Protein AF-0000000076393237 (afdb_homodimer)

Radius of gyration: 24.1 Å; Cα contacts (8 Å, |Δi|>4): 585; chains: 2; bounding box: 50×79×56 Å

Solvent-accessible surface area (backbone atoms only — not comparable to full-atom values): 25299 Å² total; per-residue (Å²): 113,69,70,56,52,54,47,51,51,51,49,51,51,28,52,50,34,33,51,47,37,46,50,46,46,45,45,47,25,40,74,78,52,74,22,78,48,90,77,38,42,71,26,13,32,40,43,19,64,35,23,36,47,40,12,56,44,41,48,39,48,53,32,70,41,48,67,45,38,73,76,49,66,78,42,60,66,65,60,52,51,49,51,33,51,50,47,45,49,52,22,49,50,29,41,49,52,14,48,52,26,40,53,42,20,26,58,69,66,72,42,73,76,75,50,46,53,37,43,52,46,41,51,48,43,52,51,51,47,50,50,51,54,52,53,47,45,53,43,72,70,38,86,85,45,55,66,70,56,40,62,63,44,45,59,56,52,54,50,51,54,54,48,44,49,54,47,40,49,30,21,50,46,19,43,52,45,49,49,45,49,64,60,20,66,39,89,88,34,96,49,40,45,68,70,45,37,72,67,50,51,54,53,40,48,41,51,52,35,49,52,52,22,53,48,44,46,50,48,56,68,65,39,69,88,45,50,61,74,48,71,70,55,51,55,69,62,50,63,77,59,66,72,75,102,115,70,69,55,53,53,47,50,52,50,49,51,52,30,51,52,33,34,50,48,38,46,52,46,47,45,46,48,26,40,73,76,53,75,22,76,49,90,77,38,41,71,26,12,31,40,44,19,63,37,25,35,48,40,12,56,43,41,48,38,48,52,30,71,42,48,68,46,38,73,75,50,68,80,42,59,66,65,60,53,50,49,51,33,52,50,47,46,49,51,20,49,50,29,39,49,52,15,48,51,25,40,52,43,19,27,59,70,66,72,42,74,77,74,52,47,53,35,44,52,46,41,51,49,40,54,52,52,48,51,52,51,53,51,54,45,43,53,41,73,70,36,85,85,46,55,66,70,55,39,63,62,44,47,60,56,54,52,50,50,54,54,48,44,49,52,46,38,48,30,22,50,47,19,42,51,46,50,51,46,49,63,60,20,64,39,89,89,35,94,48,41,44,68,70,44,38,71,67,50,50,54,52,37,48,40,52,50,34,49,49,52,24,52,49,44,47,50,50,57,69,65,40,69,87,45,51,62,73,48,70,69,56,52,56,67,62,50,62,79,59,63,73,76,103

Structure (mmCIF, N/CA/C/O backbone):
data_AF-0000000076393237-model_v1
#
loop_
_entity.id
_entity.type
_entity.pdbx_description
1 polymer 'Lysosomal membrane ascorbate-dependent ferrireductase CYB561A3'
#
loop_
_atom_site.group_PDB
_atom_site.id
_atom_site.type_symbol
_atom_site.label_atom_id
_atom_site.label_alt_id
_atom_site.label_comp_id
_atom_site.label_asym_id
_atom_site.label_entity_id
_atom_site.label_seq_id
_atom_site.pdbx_PDB_ins_code
_atom_site.Cartn_x
_atom_site.Cartn_y
_atom_site.Cartn_z
_atom_site.occupancy
_atom_site.B_iso_or_equiv
_atom_site.auth_seq_id
_atom_site.auth_comp_id
_atom_site.auth_asym_id
_atom_site.auth_atom_id
_atom_site.pdbx_PDB_model_num
ATOM 1 N N . MET A 1 1 ? -14.547 30.109 -2.412 1 48.22 1 MET A N 1
ATOM 2 C CA . MET A 1 1 ? -15.367 29.547 -3.479 1 48.22 1 MET A CA 1
ATOM 3 C C . MET A 1 1 ? -14.586 28.516 -4.285 1 48.22 1 MET A C 1
ATOM 5 O O . MET A 1 1 ? -15.086 27.422 -4.578 1 48.22 1 MET A O 1
ATOM 9 N N . LYS A 1 2 ? -13.266 28.766 -4.664 1 56.81 2 LYS A N 1
ATOM 10 C CA . LYS A 1 2 ? -12.43 27.906 -5.496 1 56.81 2 LYS A CA 1
ATOM 11 C C . LYS A 1 2 ? -12.086 26.609 -4.77 1 56.81 2 LYS A C 1
ATOM 13 O O . LYS A 1 2 ? -12.133 25.531 -5.359 1 56.81 2 LYS A O 1
ATOM 18 N N . SER A 1 3 ? -12.078 26.719 -3.441 1 68.44 3 SER A N 1
ATOM 19 C CA . SER A 1 3 ? -11.672 25.547 -2.674 1 68.44 3 SER A CA 1
ATOM 20 C C . SER A 1 3 ? -12.797 24.516 -2.621 1 68.44 3 SER A C 1
ATOM 22 O O . SER A 1 3 ? -12.547 23.312 -2.791 1 68.44 3 SER A O 1
ATOM 24 N N . SER A 1 4 ? -13.969 25.016 -2.881 1 79.5 4 SER A N 1
ATOM 25 C CA . SER A 1 4 ? -15.102 24.109 -2.82 1 79.5 4 SER A CA 1
ATOM 26 C C . SER A 1 4 ? -15.305 23.391 -4.148 1 79.5 4 SER A C 1
ATOM 28 O O . SER A 1 4 ? -15.602 22.188 -4.172 1 79.5 4 SER A O 1
ATOM 30 N N . SER A 1 5 ? -15.023 24.109 -5.18 1 88 5 SER A N 1
ATOM 31 C CA . SER A 1 5 ? -15.188 23.5 -6.496 1 88 5 SER A CA 1
ATOM 32 C C . SER A 1 5 ? -14.148 22.406 -6.73 1 88 5 SER A C 1
ATOM 34 O O . SER A 1 5 ? -14.469 21.359 -7.305 1 88 5 SER A O 1
ATOM 36 N N . GLN A 1 6 ? -12.945 22.656 -6.312 1 91.75 6 GLN A N 1
ATOM 37 C CA . GLN A 1 6 ? -11.891 21.672 -6.457 1 91.75 6 GLN A CA 1
ATOM 38 C C . GLN A 1 6 ? -12.195 20.422 -5.637 1 91.75 6 GLN A C 1
ATOM 40 O O . GLN A 1 6 ? -11.93 19.297 -6.078 1 91.75 6 GLN A O 1
ATOM 45 N N . PHE A 1 7 ? -12.758 20.656 -4.523 1 93.44 7 PHE A N 1
ATOM 46 C CA . PHE A 1 7 ? -13.141 19.531 -3.689 1 93.44 7 PHE A CA 1
ATOM 47 C C . PHE A 1 7 ? -14.18 18.656 -4.391 1 93.44 7 PHE A C 1
ATOM 49 O O . PHE A 1 7 ? -14.016 17.438 -4.484 1 93.44 7 PHE A O 1
ATOM 56 N N . TYR A 1 8 ? -15.203 19.328 -4.918 1 94.19 8 TYR A N 1
ATOM 57 C CA . TYR A 1 8 ? -16.297 18.578 -5.535 1 94.19 8 TYR A CA 1
ATOM 58 C C . TYR A 1 8 ? -15.828 17.859 -6.793 1 94.19 8 TYR A C 1
ATOM 60 O O . TYR A 1 8 ? -16.297 16.75 -7.094 1 94.19 8 TYR A O 1
ATOM 68 N N . LEU A 1 9 ? -14.977 18.469 -7.484 1 95.81 9 LEU A N 1
ATOM 69 C CA . LEU A 1 9 ? -14.43 17.828 -8.672 1 95.81 9 LEU A CA 1
ATOM 70 C C . LEU A 1 9 ? -13.648 16.562 -8.297 1 95.81 9 LEU A C 1
ATOM 72 O O . LEU A 1 9 ? -13.844 15.508 -8.898 1 95.81 9 LEU A O 1
ATOM 76 N N . THR A 1 10 ? -12.742 16.703 -7.336 1 96.5 10 THR A N 1
ATOM 77 C CA . THR A 1 10 ? -11.945 15.57 -6.887 1 96.5 10 THR A CA 1
ATOM 78 C C . THR A 1 10 ? -12.844 14.477 -6.309 1 96.5 10 THR A C 1
ATOM 80 O O . THR A 1 10 ? -12.641 13.289 -6.582 1 96.5 10 THR A O 1
ATOM 83 N N . TYR A 1 11 ? -13.812 14.898 -5.57 1 96.44 11 TYR A N 1
ATOM 84 C CA . TYR A 1 11 ? -14.703 13.922 -4.953 1 96.44 11 TYR A CA 1
ATOM 85 C C . TYR A 1 11 ? -15.539 13.195 -6.004 1 96.44 11 TYR A C 1
ATOM 87 O O . TYR A 1 11 ? -15.75 11.984 -5.91 1 96.44 11 TYR A O 1
ATOM 95 N N . THR A 1 12 ? -16.047 13.93 -6.984 1 97.5 12 THR A N 1
ATOM 96 C CA . THR A 1 12 ? -16.797 13.305 -8.07 1 97.5 12 THR A CA 1
ATOM 97 C C . THR A 1 12 ? -15.938 12.289 -8.812 1 97.5 12 THR A C 1
ATOM 99 O O . THR A 1 12 ? -16.391 11.195 -9.141 1 97.5 12 THR A O 1
ATOM 102 N N . CYS A 1 13 ? -14.711 12.641 -9.086 1 98.12 13 CYS A N 1
ATOM 103 C CA . CYS A 1 13 ? -13.773 11.703 -9.703 1 98.12 13 CYS A CA 1
ATOM 104 C C . CYS A 1 13 ? -13.594 10.461 -8.844 1 98.12 13 CYS A C 1
ATOM 106 O O . CYS A 1 13 ? -13.594 9.336 -9.352 1 98.12 13 CYS A O 1
ATOM 108 N N . SER A 1 14 ? -13.445 10.672 -7.555 1 98.12 14 SER A N 1
ATOM 109 C CA . SER A 1 14 ? -13.289 9.555 -6.629 1 98.12 14 SER A CA 1
ATOM 110 C C . SER A 1 14 ? -14.516 8.641 -6.656 1 98.12 14 SER A C 1
ATOM 112 O O . SER A 1 14 ? -14.375 7.418 -6.66 1 98.12 14 SER A O 1
ATOM 114 N N . LEU A 1 15 ? -15.695 9.211 -6.699 1 98.38 15 LEU A N 1
ATOM 115 C CA . LEU A 1 15 ? -16.922 8.43 -6.73 1 98.38 15 LEU A CA 1
ATOM 116 C C . LEU A 1 15 ? -17.016 7.602 -8.008 1 98.38 15 LEU A C 1
ATOM 118 O O . LEU A 1 15 ? -17.422 6.441 -7.977 1 98.38 15 LEU A O 1
ATOM 122 N N . LEU A 1 16 ? -16.594 8.219 -9.055 1 98.75 16 LEU A N 1
ATOM 123 C CA . LEU A 1 16 ? -16.625 7.516 -10.336 1 98.75 16 LEU A CA 1
ATOM 124 C C . LEU A 1 16 ? -15.633 6.359 -10.336 1 98.75 16 LEU A C 1
ATOM 126 O O . LEU A 1 16 ? -15.961 5.254 -10.773 1 98.75 16 LEU A O 1
ATOM 130 N N . LEU A 1 17 ? -14.461 6.617 -9.883 1 98.88 17 LEU A N 1
ATOM 131 C CA . LEU A 1 17 ? -13.461 5.559 -9.797 1 98.88 17 LEU A CA 1
ATOM 132 C C . LEU A 1 17 ? -13.93 4.441 -8.875 1 98.88 17 LEU A C 1
ATOM 134 O O . LEU A 1 17 ? -13.75 3.26 -9.18 1 98.88 17 LEU A O 1
ATOM 138 N N . GLY A 1 18 ? -14.492 4.82 -7.754 1 98.88 18 GLY A N 1
ATOM 139 C CA . GLY A 1 18 ? -15.031 3.826 -6.84 1 98.88 18 GLY A CA 1
ATOM 140 C C . GLY A 1 18 ? -16.125 2.973 -7.461 1 98.88 18 GLY A C 1
ATOM 141 O O . GLY A 1 18 ? -16.141 1.752 -7.293 1 98.88 18 GLY A O 1
ATOM 142 N N . LEU A 1 19 ? -17.016 3.615 -8.141 1 98.88 19 LEU A N 1
ATOM 143 C CA . LEU A 1 19 ? -18.094 2.895 -8.828 1 98.88 19 LEU A CA 1
ATOM 144 C C . LEU A 1 19 ? -17.516 1.921 -9.852 1 98.88 19 LEU A C 1
ATOM 146 O O . LEU A 1 19 ? -18 0.793 -9.977 1 98.88 19 LEU A O 1
ATOM 150 N N . LEU A 1 20 ? -16.547 2.371 -10.555 1 98.94 20 LEU A N 1
ATOM 151 C CA . LEU A 1 20 ? -15.898 1.503 -11.539 1 98.94 20 LEU A CA 1
ATOM 152 C C . LEU A 1 20 ? -15.242 0.31 -10.852 1 98.94 20 LEU A C 1
ATOM 154 O O . LEU A 1 20 ? -15.305 -0.813 -11.359 1 98.94 20 LEU A O 1
ATOM 158 N N . CYS A 1 21 ? -14.578 0.511 -9.734 1 98.94 21 CYS A N 1
ATOM 159 C CA . CYS A 1 21 ? -13.961 -0.587 -9 1 98.94 21 CYS A CA 1
ATOM 160 C C . CYS A 1 21 ? -14.992 -1.649 -8.641 1 98.94 21 CYS A C 1
ATOM 162 O O . CYS A 1 21 ? -14.766 -2.84 -8.867 1 98.94 21 CYS A O 1
ATOM 164 N N . VAL A 1 22 ? -16.125 -1.199 -8.109 1 98.94 22 VAL A N 1
ATOM 165 C CA . VAL A 1 22 ? -17.156 -2.125 -7.66 1 98.94 22 VAL A CA 1
ATOM 166 C C . VAL A 1 22 ? -17.75 -2.852 -8.859 1 98.94 22 VAL A C 1
ATOM 168 O O . VAL A 1 22 ? -17.938 -4.07 -8.828 1 98.94 22 VAL A O 1
ATOM 171 N N . THR A 1 23 ? -18 -2.111 -9.922 1 98.94 23 THR A N 1
ATOM 172 C CA . THR A 1 23 ? -18.578 -2.715 -11.117 1 98.94 23 THR A CA 1
ATOM 173 C C . THR A 1 23 ? -17.625 -3.719 -11.742 1 98.94 23 THR A C 1
ATOM 175 O O . THR A 1 23 ? -18.031 -4.805 -12.156 1 98.94 23 THR A O 1
ATOM 178 N N . PHE A 1 24 ? -16.344 -3.391 -11.836 1 98.94 24 PHE A N 1
ATOM 179 C CA . PHE A 1 24 ? -15.344 -4.254 -12.445 1 98.94 24 PHE A CA 1
ATOM 180 C C . PHE A 1 24 ? -15.195 -5.551 -11.664 1 98.94 24 PHE A C 1
ATOM 182 O O . PHE A 1 24 ? -15.117 -6.633 -12.242 1 98.94 24 PHE A O 1
ATOM 189 N N . VAL A 1 25 ? -15.117 -5.473 -10.344 1 98.94 25 VAL A N 1
ATOM 190 C CA . VAL A 1 25 ? -14.891 -6.684 -9.562 1 98.94 25 VAL A CA 1
ATOM 191 C C . VAL A 1 25 ? -16.125 -7.582 -9.625 1 98.94 25 VAL A C 1
ATOM 193 O O . VAL A 1 25 ? -16 -8.812 -9.656 1 98.94 25 VAL A O 1
ATOM 196 N N . ILE A 1 26 ? -17.297 -6.965 -9.586 1 98.94 26 ILE A N 1
ATOM 197 C CA . ILE A 1 26 ? -18.531 -7.75 -9.734 1 98.94 26 ILE A CA 1
ATOM 198 C C . ILE A 1 26 ? -18.547 -8.422 -11.102 1 98.94 26 ILE A C 1
ATOM 200 O O . ILE A 1 26 ? -18.812 -9.617 -11.211 1 98.94 26 ILE A O 1
ATOM 204 N N . TYR A 1 27 ? -18.281 -7.648 -12.148 1 98.88 27 TYR A N 1
ATOM 205 C CA . TYR A 1 27 ? -18.281 -8.172 -13.508 1 98.88 27 TYR A CA 1
ATOM 206 C C . TYR A 1 27 ? -17.234 -9.273 -13.664 1 98.88 27 TYR A C 1
ATOM 208 O O . TYR A 1 27 ? -17.5 -10.297 -14.297 1 98.88 27 TYR A O 1
ATOM 216 N N . TRP A 1 28 ? -16.031 -9.102 -13.156 1 98.88 28 TRP A N 1
ATOM 217 C CA . TRP A 1 28 ? -14.977 -10.109 -13.18 1 98.88 28 TRP A CA 1
ATOM 218 C C . TRP A 1 28 ? -15.492 -11.445 -12.648 1 98.88 28 TRP A C 1
ATOM 220 O O . TRP A 1 28 ? -15.414 -12.469 -13.336 1 98.88 28 TRP A O 1
ATOM 230 N N . ASN A 1 29 ? -16.125 -11.414 -11.531 1 98.75 29 ASN A N 1
ATOM 231 C CA . ASN A 1 29 ? -16.5 -12.648 -10.852 1 98.75 29 ASN A CA 1
ATOM 232 C C . ASN A 1 29 ? -17.766 -13.25 -11.461 1 98.75 29 ASN A C 1
ATOM 234 O O . ASN A 1 29 ? -17.953 -14.469 -11.438 1 98.75 29 ASN A O 1
ATOM 238 N N . LYS A 1 30 ? -18.609 -12.391 -12.016 1 98.62 30 LYS A N 1
ATOM 239 C CA . LYS A 1 30 ? -19.812 -12.883 -12.672 1 98.62 30 LYS A CA 1
ATOM 240 C C . LYS A 1 30 ? -19.484 -13.461 -14.047 1 98.62 30 LYS A C 1
ATOM 242 O O . LYS A 1 30 ? -19.828 -14.602 -14.352 1 98.62 30 LYS A O 1
ATOM 247 N N . GLN A 1 31 ? -18.75 -12.781 -14.898 1 98.19 31 GLN A N 1
ATOM 248 C CA . GLN A 1 31 ? -18.547 -13.109 -16.312 1 98.19 31 GLN A CA 1
ATOM 249 C C . GLN A 1 31 ? -17.375 -14.062 -16.5 1 98.19 31 GLN A C 1
ATOM 251 O O . GLN A 1 31 ? -17.453 -15 -17.297 1 98.19 31 GLN A O 1
ATOM 256 N N . TYR A 1 32 ? -16.344 -13.867 -15.758 1 97.69 32 TYR A N 1
ATOM 257 C CA . TYR A 1 32 ? -15.148 -14.664 -15.992 1 97.69 32 TYR A CA 1
ATOM 258 C C . TYR A 1 32 ? -15.07 -15.836 -15.016 1 97.69 32 TYR A C 1
ATOM 260 O O . TYR A 1 32 ? -14.406 -16.844 -15.297 1 97.69 32 TYR A O 1
ATOM 268 N N . ARG A 1 33 ? -15.766 -15.75 -13.867 1 97.5 33 ARG A N 1
ATOM 269 C CA . ARG A 1 33 ? -15.547 -16.766 -12.836 1 97.5 33 ARG A CA 1
ATOM 270 C C . ARG A 1 33 ? -16.828 -17.5 -12.516 1 97.5 33 ARG A C 1
ATOM 272 O O . ARG A 1 33 ? -16.938 -18.172 -11.492 1 97.5 33 ARG A O 1
ATOM 279 N N . GLY A 1 34 ? -17.875 -17.312 -13.289 1 97.75 34 GLY A N 1
ATOM 280 C CA . GLY A 1 34 ? -19.031 -18.203 -13.273 1 97.75 34 GLY A CA 1
ATOM 281 C C . GLY A 1 34 ? -20.141 -17.719 -12.359 1 97.75 34 GLY A C 1
ATOM 282 O O . GLY A 1 34 ? -21.109 -18.438 -12.117 1 97.75 34 GLY A O 1
ATOM 283 N N . GLY A 1 35 ? -19.922 -16.594 -11.703 1 98.69 35 GLY A N 1
ATOM 284 C CA . GLY A 1 35 ? -21 -16 -10.93 1 98.69 35 GLY A CA 1
ATOM 285 C C . GLY A 1 35 ? -20.906 -16.297 -9.445 1 98.69 35 GLY A C 1
ATOM 286 O O . GLY A 1 35 ? -19.812 -16.406 -8.898 1 98.69 35 GLY A O 1
ATOM 287 N N . PHE A 1 36 ? -22.078 -16.312 -8.766 1 98.75 36 PHE A N 1
ATOM 288 C CA . PHE A 1 36 ? -22.094 -16.328 -7.305 1 98.75 36 PHE A CA 1
ATOM 289 C C . PHE A 1 36 ? -22.984 -17.438 -6.777 1 98.75 36 PHE A C 1
ATOM 291 O O . PHE A 1 36 ? -24 -17.766 -7.391 1 98.75 36 PHE A O 1
ATOM 298 N N . ALA A 1 37 ? -22.609 -17.984 -5.684 1 98.75 37 ALA A N 1
ATOM 299 C CA . ALA A 1 37 ? -23.359 -18.953 -4.891 1 98.75 37 ALA A CA 1
ATOM 300 C C . ALA A 1 37 ? -22.875 -18.984 -3.449 1 98.75 37 ALA A C 1
ATOM 302 O O . ALA A 1 37 ? -21.844 -18.391 -3.125 1 98.75 37 ALA A O 1
ATOM 303 N N . TRP A 1 38 ? -23.641 -19.547 -2.596 1 98.5 38 TRP A N 1
ATOM 304 C CA . TRP A 1 38 ? -23.25 -19.75 -1.206 1 98.5 38 TRP A CA 1
ATOM 305 C C . TRP A 1 38 ? -23.266 -21.219 -0.84 1 98.5 38 TRP A C 1
ATOM 307 O O . TRP A 1 38 ? -24.156 -21.672 -0.118 1 98.5 38 TRP A O 1
ATOM 317 N N . ASP A 1 39 ? -22.312 -21.984 -1.375 1 98.38 39 ASP A N 1
ATOM 318 C CA . ASP A 1 39 ? -22.375 -23.438 -1.298 1 98.38 39 ASP A CA 1
ATOM 319 C C . ASP A 1 39 ? -20.984 -24.047 -1.115 1 98.38 39 ASP A C 1
ATOM 321 O O . ASP A 1 39 ? -20.797 -25.25 -1.256 1 98.38 39 ASP A O 1
ATOM 325 N N . GLY A 1 40 ? -20 -23.266 -0.942 1 98.06 40 GLY A N 1
ATOM 326 C CA . GLY A 1 40 ? -18.641 -23.734 -0.704 1 98.06 40 GLY A CA 1
ATOM 327 C C . GLY A 1 40 ? -17.859 -23.953 -1.981 1 98.06 40 GLY A C 1
ATOM 328 O O . GLY A 1 40 ? -16.688 -24.344 -1.937 1 98.06 40 GLY A O 1
ATOM 329 N N . SER A 1 41 ? -18.469 -23.641 -3.125 1 98.12 41 SER A N 1
ATOM 330 C CA . SER A 1 41 ? -17.812 -23.812 -4.41 1 98.12 41 SER A CA 1
ATOM 331 C C . SER A 1 41 ? -17.016 -22.562 -4.777 1 98.12 41 SER A C 1
ATOM 333 O O . SER A 1 41 ? -16.938 -21.609 -3.996 1 98.12 41 SER A O 1
ATOM 335 N N . GLY A 1 42 ? -16.375 -22.609 -5.961 1 97.94 42 GLY A N 1
ATOM 336 C CA . GLY A 1 42 ? -15.68 -21.453 -6.477 1 97.94 42 GLY A CA 1
ATOM 337 C C . GLY A 1 42 ? -16.578 -20.234 -6.605 1 97.94 42 GLY A C 1
ATOM 338 O O . GLY A 1 42 ? -16.109 -19.094 -6.504 1 97.94 42 GLY A O 1
ATOM 339 N N . LYS A 1 43 ? -17.828 -20.484 -6.816 1 98.75 43 LYS A N 1
ATOM 340 C CA . LYS A 1 43 ? -18.797 -19.391 -6.914 1 98.75 43 LYS A CA 1
ATOM 341 C C . LYS A 1 43 ? -18.984 -18.703 -5.562 1 98.75 43 LYS A C 1
ATOM 343 O O . LYS A 1 43 ? -19.297 -17.516 -5.504 1 98.75 43 LYS A O 1
ATOM 348 N N . MET A 1 44 ? -18.828 -19.438 -4.473 1 98.81 44 MET A N 1
ATOM 349 C CA . MET A 1 44 ? -18.844 -18.844 -3.145 1 98.81 44 MET A CA 1
ATOM 350 C C . MET A 1 44 ? -17.594 -18 -2.914 1 98.81 44 MET A C 1
ATOM 352 O O . MET A 1 44 ? -17.672 -16.906 -2.332 1 98.81 44 MET A O 1
ATOM 356 N N . PHE A 1 45 ? -16.438 -18.484 -3.361 1 98.8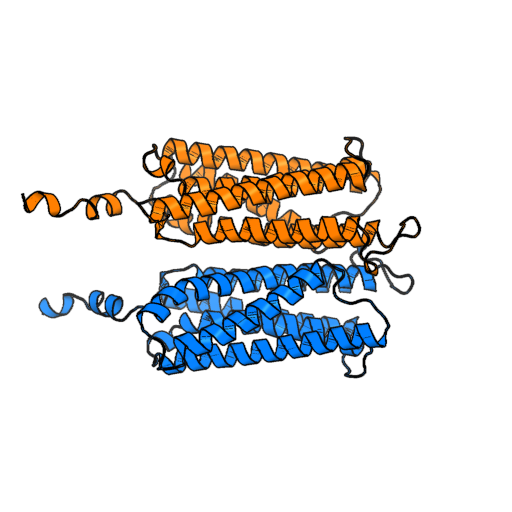1 45 PHE A N 1
ATOM 357 C CA . PHE A 1 45 ? -15.203 -17.719 -3.271 1 98.81 45 PHE A CA 1
ATOM 358 C C . PHE A 1 45 ? -15.375 -16.359 -3.93 1 98.81 45 PHE A C 1
ATOM 360 O O . PHE A 1 45 ? -14.828 -15.359 -3.451 1 98.81 45 PHE A O 1
ATOM 367 N N . ASN A 1 46 ? -16.125 -16.25 -4.965 1 98.88 46 ASN A N 1
ATOM 368 C CA . ASN A 1 46 ? -16.266 -15.055 -5.781 1 98.88 46 ASN A CA 1
ATOM 369 C C . ASN A 1 46 ? -16.844 -13.891 -4.977 1 98.88 46 ASN A C 1
ATOM 371 O O . ASN A 1 46 ? -16.703 -12.734 -5.367 1 98.88 46 ASN A O 1
ATOM 375 N N . TRP A 1 47 ? -17.422 -14.18 -3.842 1 98.88 47 TRP A N 1
ATOM 376 C CA . TRP A 1 47 ? -17.906 -13.125 -2.957 1 98.88 47 TRP A CA 1
ATOM 377 C C . TRP A 1 47 ? -16.75 -12.43 -2.25 1 98.88 47 TRP A C 1
ATOM 379 O O . TRP A 1 47 ? -16.844 -11.258 -1.881 1 98.88 47 TRP A O 1
ATOM 389 N N . HIS A 1 48 ? -15.664 -13.148 -2.094 1 98.94 48 HIS A N 1
ATOM 390 C CA . HIS A 1 48 ? -14.547 -12.641 -1.31 1 98.94 48 HIS A CA 1
ATOM 391 C C . HIS A 1 48 ? -13.977 -11.367 -1.931 1 98.94 48 HIS A C 1
ATOM 393 O O . HIS A 1 48 ? -13.969 -10.312 -1.3 1 98.94 48 HIS A O 1
ATOM 399 N N . PRO A 1 49 ? -13.5 -11.398 -3.213 1 98.94 49 PRO A N 1
ATOM 400 C CA . PRO A 1 49 ? -12.961 -10.156 -3.764 1 98.94 49 PRO A CA 1
ATOM 401 C C . PRO A 1 49 ? -14.016 -9.055 -3.869 1 98.94 49 PRO A C 1
ATOM 403 O O . PRO A 1 49 ? -13.695 -7.871 -3.707 1 98.94 49 PRO A O 1
ATOM 406 N N . VAL A 1 50 ? -15.25 -9.406 -4.121 1 98.94 50 VAL A N 1
ATOM 407 C CA . VAL A 1 50 ? -16.297 -8.414 -4.262 1 98.94 50 VAL A CA 1
ATOM 408 C C . VAL A 1 50 ? -16.531 -7.711 -2.926 1 98.94 50 VAL A C 1
ATOM 410 O O . VAL A 1 50 ? -16.578 -6.48 -2.863 1 98.94 50 VAL A O 1
ATOM 413 N N . CYS A 1 51 ? -16.641 -8.492 -1.862 1 98.94 51 CYS A N 1
ATOM 414 C CA . CYS A 1 51 ? -16.875 -7.922 -0.538 1 98.94 51 CYS A CA 1
ATOM 415 C C . CYS A 1 51 ? -15.68 -7.098 -0.082 1 98.94 51 CYS A C 1
ATOM 417 O O . CYS A 1 51 ? -15.844 -6.016 0.485 1 98.94 51 CYS A O 1
ATOM 419 N N . MET A 1 52 ? -14.508 -7.598 -0.342 1 98.94 52 MET A N 1
ATOM 420 C CA . MET A 1 52 ? -13.312 -6.918 0.15 1 98.94 52 MET A CA 1
ATOM 421 C C . MET A 1 52 ? -13.078 -5.605 -0.596 1 98.94 52 MET A C 1
ATOM 423 O O . MET A 1 52 ? -12.805 -4.574 0.02 1 98.94 52 MET A O 1
ATOM 427 N N . VAL A 1 53 ? -13.211 -5.57 -1.897 1 98.94 53 VAL A N 1
ATOM 428 C CA . VAL A 1 53 ? -13.023 -4.367 -2.697 1 98.94 53 VAL A CA 1
ATOM 429 C C . VAL A 1 53 ? -14.125 -3.357 -2.377 1 98.94 53 VAL A C 1
ATOM 431 O O . VAL A 1 53 ? -13.844 -2.182 -2.137 1 98.94 53 VAL A O 1
ATOM 434 N N . THR A 1 54 ? -15.359 -3.795 -2.346 1 98.94 54 THR A N 1
ATOM 435 C CA . THR A 1 54 ? -16.484 -2.906 -2.076 1 98.94 54 THR A CA 1
ATOM 436 C C . THR A 1 54 ? -16.422 -2.361 -0.652 1 98.94 54 THR A C 1
ATOM 438 O O . THR A 1 54 ? -16.672 -1.181 -0.42 1 98.94 54 THR A O 1
ATOM 441 N N . GLY A 1 55 ? -16.078 -3.221 0.243 1 98.88 55 GLY A N 1
ATOM 442 C CA . GLY A 1 55 ? -16.031 -2.846 1.647 1 98.88 55 GLY A CA 1
ATOM 443 C C . GLY A 1 55 ? -14.766 -2.121 2.041 1 98.88 55 GLY A C 1
ATOM 444 O O . GLY A 1 55 ? -14.758 -0.896 2.189 1 98.88 55 GLY A O 1
ATOM 445 N N . LEU A 1 56 ? -13.617 -2.771 2.02 1 98.88 56 LEU A N 1
ATOM 446 C CA . LEU A 1 56 ? -12.383 -2.332 2.656 1 98.88 56 LEU A CA 1
ATOM 447 C C . LEU A 1 56 ? -11.648 -1.319 1.782 1 98.88 56 LEU A C 1
ATOM 449 O O . LEU A 1 56 ? -10.633 -0.756 2.193 1 98.88 56 LEU A O 1
ATOM 453 N N . VAL A 1 57 ? -12.148 -1.102 0.535 1 98.88 57 VAL A N 1
ATOM 454 C CA . VAL A 1 57 ? -11.5 -0.086 -0.292 1 98.88 57 VAL A CA 1
ATOM 455 C C . VAL A 1 57 ? -12.492 1.038 -0.594 1 98.88 57 VAL A C 1
ATOM 457 O O . VAL A 1 57 ? -12.352 2.152 -0.085 1 98.88 57 VAL A O 1
ATOM 460 N N . VAL A 1 58 ? -13.578 0.703 -1.244 1 98.94 58 VAL A N 1
ATOM 461 C CA . VAL A 1 58 ? -14.43 1.755 -1.795 1 98.94 58 VAL A CA 1
ATOM 462 C C . VAL A 1 58 ? -15.289 2.359 -0.686 1 98.94 58 VAL A C 1
ATOM 464 O O . VAL A 1 58 ? -15.273 3.574 -0.476 1 98.94 58 VAL A O 1
ATOM 467 N N . LEU A 1 59 ? -16.062 1.54 0.02 1 98.88 59 LEU A N 1
ATOM 468 C CA . LEU A 1 59 ? -16.906 2.057 1.1 1 98.88 59 LEU A CA 1
ATOM 469 C C . LEU A 1 59 ? -16.047 2.666 2.203 1 98.88 59 LEU A C 1
ATOM 471 O O . LEU A 1 59 ? -16.375 3.723 2.744 1 98.88 59 LEU A O 1
ATOM 475 N N . TYR A 1 60 ? -15 1.953 2.535 1 98.81 60 TYR A N 1
ATOM 476 C CA . TYR A 1 60 ? -14.086 2.453 3.553 1 98.81 60 TYR A CA 1
ATOM 477 C C . TYR A 1 60 ? -13.539 3.82 3.168 1 98.81 60 TYR A C 1
ATOM 479 O O . TYR A 1 60 ? -13.492 4.734 3.996 1 98.81 60 TYR A O 1
ATOM 487 N N . GLY A 1 61 ? -13.047 3.963 1.887 1 98.5 61 GLY A N 1
ATOM 488 C CA . GLY A 1 61 ? -12.57 5.25 1.406 1 98.5 61 GLY A CA 1
ATOM 489 C C . GLY A 1 61 ? -13.578 6.363 1.579 1 98.5 61 GLY A C 1
ATOM 490 O O . GLY A 1 61 ? -13.227 7.469 1.995 1 98.5 61 GLY A O 1
ATOM 491 N N . ASN A 1 62 ? -14.805 6.086 1.333 1 98.12 62 ASN A N 1
ATOM 492 C CA . ASN A 1 62 ? -15.859 7.086 1.496 1 98.12 62 ASN A CA 1
ATOM 493 C C . ASN A 1 62 ? -16.156 7.348 2.969 1 98.12 62 ASN A C 1
ATOM 495 O O . ASN A 1 62 ? -16.484 8.477 3.35 1 98.12 62 ASN A O 1
ATOM 499 N N . ALA A 1 63 ? -16.047 6.312 3.783 1 98.19 63 ALA A N 1
ATOM 500 C CA . ALA A 1 63 ? -16.281 6.465 5.219 1 98.19 63 ALA A CA 1
ATOM 501 C C . ALA A 1 63 ? -15.266 7.41 5.844 1 98.19 63 ALA A C 1
ATOM 503 O O . ALA A 1 63 ? -15.602 8.211 6.723 1 98.19 63 ALA A O 1
ATOM 504 N N . VAL A 1 64 ? -14.031 7.305 5.387 1 96.88 64 VAL A N 1
ATOM 505 C CA . VAL A 1 64 ? -12.977 8.125 5.984 1 96.88 64 VAL A CA 1
ATOM 506 C C . VAL A 1 64 ? -13.117 9.57 5.504 1 96.88 64 VAL A C 1
ATOM 508 O O . VAL A 1 64 ? -12.633 10.492 6.16 1 96.88 64 VAL A O 1
ATOM 511 N N . LEU A 1 65 ? -13.805 9.797 4.398 1 96.5 65 LEU A N 1
ATOM 512 C CA . LEU A 1 65 ? -13.945 11.133 3.832 1 96.5 65 LEU A CA 1
ATOM 513 C C . LEU A 1 65 ? -15.148 11.859 4.422 1 96.5 65 LEU A C 1
ATOM 515 O O . LEU A 1 65 ? -15.383 13.031 4.125 1 96.5 65 LEU A O 1
ATOM 519 N N . VAL A 1 66 ? -15.914 11.211 5.242 1 94.75 66 VAL A N 1
ATOM 520 C CA . VAL A 1 66 ? -17.141 11.781 5.797 1 94.75 66 VAL A CA 1
ATOM 521 C C . VAL A 1 66 ? -16.812 13.094 6.512 1 94.75 66 VAL A C 1
ATOM 523 O O . VAL A 1 66 ? -17.562 14.062 6.418 1 94.75 66 VAL A O 1
ATOM 526 N N . TYR A 1 67 ? -15.695 13.188 7.176 1 91.5 67 TYR A N 1
ATOM 527 C CA . TYR A 1 67 ? -15.32 14.352 7.965 1 91.5 67 TYR A CA 1
ATOM 528 C C . TYR A 1 67 ? -14.812 15.477 7.066 1 91.5 67 TYR A C 1
ATOM 530 O O . TYR A 1 67 ? -14.633 16.609 7.523 1 91.5 67 TYR A O 1
ATOM 538 N N . ARG A 1 68 ? -14.609 15.133 5.754 1 91.38 68 ARG A N 1
ATOM 539 C CA . ARG A 1 68 ? -14.07 16.125 4.84 1 91.38 68 ARG A CA 1
ATOM 540 C C . ARG A 1 68 ? -15.172 16.734 3.971 1 91.38 68 ARG A C 1
ATOM 542 O O . ARG A 1 68 ? -14.953 17.734 3.293 1 91.38 68 ARG A O 1
ATOM 549 N N . LEU A 1 69 ? -16.344 16.172 4.031 1 90.38 69 LEU A N 1
ATOM 550 C CA . LEU A 1 69 ? -17.422 16.641 3.17 1 90.38 69 LEU A CA 1
ATOM 551 C C . LEU A 1 69 ? -17.891 18.031 3.602 1 90.38 69 LEU A C 1
ATOM 553 O O . LEU A 1 69 ? -18.078 18.281 4.793 1 90.38 69 LEU A O 1
ATOM 557 N N . PRO A 1 70 ? -18.094 18.906 2.656 1 84.81 70 PRO A N 1
ATOM 558 C CA . PRO A 1 70 ? -18.453 20.297 2.971 1 84.81 70 PRO A CA 1
ATOM 559 C C . PRO A 1 70 ? -19.734 20.406 3.785 1 84.81 70 PRO A C 1
ATOM 561 O O . PRO A 1 70 ? -19.828 21.234 4.691 1 84.81 70 PRO A O 1
ATOM 564 N N . PHE A 1 71 ? -20.719 19.625 3.518 1 81.19 71 PHE A N 1
ATOM 565 C CA . PHE A 1 71 ? -22 19.766 4.211 1 81.19 71 PHE A CA 1
ATOM 566 C C . PHE A 1 71 ? -21.891 19.266 5.645 1 81.19 71 PHE A C 1
ATOM 568 O O . PHE A 1 71 ? -22.734 19.562 6.484 1 81.19 71 PHE A O 1
ATOM 575 N N . THR A 1 72 ? -20.859 18.5 5.957 1 83.81 72 THR A N 1
ATOM 576 C CA . THR A 1 72 ? -20.688 18 7.312 1 83.81 72 THR A CA 1
ATOM 577 C C . THR A 1 72 ? -20 19.047 8.195 1 83.81 72 THR A C 1
ATOM 579 O O . THR A 1 72 ? -20 18.922 9.422 1 83.81 72 THR A O 1
ATOM 582 N N . GLN A 1 73 ? -19.453 20 7.57 1 80.5 73 GLN A N 1
ATOM 583 C CA . GLN A 1 73 ? -18.766 21.062 8.32 1 80.5 73 GLN A CA 1
ATOM 584 C C . GLN A 1 73 ? -19.75 21.828 9.211 1 80.5 73 GLN A C 1
ATOM 586 O O . GLN A 1 73 ? -19.375 22.312 10.281 1 80.5 73 GLN A O 1
ATOM 591 N N . SER A 1 74 ? -21 21.906 8.742 1 80.75 74 SER A N 1
ATOM 592 C CA . SER A 1 74 ? -22.016 22.641 9.477 1 80.75 74 SER A CA 1
ATOM 593 C C . SER A 1 74 ? -22.906 21.703 10.297 1 80.75 74 SER A C 1
ATOM 595 O O . SER A 1 74 ? -23.75 22.172 11.078 1 80.75 74 SER A O 1
ATOM 597 N N . SER A 1 75 ? -22.672 20.453 10.156 1 83.31 75 SER A N 1
ATOM 598 C CA . SER A 1 75 ? -23.531 19.469 10.82 1 83.31 75 SER A CA 1
ATOM 599 C C . SER A 1 75 ? -23.094 19.25 12.266 1 83.31 75 SER A C 1
ATOM 601 O O . SER A 1 75 ? -21.938 19.547 12.625 1 83.31 75 SER A O 1
ATOM 603 N N . HIS A 1 76 ? -24.047 18.781 12.992 1 87.69 76 HIS A N 1
ATOM 604 C CA . HIS A 1 76 ? -23.719 18.406 14.359 1 87.69 76 HIS A CA 1
ATOM 605 C C . HIS A 1 76 ? -22.656 17.312 14.391 1 87.69 76 HIS A C 1
ATOM 607 O O . HIS A 1 76 ? -22.719 16.344 13.625 1 87.69 76 HIS A O 1
ATOM 613 N N . LYS A 1 77 ? -21.766 17.469 15.242 1 87.88 77 LYS A N 1
ATOM 614 C CA . LYS A 1 77 ? -20.625 16.562 15.336 1 87.88 77 LYS A CA 1
ATOM 615 C C . LYS A 1 77 ? -21.094 15.125 15.578 1 87.88 77 LYS A C 1
ATOM 617 O O . LYS A 1 77 ? -20.516 14.18 15.039 1 87.88 77 LYS A O 1
ATOM 622 N N . LEU A 1 78 ? -22.094 15 16.312 1 91.12 78 LEU A N 1
ATOM 623 C CA . LEU A 1 78 ? -22.609 13.672 16.625 1 91.12 78 LEU A CA 1
ATOM 624 C C . LEU A 1 78 ? -23.125 12.969 15.383 1 91.12 78 LEU A C 1
ATOM 626 O O . LEU A 1 78 ? -22.938 11.758 15.211 1 91.12 78 LEU A O 1
ATOM 630 N N . LEU A 1 79 ? -23.812 13.656 14.562 1 92.62 79 LEU A N 1
ATOM 631 C CA . LEU A 1 79 ? -24.344 13.086 13.336 1 92.62 79 LEU A CA 1
ATOM 632 C C . LEU A 1 79 ? -23.234 12.602 12.422 1 92.62 79 LEU A C 1
ATOM 634 O O . LEU A 1 79 ? -23.344 11.555 11.781 1 92.62 79 LEU A O 1
ATOM 638 N N . VAL A 1 80 ? -22.172 13.336 12.344 1 94.5 80 VAL A N 1
ATOM 639 C CA . VAL A 1 80 ? -21.031 12.977 11.508 1 94.5 80 VAL A CA 1
ATOM 640 C C . VAL A 1 80 ? -20.344 11.734 12.062 1 94.5 80 VAL A C 1
ATOM 642 O O . VAL A 1 80 ? -20.016 10.82 11.312 1 94.5 80 VAL A O 1
ATOM 645 N N . LYS A 1 81 ? -20.219 11.688 13.383 1 95.38 81 LYS A N 1
ATOM 646 C CA . LYS A 1 81 ? -19.625 10.523 14.039 1 95.38 81 LYS A CA 1
ATOM 647 C C . LYS A 1 81 ? -20.469 9.273 13.797 1 95.38 81 LYS A C 1
ATOM 649 O O . LYS A 1 81 ? -19.938 8.195 13.539 1 95.38 81 LYS A O 1
ATOM 654 N N . LEU A 1 82 ? -21.766 9.461 13.875 1 96 82 LEU A N 1
ATOM 655 C CA . LEU A 1 82 ? -22.672 8.328 13.672 1 96 82 LEU A CA 1
ATOM 656 C C . LEU A 1 82 ? -22.594 7.828 12.234 1 96 82 LEU A C 1
ATOM 658 O O . LEU A 1 82 ? -22.594 6.617 11.992 1 96 82 LEU A O 1
ATOM 662 N N . ALA A 1 83 ? -22.594 8.734 11.305 1 96.44 83 ALA A N 1
ATOM 663 C CA . ALA A 1 83 ? -22.469 8.352 9.898 1 96.44 83 ALA A CA 1
ATOM 664 C C . ALA A 1 83 ? -21.172 7.602 9.648 1 96.44 83 ALA A C 1
ATOM 666 O O . ALA A 1 83 ? -21.172 6.547 9.008 1 96.44 83 ALA A O 1
ATOM 667 N N . HIS A 1 84 ? -20.078 8.172 10.156 1 97.75 84 HIS A N 1
ATOM 668 C CA . HIS A 1 84 ? -18.75 7.551 10.055 1 97.75 84 HIS A CA 1
ATOM 669 C C . HIS A 1 84 ? -18.766 6.152 10.664 1 97.75 84 HIS A C 1
ATOM 671 O O . HIS A 1 84 ? -18.312 5.191 10.031 1 97.75 84 HIS A O 1
ATOM 677 N N . ALA A 1 85 ? -19.297 6.004 11.82 1 97.94 85 ALA A N 1
ATOM 678 C CA . ALA A 1 85 ? -19.312 4.727 12.531 1 97.94 85 ALA A CA 1
ATOM 679 C C . ALA A 1 85 ? -20.188 3.709 11.805 1 97.94 85 ALA A C 1
ATOM 681 O O . ALA A 1 85 ? -19.828 2.537 11.688 1 97.94 85 ALA A O 1
ATOM 682 N N . THR A 1 86 ? -21.312 4.137 11.344 1 98.12 86 THR A N 1
ATOM 683 C CA . THR A 1 86 ? -22.25 3.236 10.688 1 98.12 86 THR A CA 1
ATOM 684 C C . THR A 1 86 ? -21.703 2.746 9.359 1 98.12 86 THR A C 1
ATOM 686 O O . THR A 1 86 ? -21.797 1.561 9.031 1 98.12 86 THR A O 1
ATOM 689 N N . LEU A 1 87 ? -21.156 3.645 8.578 1 98.5 87 LEU A N 1
ATOM 690 C CA . LEU A 1 87 ? -20.531 3.24 7.324 1 98.5 87 LEU A CA 1
ATOM 691 C C . LEU A 1 87 ? -19.422 2.217 7.57 1 98.5 87 LEU A C 1
ATOM 693 O O . LEU A 1 87 ? -19.328 1.22 6.852 1 98.5 87 LEU A O 1
ATOM 697 N N . ASN A 1 88 ? -18.656 2.451 8.602 1 98.69 88 ASN A N 1
ATOM 698 C CA . ASN A 1 88 ? -17.547 1.534 8.891 1 98.69 88 ASN A CA 1
ATOM 699 C C . ASN A 1 88 ? -18.062 0.207 9.445 1 98.69 88 ASN A C 1
ATOM 701 O O . ASN A 1 88 ? -17.422 -0.829 9.273 1 98.69 88 ASN A O 1
ATOM 705 N N . LEU A 1 89 ? -19.203 0.234 10.078 1 98.56 89 LEU A N 1
ATOM 706 C CA . LEU A 1 89 ? -19.812 -1.025 10.492 1 98.56 89 LEU A CA 1
ATOM 707 C C . LEU A 1 89 ? -20.219 -1.851 9.273 1 98.56 89 LEU A C 1
ATOM 709 O O . LEU A 1 89 ? -20.094 -3.076 9.281 1 98.56 89 LEU A O 1
ATOM 713 N N . LEU A 1 90 ? -20.734 -1.164 8.289 1 98.81 90 LEU A N 1
ATOM 714 C CA . LEU A 1 90 ? -21.078 -1.838 7.039 1 98.81 90 LEU A CA 1
ATOM 715 C C . LEU A 1 90 ? -19.828 -2.422 6.387 1 98.81 90 LEU A C 1
ATOM 717 O O . LEU A 1 90 ? -19.859 -3.545 5.879 1 98.81 90 LEU A O 1
ATOM 721 N N . VAL A 1 91 ? -18.766 -1.646 6.398 1 98.88 91 VAL A N 1
ATOM 722 C CA . VAL A 1 91 ? -17.484 -2.127 5.875 1 98.88 91 VAL A CA 1
ATOM 723 C C . VAL A 1 91 ? -17.078 -3.404 6.605 1 98.88 91 VAL A C 1
ATOM 725 O O . VAL A 1 91 ? -16.703 -4.395 5.977 1 98.88 91 VAL A O 1
ATOM 728 N N . LEU A 1 92 ? -17.172 -3.361 7.891 1 98.75 92 LEU A N 1
ATOM 729 C CA . LEU A 1 92 ? -16.781 -4.512 8.703 1 98.75 92 LEU A CA 1
ATOM 730 C C . LEU A 1 92 ? -17.656 -5.723 8.367 1 98.75 92 LEU A C 1
ATOM 732 O O . LEU A 1 92 ? -17.156 -6.844 8.273 1 98.75 92 LEU A O 1
ATOM 736 N N . SER A 1 93 ? -18.906 -5.504 8.211 1 98.81 93 SER A N 1
ATOM 737 C CA . SER A 1 93 ? -19.828 -6.582 7.875 1 98.81 93 SER A CA 1
ATOM 738 C C . SER A 1 93 ? -19.469 -7.223 6.535 1 98.81 93 SER A C 1
ATOM 740 O O . SER A 1 93 ? -19.469 -8.445 6.406 1 98.81 93 SER A O 1
ATOM 742 N N . LEU A 1 94 ? -19.172 -6.445 5.559 1 98.88 94 LEU A N 1
ATOM 743 C CA . LEU A 1 94 ? -18.766 -6.961 4.254 1 98.88 94 LEU A CA 1
ATOM 744 C C . LEU A 1 94 ? -17.453 -7.719 4.355 1 98.88 94 LEU A C 1
ATOM 746 O O . LEU A 1 94 ? -17.281 -8.773 3.744 1 98.88 94 LEU A O 1
ATOM 750 N N . ALA A 1 95 ? -16.5 -7.156 5.117 1 98.88 95 ALA A N 1
ATOM 751 C CA . ALA A 1 95 ? -15.211 -7.816 5.297 1 98.88 95 ALA A CA 1
ATOM 752 C C . ALA A 1 95 ? -15.383 -9.195 5.922 1 98.88 95 ALA A C 1
ATOM 754 O O . ALA A 1 95 ? -14.758 -10.164 5.477 1 98.88 95 ALA A O 1
ATOM 755 N N . VAL A 1 96 ? -16.219 -9.258 6.918 1 98.75 96 VAL A N 1
ATOM 756 C CA . VAL A 1 96 ? -16.469 -10.531 7.59 1 98.75 96 VAL A CA 1
ATOM 757 C C . VAL A 1 96 ? -17.141 -11.5 6.621 1 98.75 96 VAL A C 1
ATOM 759 O O . VAL A 1 96 ? -16.766 -12.672 6.539 1 98.75 96 VAL A O 1
ATOM 762 N N . THR A 1 97 ? -18.125 -11.031 5.91 1 98.88 97 THR A N 1
ATOM 763 C CA . THR A 1 97 ? -18.797 -11.859 4.918 1 98.88 97 THR A CA 1
ATOM 764 C C . THR A 1 97 ? -17.797 -12.398 3.896 1 98.88 97 THR A C 1
ATOM 766 O O . THR A 1 97 ? -17.828 -13.578 3.547 1 98.88 97 THR A O 1
ATOM 769 N N . GLY A 1 98 ? -16.906 -11.562 3.41 1 98.88 98 GLY A N 1
ATOM 770 C CA . GLY A 1 98 ? -15.867 -12 2.484 1 98.88 98 GLY A CA 1
ATOM 771 C C . GLY A 1 98 ? -14.938 -13.039 3.074 1 98.88 98 GLY A C 1
ATOM 772 O O . GLY A 1 98 ? -14.523 -13.977 2.381 1 98.88 98 GLY A O 1
ATOM 773 N N . LEU A 1 99 ? -14.617 -12.883 4.336 1 98.88 99 LEU A N 1
ATOM 774 C CA . LEU A 1 99 ? -13.758 -13.859 5 1 98.88 99 LEU A CA 1
ATOM 775 C C . LEU A 1 99 ? -14.461 -15.203 5.137 1 98.88 99 LEU A C 1
ATOM 777 O O . LEU A 1 99 ? -13.852 -16.25 4.926 1 98.88 99 LEU A O 1
ATOM 781 N N . VAL A 1 100 ? -15.719 -15.133 5.559 1 98.81 100 VAL A N 1
ATOM 782 C CA . VAL A 1 100 ? -16.484 -16.375 5.664 1 98.81 100 VAL A CA 1
ATOM 783 C C . VAL A 1 100 ? -16.484 -17.094 4.32 1 98.81 100 VAL A C 1
ATOM 785 O O . VAL A 1 100 ? -16.297 -18.312 4.258 1 98.81 100 VAL A O 1
ATOM 788 N N . ALA A 1 101 ? -16.688 -16.406 3.24 1 98.88 101 ALA A N 1
ATOM 789 C CA . ALA A 1 101 ? -16.75 -16.984 1.902 1 98.88 101 ALA A CA 1
ATOM 790 C C . ALA A 1 101 ? -15.438 -17.703 1.564 1 98.88 101 ALA A C 1
ATOM 792 O O . ALA A 1 101 ? -15.453 -18.844 1.098 1 98.88 101 ALA A O 1
ATOM 793 N N . VAL A 1 102 ? -14.32 -17.062 1.847 1 98.75 102 VAL A N 1
ATOM 794 C CA . VAL A 1 102 ? -13.055 -17.656 1.427 1 98.75 102 VAL A CA 1
ATOM 795 C C . VAL A 1 102 ? -12.68 -18.797 2.357 1 98.75 102 VAL A C 1
ATOM 797 O O . VAL A 1 102 ? -12.164 -19.828 1.91 1 98.75 102 VAL A O 1
ATOM 800 N N . PHE A 1 103 ? -12.906 -18.688 3.66 1 98.75 103 PHE A N 1
ATOM 801 C CA . PHE A 1 103 ? -12.586 -19.766 4.586 1 98.75 103 PHE A CA 1
ATOM 802 C C . PHE A 1 103 ? -13.461 -20.984 4.328 1 98.75 103 PHE A C 1
ATOM 804 O O . PHE A 1 103 ? -12.977 -22.125 4.379 1 98.75 103 PHE A O 1
ATOM 811 N N . GLU A 1 104 ? -14.727 -20.781 4.07 1 98.75 104 GLU A N 1
ATOM 812 C CA . GLU A 1 104 ? -15.609 -21.906 3.764 1 98.75 104 GLU A CA 1
ATOM 813 C C . GLU A 1 104 ? -15.211 -22.578 2.453 1 98.75 104 GLU A C 1
ATOM 815 O O . GLU A 1 104 ? -15.203 -23.812 2.355 1 98.75 104 GLU A O 1
ATOM 820 N N . PHE A 1 105 ? -14.938 -21.828 1.427 1 98.75 105 PHE A N 1
ATOM 821 C CA . PHE A 1 105 ? -14.453 -22.375 0.167 1 98.75 105 PHE A CA 1
ATOM 822 C C . PHE A 1 105 ? -13.219 -23.25 0.396 1 98.75 105 PHE A C 1
ATOM 824 O O . PHE A 1 105 ? -13.141 -24.359 -0.108 1 98.75 105 PHE A O 1
ATOM 831 N N . HIS A 1 106 ? -12.211 -22.672 1.163 1 98.5 106 HIS A N 1
ATOM 832 C CA . HIS A 1 106 ? -10.977 -23.406 1.443 1 98.5 106 HIS A CA 1
ATOM 833 C C . HIS A 1 106 ? -11.266 -24.703 2.191 1 98.5 106 HIS A C 1
ATOM 835 O O . HIS A 1 106 ? -10.773 -25.766 1.811 1 98.5 106 HIS A O 1
ATOM 841 N N . ASN A 1 107 ? -12.062 -24.594 3.199 1 98.44 107 ASN A N 1
ATOM 842 C CA . ASN A 1 107 ? -12.352 -25.75 4.051 1 98.44 107 ASN A CA 1
ATOM 843 C C . ASN A 1 107 ? -13.086 -26.844 3.279 1 98.44 107 ASN A C 1
ATOM 845 O O . ASN A 1 107 ? -12.734 -28.016 3.377 1 98.44 107 ASN A O 1
ATOM 849 N N . LYS A 1 108 ? -14.023 -26.5 2.518 1 98.31 108 LYS A N 1
ATOM 850 C CA . LYS A 1 108 ? -14.805 -27.469 1.751 1 98.31 108 LYS A CA 1
ATOM 851 C C . LYS A 1 108 ? -13.953 -28.141 0.673 1 98.31 108 LYS A C 1
ATOM 853 O O . LYS A 1 108 ? -14.18 -29.297 0.331 1 98.31 108 LYS A O 1
ATOM 858 N N . ASN A 1 109 ? -13 -27.438 0.192 1 97.69 109 ASN A N 1
ATOM 859 C CA . ASN A 1 109 ? -12.172 -27.969 -0.891 1 97.69 109 ASN A CA 1
ATOM 860 C C . ASN A 1 109 ? -10.812 -28.438 -0.383 1 97.69 109 ASN A C 1
ATOM 862 O O . ASN A 1 109 ? -9.891 -28.656 -1.172 1 97.69 109 ASN A O 1
ATOM 866 N N . GLN A 1 110 ? -10.617 -28.469 0.984 1 97.5 110 GLN A N 1
ATOM 867 C CA . GLN A 1 110 ? -9.43 -28.984 1.651 1 97.5 110 GLN A CA 1
ATOM 868 C C . GLN A 1 110 ? -8.18 -28.219 1.223 1 97.5 110 GLN A C 1
ATOM 870 O O . GLN A 1 110 ? -7.137 -28.812 0.958 1 97.5 110 GLN A O 1
ATOM 875 N N . ILE A 1 111 ? -8.328 -26.953 0.926 1 96.44 111 ILE A N 1
ATOM 876 C CA . ILE A 1 111 ? -7.227 -26.031 0.682 1 96.44 111 ILE A CA 1
ATOM 877 C C . ILE A 1 111 ? -6.758 -25.438 2.004 1 96.44 111 ILE A C 1
ATOM 879 O O . ILE A 1 111 ? -7.566 -24.906 2.775 1 96.44 111 ILE A O 1
ATOM 883 N N . PRO A 1 112 ? -5.473 -25.531 2.307 1 97.5 112 PRO A N 1
ATOM 884 C CA . PRO A 1 112 ? -4.996 -24.922 3.555 1 97.5 112 PRO A CA 1
ATOM 885 C C . PRO A 1 112 ? -5.254 -23.422 3.621 1 97.5 112 PRO A C 1
ATOM 887 O O . PRO A 1 112 ? -5.129 -22.734 2.609 1 97.5 112 PRO A O 1
ATOM 890 N N . ASN A 1 113 ? -5.59 -22.953 4.805 1 98 113 ASN A N 1
ATOM 891 C CA . ASN A 1 113 ? -5.812 -21.531 5.035 1 98 113 ASN A CA 1
ATOM 892 C C . ASN A 1 113 ? -4.535 -20.828 5.496 1 98 113 ASN A C 1
ATOM 894 O O . ASN A 1 113 ? -3.658 -21.453 6.086 1 98 113 ASN A O 1
ATOM 898 N N . LEU A 1 114 ? -4.375 -19.469 5.168 1 98 114 LEU A N 1
ATOM 899 C CA . LEU A 1 114 ? -3.438 -18.531 5.762 1 98 114 LEU A CA 1
ATOM 900 C C . LEU A 1 114 ? -1.997 -18.938 5.484 1 98 114 LEU A C 1
ATOM 902 O O . LEU A 1 114 ? -1.14 -18.859 6.367 1 98 114 LEU A O 1
ATOM 906 N N . TYR A 1 115 ? -1.711 -19.375 4.293 1 97.56 115 TYR A N 1
ATOM 907 C CA . TYR A 1 115 ? -0.343 -19.781 3.99 1 97.56 115 TYR A CA 1
ATOM 908 C C . TYR A 1 115 ? 0.38 -18.703 3.189 1 97.56 115 TYR A C 1
ATOM 910 O O . TYR A 1 115 ? 1.611 -18.641 3.197 1 97.56 115 TYR A O 1
ATOM 918 N N . SER A 1 116 ? -0.387 -17.875 2.484 1 98.38 116 SER A N 1
ATOM 919 C CA . SER A 1 116 ? 0.236 -16.938 1.558 1 98.38 116 SER A CA 1
ATOM 920 C C . SER A 1 116 ? 0.433 -15.57 2.205 1 98.38 116 SER A C 1
ATOM 922 O O . SER A 1 116 ? -0.221 -15.25 3.199 1 98.38 116 SER A O 1
ATOM 924 N N . ILE A 1 117 ? 1.318 -14.758 1.655 1 98.69 117 ILE A N 1
ATOM 925 C CA . ILE A 1 117 ? 1.531 -13.406 2.156 1 98.69 117 ILE A CA 1
ATOM 926 C C . ILE A 1 117 ? 0.253 -12.586 1.989 1 98.69 117 ILE A C 1
ATOM 928 O O . ILE A 1 117 ? -0.06 -11.734 2.824 1 98.69 117 ILE A O 1
ATOM 932 N N . HIS A 1 118 ? -0.539 -12.867 0.958 1 98.81 118 HIS A N 1
ATOM 933 C CA . HIS A 1 118 ? -1.838 -12.219 0.791 1 98.81 118 HIS A CA 1
ATOM 934 C C . HIS A 1 118 ? -2.732 -12.469 2 1 98.81 118 HIS A C 1
ATOM 936 O O . HIS A 1 118 ? -3.303 -11.523 2.557 1 98.81 118 HIS A O 1
ATOM 942 N N . SER A 1 119 ? -2.805 -13.703 2.387 1 98.75 119 SER A N 1
ATOM 943 C CA . SER A 1 119 ? -3.719 -14.031 3.477 1 98.75 119 SER A CA 1
ATOM 944 C C . SER A 1 119 ? -3.221 -13.469 4.801 1 98.75 119 SER A C 1
ATOM 946 O O . SER A 1 119 ? -4.02 -13.078 5.66 1 98.75 119 SER A O 1
ATOM 948 N N . TRP A 1 120 ? -1.861 -13.398 5 1 98.75 120 TRP A N 1
ATOM 949 C CA . TRP A 1 120 ? -1.313 -12.789 6.207 1 98.75 120 TRP A CA 1
ATOM 950 C C . TRP A 1 120 ? -1.677 -11.312 6.285 1 98.75 120 TRP A C 1
ATOM 952 O O . TRP A 1 120 ? -2.146 -10.828 7.32 1 98.75 120 TRP A O 1
ATOM 962 N N . VAL A 1 121 ? -1.445 -10.656 5.199 1 98.81 121 VAL A N 1
ATOM 963 C CA . VAL A 1 121 ? -1.741 -9.227 5.16 1 98.81 121 VAL A CA 1
ATOM 964 C C . VAL A 1 121 ? -3.25 -9.008 5.262 1 98.81 121 VAL A C 1
ATOM 966 O O . VAL A 1 121 ? -3.713 -8.18 6.047 1 98.81 121 VAL A O 1
ATOM 969 N N . GLY A 1 122 ? -3.996 -9.781 4.504 1 98.75 122 GLY A N 1
ATOM 970 C CA . GLY A 1 122 ? -5.441 -9.633 4.488 1 98.75 122 GLY A CA 1
ATOM 971 C C . GLY A 1 122 ? -6.074 -9.812 5.859 1 98.75 122 GLY A C 1
ATOM 972 O O . GLY A 1 122 ? -6.883 -8.984 6.285 1 98.75 122 GLY A O 1
ATOM 973 N N . LEU A 1 123 ? -5.699 -10.844 6.508 1 98.75 123 LEU A N 1
ATOM 974 C CA . LEU A 1 123 ? -6.277 -11.078 7.824 1 98.75 123 LEU A CA 1
ATOM 975 C C . LEU A 1 123 ? -5.863 -9.984 8.805 1 98.75 123 LEU A C 1
ATOM 977 O O . LEU A 1 123 ? -6.668 -9.547 9.625 1 98.75 123 LEU A O 1
ATOM 981 N N . SER A 1 124 ? -4.629 -9.57 8.734 1 98.56 124 SER A N 1
ATOM 982 C CA . SER A 1 124 ? -4.156 -8.492 9.602 1 98.56 124 SER A CA 1
ATOM 983 C C . SER A 1 124 ? -4.973 -7.223 9.406 1 98.56 124 SER A C 1
ATOM 985 O O . SER A 1 124 ? -5.27 -6.512 10.367 1 98.56 124 SER A O 1
ATOM 987 N N . VAL A 1 125 ? -5.285 -6.922 8.164 1 98.81 125 VAL A N 1
ATOM 988 C CA . VAL A 1 125 ? -6.086 -5.738 7.859 1 98.81 125 VAL A CA 1
ATOM 989 C C . VAL A 1 125 ? -7.438 -5.836 8.562 1 98.81 125 VAL A C 1
ATOM 991 O O . VAL A 1 125 ? -7.883 -4.879 9.195 1 98.81 125 VAL A O 1
ATOM 994 N N . VAL A 1 126 ? -8.086 -6.977 8.5 1 98.81 126 VAL A N 1
ATOM 995 C CA . VAL A 1 126 ? -9.422 -7.129 9.062 1 98.81 126 VAL A CA 1
ATOM 996 C C . VAL A 1 126 ? -9.352 -7.047 10.586 1 98.81 126 VAL A C 1
ATOM 998 O O . VAL A 1 126 ? -10.203 -6.418 11.227 1 98.81 126 VAL A O 1
ATOM 1001 N N . ILE A 1 127 ? -8.344 -7.625 11.133 1 98.69 127 ILE A N 1
ATOM 1002 C CA . ILE A 1 127 ? -8.172 -7.574 12.578 1 98.69 127 ILE A CA 1
ATOM 1003 C C . ILE A 1 127 ? -7.93 -6.133 13.023 1 98.69 127 ILE A C 1
ATOM 1005 O O . ILE A 1 127 ? -8.562 -5.652 13.961 1 98.69 127 ILE A O 1
ATOM 1009 N N . LEU A 1 128 ? -7.02 -5.492 12.352 1 98.56 128 LEU A N 1
ATOM 1010 C CA . LEU A 1 128 ? -6.734 -4.094 12.656 1 98.56 128 LEU A CA 1
ATOM 1011 C C . LEU A 1 128 ? -7.992 -3.24 12.5 1 98.56 128 LEU A C 1
ATOM 1013 O O . LEU A 1 128 ? -8.234 -2.342 13.312 1 98.56 128 LEU A O 1
ATOM 1017 N N . PHE A 1 129 ? -8.742 -3.514 11.484 1 98.81 129 PHE A N 1
ATOM 1018 C CA . PHE A 1 129 ? -9.977 -2.773 11.234 1 98.81 129 PHE A CA 1
ATOM 1019 C C . PHE A 1 129 ? -10.969 -2.98 12.375 1 98.81 129 PHE A C 1
ATOM 1021 O O . PHE A 1 129 ? -11.633 -2.035 12.805 1 98.81 129 PHE A O 1
ATOM 1028 N N . CYS A 1 130 ? -11.078 -4.191 12.836 1 98.56 130 CYS A N 1
ATOM 1029 C CA . CYS A 1 130 ? -11.961 -4.496 13.961 1 98.56 130 CYS A CA 1
ATOM 1030 C C . CYS A 1 130 ? -11.578 -3.688 15.188 1 98.56 130 CYS A C 1
ATOM 1032 O O . CYS A 1 130 ? -12.438 -3.08 15.828 1 98.56 130 CYS A O 1
ATOM 1034 N N . PHE A 1 131 ? -10.328 -3.646 15.508 1 98.38 131 PHE A N 1
ATOM 1035 C CA . PHE A 1 131 ? -9.852 -2.869 16.656 1 98.38 131 PHE A CA 1
ATOM 1036 C C . PHE A 1 131 ? -10.078 -1.379 16.422 1 98.38 131 PHE A C 1
ATOM 1038 O O . PHE A 1 131 ? -10.438 -0.648 17.344 1 98.38 131 PHE A O 1
ATOM 1045 N N . GLN A 1 132 ? -9.789 -0.925 15.188 1 98.06 132 GLN A N 1
ATOM 1046 C CA . GLN A 1 132 ? -10.008 0.47 14.82 1 98.06 132 GLN A CA 1
ATOM 1047 C C . GLN A 1 132 ? -11.461 0.879 15.062 1 98.06 132 GLN A C 1
ATOM 1049 O O . GLN A 1 132 ? -11.727 1.953 15.602 1 98.06 132 GLN A O 1
ATOM 1054 N N . TRP A 1 133 ? -12.375 0.049 14.602 1 98.12 133 TRP A N 1
ATOM 1055 C CA . TRP A 1 133 ? -13.797 0.358 14.734 1 98.12 133 TRP A CA 1
ATOM 1056 C C . TRP A 1 133 ? -14.219 0.345 16.203 1 98.12 133 TRP A C 1
ATOM 1058 O O . TRP A 1 133 ? -14.891 1.267 16.672 1 98.12 133 TRP A O 1
ATOM 1068 N N . LEU A 1 134 ? -13.797 -0.667 16.969 1 97.56 134 LEU A N 1
ATOM 1069 C CA . LEU A 1 134 ? -14.195 -0.834 18.359 1 97.56 134 LEU A CA 1
ATOM 1070 C C . LEU A 1 134 ? -13.648 0.297 19.219 1 97.56 134 LEU A C 1
ATOM 1072 O O . LEU A 1 134 ? -14.391 0.917 19.984 1 97.56 134 LEU A O 1
ATOM 1076 N N . LEU A 1 135 ? -12.359 0.572 19.125 1 97.19 135 LEU A N 1
ATOM 1077 C CA . LEU A 1 135 ? -11.734 1.612 19.938 1 97.19 135 LEU A CA 1
ATOM 1078 C C . LEU A 1 135 ? -12.25 2.992 19.547 1 97.19 135 LEU A C 1
ATOM 1080 O O . LEU A 1 135 ? -12.367 3.883 20.391 1 97.19 135 LEU A O 1
ATOM 1084 N N . GLY A 1 136 ? -12.5 3.123 18.234 1 96.88 136 GLY A N 1
ATOM 1085 C CA . GLY A 1 136 ? -13.141 4.363 17.812 1 96.88 136 GLY A CA 1
ATOM 1086 C C . GLY A 1 136 ? -14.516 4.562 18.422 1 96.88 136 GLY A C 1
ATOM 1087 O O . GLY A 1 136 ? -14.828 5.648 18.922 1 96.88 136 GLY A O 1
ATOM 1088 N N . PHE A 1 137 ? -15.305 3.537 18.453 1 96.31 137 PHE A N 1
ATOM 1089 C CA . PHE A 1 137 ? -16.641 3.58 19.031 1 96.31 137 PHE A CA 1
ATOM 1090 C C . PHE A 1 137 ? -16.578 3.898 20.516 1 96.31 137 PHE A C 1
ATOM 1092 O O . PHE A 1 137 ? -17.281 4.785 21 1 96.31 137 PHE A O 1
ATOM 1099 N N . LEU A 1 138 ? -15.703 3.291 21.234 1 94.94 138 LEU A N 1
ATOM 1100 C CA . LEU A 1 138 ? -15.578 3.457 22.688 1 94.94 138 LEU A CA 1
ATOM 1101 C C . LEU A 1 138 ? -15.031 4.836 23.031 1 94.94 138 LEU A C 1
ATOM 1103 O O . LEU A 1 138 ? -15.422 5.438 24.031 1 94.94 138 LEU A O 1
ATOM 1107 N N . SER A 1 139 ? -14.258 5.383 22.188 1 95.12 139 SER A N 1
ATOM 1108 C CA . SER A 1 139 ? -13.562 6.625 22.516 1 95.12 139 SER A CA 1
ATOM 1109 C C . SER A 1 139 ? -14.391 7.84 22.109 1 95.12 139 SER A C 1
ATOM 1111 O O . SER A 1 139 ? -14.422 8.844 22.812 1 95.12 139 SER A O 1
ATOM 1113 N N . PHE A 1 140 ? -15.055 7.703 21.016 1 94.5 140 PHE A N 1
ATOM 1114 C CA . PHE A 1 140 ? -15.594 8.938 20.438 1 94.5 140 PHE A CA 1
ATOM 1115 C C . PHE A 1 140 ? -17.109 8.945 20.516 1 94.5 140 PHE A C 1
ATOM 1117 O O . PHE A 1 140 ? -17.734 10.008 20.453 1 94.5 140 PHE A O 1
ATOM 1124 N N . LEU A 1 141 ? -17.75 7.832 20.594 1 92.5 141 LEU A N 1
ATOM 1125 C CA . LEU A 1 141 ? -19.219 7.809 20.609 1 92.5 141 LEU A CA 1
ATOM 1126 C C . LEU A 1 141 ? -19.734 7.57 22.016 1 92.5 141 LEU A C 1
ATOM 1128 O O . LEU A 1 141 ? -20.828 8.031 22.359 1 92.5 141 LEU A O 1
ATOM 1132 N N . LEU A 1 142 ? -18.953 6.934 22.812 1 89 142 LEU A N 1
ATOM 1133 C CA . LEU A 1 142 ? -19.375 6.727 24.188 1 89 142 LEU A CA 1
ATOM 1134 C C . LEU A 1 142 ? -19.094 7.961 25.047 1 89 142 LEU A C 1
ATOM 1136 O O . LEU A 1 142 ? -17.969 8.469 25.047 1 89 142 LEU A O 1
ATOM 1140 N N . PRO A 1 143 ? -20.016 8.492 25.797 1 85.69 143 PRO A N 1
ATOM 1141 C CA . PRO A 1 143 ? -19.891 9.75 26.531 1 85.69 143 PRO A CA 1
ATOM 1142 C C . PRO A 1 143 ? -19.016 9.617 27.781 1 85.69 143 PRO A C 1
ATOM 1144 O O . PRO A 1 143 ? -18.516 10.625 28.297 1 85.69 143 PRO A O 1
ATOM 1147 N N . CYS A 1 144 ? -18.625 8.445 28.188 1 88.81 144 CYS A N 1
ATOM 1148 C CA . CYS A 1 144 ? -17.953 8.297 29.469 1 88.81 144 CYS A CA 1
ATOM 1149 C C . CYS A 1 144 ? -16.438 8.375 29.297 1 88.81 144 CYS A C 1
ATOM 1151 O O . CYS A 1 144 ? -15.695 8.406 30.281 1 88.81 144 CYS A O 1
ATOM 1153 N N . THR A 1 145 ? -16 8.594 28.094 1 89.69 145 THR A N 1
ATOM 1154 C CA . THR A 1 145 ? -14.562 8.617 27.875 1 89.69 145 THR A CA 1
ATOM 1155 C C . THR A 1 145 ? -14 10.016 28.141 1 89.69 145 THR A C 1
ATOM 1157 O O . THR A 1 145 ? -14.531 11 27.625 1 89.69 145 THR A O 1
ATOM 1160 N N . PRO A 1 146 ? -12.969 10.039 28.938 1 92.06 146 PRO A N 1
ATOM 1161 C CA . PRO A 1 146 ? -12.398 11.344 29.281 1 92.06 146 PRO A CA 1
ATOM 1162 C C . PRO A 1 146 ? -11.859 12.078 28.047 1 92.06 146 PRO A C 1
ATOM 1164 O O . PRO A 1 146 ? -11.344 11.453 27.125 1 92.06 146 PRO A O 1
ATOM 1167 N N . LEU A 1 147 ? -11.844 13.367 28.078 1 89.5 147 LEU A N 1
ATOM 1168 C CA . LEU A 1 147 ? -11.461 14.234 26.969 1 89.5 147 LEU A CA 1
ATOM 1169 C C . LEU A 1 147 ? -9.984 14.07 26.625 1 89.5 147 LEU A C 1
ATOM 1171 O O . LEU A 1 147 ? -9.609 14.094 25.453 1 89.5 147 LEU A O 1
ATOM 1175 N N . TRP A 1 148 ? -9.273 13.93 27.719 1 89.38 148 TRP A N 1
ATOM 1176 C CA . TRP A 1 148 ? -7.836 13.812 27.469 1 89.38 148 TRP A CA 1
ATOM 1177 C C . TRP A 1 148 ? -7.523 12.547 26.672 1 89.38 148 TRP A C 1
ATOM 1179 O O . TRP A 1 148 ? -6.621 12.547 25.828 1 89.38 148 TRP A O 1
ATOM 1189 N N . PHE A 1 149 ? -8.211 11.508 26.906 1 91.94 149 PHE A N 1
ATOM 1190 C CA . PHE A 1 149 ? -8.016 10.258 26.188 1 91.94 149 PHE A CA 1
ATOM 1191 C C . PHE A 1 149 ? -8.461 10.383 24.734 1 91.94 149 PHE A C 1
ATOM 1193 O O . PHE A 1 149 ? -7.781 9.922 23.812 1 91.94 149 PHE A O 1
ATOM 1200 N N . ARG A 1 150 ? -9.547 11.016 24.516 1 92.31 150 ARG A N 1
ATOM 1201 C CA . ARG A 1 150 ? -10.055 11.258 23.172 1 92.31 150 ARG A CA 1
ATOM 1202 C C . ARG A 1 150 ? -9.047 12.031 22.344 1 92.31 150 ARG A C 1
ATOM 1204 O O . ARG A 1 150 ? -8.766 11.68 21.188 1 92.31 150 ARG A O 1
ATOM 1211 N N . ALA A 1 151 ? -8.477 13.016 22.938 1 90.31 151 ALA A N 1
ATOM 1212 C CA . ALA A 1 151 ? -7.512 13.867 22.25 1 90.31 151 ALA A CA 1
ATOM 1213 C C . ALA A 1 151 ? -6.246 13.094 21.906 1 90.31 151 ALA A C 1
ATOM 1215 O O . ALA A 1 151 ? -5.711 13.227 20.797 1 90.31 151 ALA A O 1
ATOM 1216 N N . ALA A 1 152 ? -5.867 12.305 22.828 1 90.62 152 ALA A N 1
ATOM 1217 C CA . ALA A 1 152 ? -4.645 11.523 22.641 1 90.62 152 ALA A CA 1
ATOM 1218 C C . ALA A 1 152 ? -4.848 10.438 21.594 1 90.62 152 ALA A C 1
ATOM 1220 O O . ALA A 1 152 ? -3.955 10.164 20.781 1 90.62 152 ALA A O 1
ATOM 1221 N N . TYR A 1 153 ? -6.039 9.844 21.578 1 95.56 153 TYR A N 1
ATOM 1222 C CA . TYR A 1 153 ? -6.293 8.695 20.719 1 95.56 153 TYR A CA 1
ATOM 1223 C C . TYR A 1 153 ? -6.637 9.141 19.297 1 95.56 153 TYR A C 1
ATOM 1225 O O . TYR A 1 153 ? -6.555 8.344 18.359 1 95.56 153 TYR A O 1
ATOM 1233 N N . LEU A 1 154 ? -7.027 10.352 19.125 1 94.88 154 LEU A N 1
ATOM 1234 C CA . LEU A 1 154 ? -7.469 10.836 17.812 1 94.88 154 LEU A CA 1
ATOM 1235 C C . LEU A 1 154 ? -6.359 10.688 16.781 1 94.88 154 LEU A C 1
ATOM 1237 O O . LEU A 1 154 ? -6.586 10.156 15.695 1 94.88 154 LEU A O 1
ATOM 1241 N N . ASP A 1 155 ? -5.164 11.039 17.125 1 93.31 155 ASP A N 1
ATOM 1242 C CA . ASP A 1 155 ? -4.043 10.961 16.203 1 93.31 155 ASP A CA 1
ATOM 1243 C C . ASP A 1 155 ? -3.732 9.516 15.836 1 93.31 155 ASP A C 1
ATOM 1245 O O . ASP A 1 155 ? -3.449 9.211 14.68 1 93.31 155 ASP A O 1
ATOM 1249 N N . ILE A 1 156 ? -3.771 8.672 16.828 1 96.25 156 ILE A N 1
ATOM 1250 C CA . ILE A 1 156 ? -3.514 7.25 16.609 1 96.25 156 ILE A CA 1
ATOM 1251 C C . ILE A 1 156 ? -4.605 6.66 15.719 1 96.25 156 ILE A C 1
ATOM 1253 O O . ILE A 1 156 ? -4.312 5.922 14.773 1 96.25 156 ILE A O 1
ATOM 1257 N N . HIS A 1 157 ? -5.836 7.035 16.016 1 97.69 157 HIS A N 1
ATOM 1258 C CA . HIS A 1 157 ? -6.988 6.555 15.266 1 97.69 157 HIS A CA 1
ATOM 1259 C C . HIS A 1 157 ? -6.898 6.965 13.805 1 97.69 157 HIS A C 1
ATOM 1261 O O . HIS A 1 157 ? -7.094 6.141 12.906 1 97.69 157 HIS A O 1
ATOM 1267 N N . VAL A 1 158 ? -6.551 8.227 13.586 1 96.19 158 VAL A N 1
ATOM 1268 C CA . VAL A 1 158 ? -6.473 8.742 12.219 1 96.19 158 VAL A CA 1
ATOM 1269 C C . VAL A 1 158 ? -5.316 8.07 11.484 1 96.19 158 VAL A C 1
ATOM 1271 O O . VAL A 1 158 ? -5.465 7.656 10.328 1 96.19 158 VAL A O 1
ATOM 1274 N N . PHE A 1 159 ? -4.211 7.93 12.148 1 96.81 159 PHE A N 1
ATOM 1275 C CA . PHE A 1 159 ? -3.043 7.312 11.539 1 96.81 159 PHE A CA 1
ATOM 1276 C C . PHE A 1 159 ? -3.346 5.883 11.109 1 96.81 159 PHE A C 1
ATOM 1278 O O . PHE A 1 159 ? -3.064 5.492 9.977 1 96.81 159 PHE A O 1
ATOM 1285 N N . PHE A 1 160 ? -3.904 5.086 11.922 1 97.88 160 PHE A N 1
ATOM 1286 C CA . PHE A 1 160 ? -4.172 3.688 11.602 1 97.88 160 PHE A CA 1
ATOM 1287 C C . PHE A 1 160 ? -5.293 3.568 10.578 1 97.88 160 PHE A C 1
ATOM 1289 O O . PHE A 1 160 ? -5.348 2.598 9.82 1 97.88 160 PHE A O 1
ATOM 1296 N N . GLY A 1 161 ? -6.207 4.555 10.594 1 97.69 161 GLY A N 1
ATOM 1297 C CA . GLY A 1 161 ? -7.156 4.598 9.5 1 97.69 161 GLY A CA 1
ATOM 1298 C C . GLY A 1 161 ? -6.492 4.68 8.133 1 97.69 161 GLY A C 1
ATOM 1299 O O . GLY A 1 161 ? -6.875 3.963 7.211 1 97.69 161 GLY A O 1
ATOM 1300 N N . ILE A 1 162 ? -5.492 5.512 8.039 1 96.94 162 ILE A N 1
ATOM 1301 C CA . ILE A 1 162 ? -4.758 5.668 6.785 1 96.94 162 ILE A CA 1
ATOM 1302 C C . ILE A 1 162 ? -3.977 4.395 6.48 1 96.94 162 ILE A C 1
ATOM 1304 O O . ILE A 1 162 ? -3.943 3.938 5.336 1 96.94 162 ILE A O 1
ATOM 1308 N N . CYS A 1 163 ? -3.373 3.814 7.492 1 97.75 163 CYS A N 1
ATOM 1309 C CA . CYS A 1 163 ? -2.605 2.586 7.316 1 97.75 163 CYS A CA 1
ATOM 1310 C C . CYS A 1 163 ? -3.486 1.466 6.773 1 97.75 163 CYS A C 1
ATOM 1312 O O . CYS A 1 163 ? -3.064 0.707 5.898 1 97.75 163 CYS A O 1
ATOM 1314 N N . ILE A 1 164 ? -4.664 1.386 7.309 1 98.62 164 ILE A N 1
ATOM 1315 C CA . ILE A 1 164 ? -5.582 0.333 6.887 1 98.62 164 ILE A CA 1
ATOM 1316 C C . ILE A 1 164 ? -5.891 0.482 5.398 1 98.62 164 ILE A C 1
ATOM 1318 O O . ILE A 1 164 ? -5.984 -0.513 4.676 1 98.62 164 ILE A O 1
ATOM 1322 N N . MET A 1 165 ? -6.043 1.686 4.91 1 98.06 165 MET A N 1
ATOM 1323 C CA . MET A 1 165 ? -6.277 1.916 3.486 1 98.06 165 MET A CA 1
ATOM 1324 C C . MET A 1 165 ? -5.113 1.387 2.652 1 98.06 165 MET A C 1
ATOM 1326 O O . MET A 1 165 ? -5.324 0.667 1.674 1 98.06 165 MET A O 1
ATOM 1330 N N . GLY A 1 166 ? -3.91 1.693 3.053 1 98.31 166 GLY A N 1
ATOM 1331 C CA . GLY A 1 166 ? -2.734 1.219 2.344 1 98.31 166 GLY A CA 1
ATOM 1332 C C . GLY A 1 166 ? -2.58 -0.29 2.383 1 98.31 166 GLY A C 1
ATOM 1333 O O . GLY A 1 166 ? -2.291 -0.917 1.362 1 98.31 166 GLY A O 1
ATOM 1334 N N . LEU A 1 167 ? -2.777 -0.835 3.549 1 98.81 167 LEU A N 1
ATOM 1335 C CA . LEU A 1 167 ? -2.648 -2.279 3.719 1 98.81 167 LEU A CA 1
ATOM 1336 C C . LEU A 1 167 ? -3.705 -3.018 2.906 1 98.81 167 LEU A C 1
ATOM 1338 O O . LEU A 1 167 ? -3.453 -4.113 2.4 1 98.81 167 LEU A O 1
ATOM 1342 N N . SER A 1 168 ? -4.891 -2.457 2.828 1 98.88 168 SER A N 1
ATOM 1343 C CA . SER A 1 168 ? -5.941 -3.051 2.006 1 98.88 168 SER A CA 1
ATOM 1344 C C . SER A 1 168 ? -5.527 -3.113 0.539 1 98.88 168 SER A C 1
ATOM 1346 O O . SER A 1 168 ? -5.832 -4.082 -0.158 1 98.88 168 SER A O 1
ATOM 1348 N N . LEU A 1 169 ? -4.836 -2.113 0.053 1 98.88 169 LEU A N 1
ATOM 1349 C CA . LEU A 1 169 ? -4.344 -2.125 -1.321 1 98.88 169 LEU A CA 1
ATOM 1350 C C . LEU A 1 169 ? -3.303 -3.221 -1.517 1 98.88 169 LEU A C 1
ATOM 1352 O O . LEU A 1 169 ? -3.307 -3.912 -2.537 1 98.88 169 LEU A O 1
ATOM 1356 N N . VAL A 1 170 ? -2.43 -3.354 -0.537 1 98.88 170 VAL A N 1
ATOM 1357 C CA . VAL A 1 170 ? -1.429 -4.414 -0.588 1 98.88 170 VAL A CA 1
ATOM 1358 C C . VAL A 1 170 ? -2.121 -5.773 -0.686 1 98.88 170 VAL A C 1
ATOM 1360 O O . VAL A 1 170 ? -1.754 -6.605 -1.52 1 98.88 170 VAL A O 1
ATOM 1363 N N . ALA A 1 171 ? -3.129 -5.93 0.113 1 98.88 171 ALA A N 1
ATOM 1364 C CA . ALA A 1 171 ? -3.867 -7.188 0.112 1 98.88 171 ALA A CA 1
ATOM 1365 C C . ALA A 1 171 ? -4.602 -7.391 -1.209 1 98.88 171 ALA A C 1
ATOM 1367 O O . ALA A 1 171 ? -4.555 -8.477 -1.791 1 98.88 171 ALA A O 1
ATOM 1368 N N . CYS A 1 172 ? -5.273 -6.383 -1.702 1 98.94 172 CYS A N 1
ATOM 1369 C CA . CYS A 1 172 ? -6.043 -6.5 -2.936 1 98.94 172 CYS A CA 1
ATOM 1370 C C . CYS A 1 172 ? -5.145 -6.875 -4.105 1 98.94 172 CYS A C 1
ATOM 1372 O O . CYS A 1 172 ? -5.477 -7.77 -4.887 1 98.94 172 CYS A O 1
ATOM 1374 N N . HIS A 1 173 ? -4.027 -6.223 -4.23 1 98.88 173 HIS A N 1
ATOM 1375 C CA . HIS A 1 173 ? -3.164 -6.453 -5.383 1 98.88 173 HIS A CA 1
ATOM 1376 C C . HIS A 1 173 ? -2.492 -7.82 -5.305 1 98.88 173 HIS A C 1
ATOM 1378 O O . HIS A 1 173 ? -2.34 -8.5 -6.32 1 98.88 173 HIS A O 1
ATOM 1384 N N . SER A 1 174 ? -2.045 -8.211 -4.078 1 98.81 174 SER A N 1
ATOM 1385 C CA . SER A 1 174 ? -1.481 -9.547 -3.953 1 98.81 174 SER A CA 1
ATOM 1386 C C . SER A 1 174 ? -2.541 -10.617 -4.195 1 98.81 174 SER A C 1
ATOM 1388 O O . SER A 1 174 ? -2.25 -11.672 -4.773 1 98.81 174 SER A O 1
ATOM 1390 N N . GLY A 1 175 ? -3.785 -10.375 -3.775 1 98.75 175 GLY A N 1
ATOM 1391 C CA . GLY A 1 175 ? -4.871 -11.305 -4.023 1 98.75 175 GLY A CA 1
ATOM 1392 C C . GLY A 1 175 ? -5.234 -11.422 -5.492 1 98.75 175 GLY A C 1
ATOM 1393 O O . GLY A 1 175 ? -5.438 -12.531 -6 1 98.75 175 GLY A O 1
ATOM 1394 N N . ILE A 1 176 ? -5.344 -10.305 -6.156 1 98.69 176 ILE A N 1
ATOM 1395 C CA . ILE A 1 176 ? -5.613 -10.273 -7.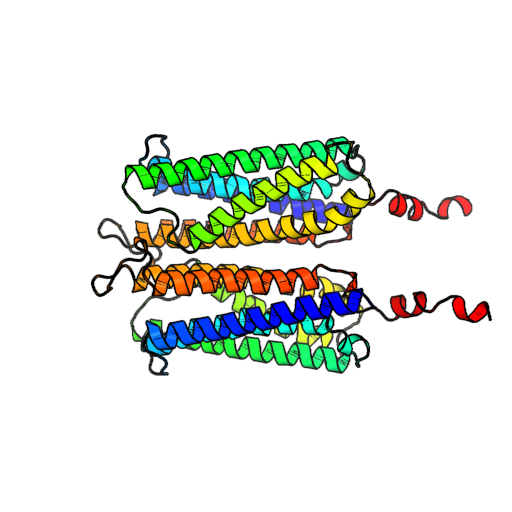59 1 98.69 176 ILE A CA 1
ATOM 1396 C C . ILE A 1 176 ? -4.527 -11.047 -8.336 1 98.69 176 ILE A C 1
ATOM 1398 O O . ILE A 1 176 ? -4.824 -11.891 -9.188 1 98.69 176 ILE A O 1
ATOM 1402 N N . ASN A 1 177 ? -3.33 -10.727 -7.984 1 98.44 177 ASN A N 1
ATOM 1403 C CA . ASN A 1 177 ? -2.184 -11.391 -8.594 1 98.44 177 ASN A CA 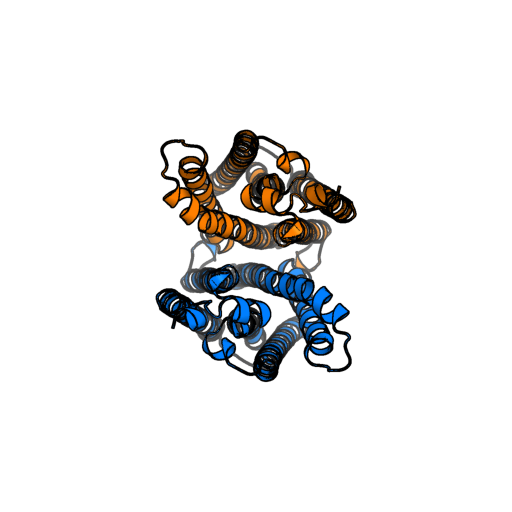1
ATOM 1404 C C . ASN A 1 177 ? -2.24 -12.906 -8.398 1 98.44 177 ASN A C 1
ATOM 1406 O O . ASN A 1 177 ? -2.066 -13.664 -9.359 1 98.44 177 ASN A O 1
ATOM 1410 N N . GLU A 1 178 ? -2.482 -13.305 -7.207 1 97.94 178 GLU A N 1
ATOM 1411 C CA . GLU A 1 178 ? -2.572 -14.719 -6.84 1 97.94 178 GLU A CA 1
ATOM 1412 C C . GLU A 1 178 ? -3.693 -15.414 -7.602 1 97.94 178 GLU A C 1
ATOM 1414 O O . GLU A 1 178 ? -3.488 -16.484 -8.172 1 97.94 178 GLU A O 1
ATOM 1419 N N . LYS A 1 179 ? -4.852 -14.828 -7.648 1 98.12 179 LYS A N 1
ATOM 1420 C CA . LYS A 1 179 ? -6.004 -15.43 -8.32 1 98.12 179 LYS A CA 1
ATOM 1421 C C . LYS A 1 179 ? -5.75 -15.578 -9.812 1 98.12 179 LYS A C 1
ATOM 1423 O O . LYS A 1 179 ? -6.043 -16.625 -10.398 1 98.12 179 LYS A O 1
ATOM 1428 N N . LEU A 1 180 ? -5.188 -14.594 -10.406 1 98.38 180 LEU A N 1
ATOM 1429 C CA . LEU A 1 180 ? -4.934 -14.656 -11.844 1 98.38 180 LEU A CA 1
ATOM 1430 C C . LEU A 1 180 ? -3.908 -15.734 -12.164 1 98.38 180 LEU A C 1
ATOM 1432 O O . LEU A 1 180 ? -4.043 -16.453 -13.164 1 98.38 180 LEU A O 1
ATOM 1436 N N . ILE A 1 181 ? -2.906 -15.883 -11.32 1 97.81 181 ILE A N 1
ATOM 1437 C CA . ILE A 1 181 ? -1.904 -16.922 -11.531 1 97.81 181 ILE A CA 1
ATOM 1438 C C . ILE A 1 181 ? -2.553 -18.297 -11.414 1 97.81 181 ILE A C 1
ATOM 1440 O O . ILE A 1 181 ? -2.309 -19.188 -12.234 1 97.81 181 ILE A O 1
ATOM 1444 N N . PHE A 1 182 ? -3.42 -18.453 -10.445 1 96.81 182 PHE A N 1
ATOM 1445 C CA . PHE A 1 182 ? -4.012 -19.75 -10.164 1 96.81 182 PHE A CA 1
ATOM 1446 C C . PHE A 1 182 ? -5.027 -20.141 -11.234 1 96.81 182 PHE A C 1
ATOM 1448 O O . PHE A 1 182 ? -5.164 -21.312 -11.578 1 96.81 182 PHE A O 1
ATOM 1455 N N . VAL A 1 183 ? -5.711 -19.188 -11.82 1 96.44 183 VAL A N 1
ATOM 1456 C CA . VAL A 1 183 ? -6.828 -19.547 -12.68 1 96.44 183 VAL A CA 1
ATOM 1457 C C . VAL A 1 183 ? -6.383 -19.516 -14.141 1 96.44 183 VAL A C 1
ATOM 1459 O O . VAL A 1 183 ? -6.949 -20.234 -14.984 1 96.44 183 VAL A O 1
ATOM 1462 N N . LEU A 1 184 ? -5.301 -18.766 -14.43 1 97.06 184 LEU A N 1
ATOM 1463 C CA . LEU A 1 184 ? -4.934 -18.609 -15.836 1 97.06 184 LEU A CA 1
ATOM 1464 C C . LEU A 1 184 ? -3.756 -19.516 -16.188 1 97.06 184 LEU A C 1
ATOM 1466 O O . LEU A 1 184 ? -3.514 -19.797 -17.359 1 97.06 184 LEU A O 1
ATOM 1470 N N . ASN A 1 185 ? -2.979 -19.938 -15.164 1 93.69 185 ASN A N 1
ATOM 1471 C CA . ASN A 1 185 ? -1.828 -20.797 -15.43 1 93.69 185 ASN A CA 1
ATOM 1472 C C . ASN A 1 185 ? -2.162 -22.266 -15.203 1 93.69 185 ASN A C 1
ATOM 1474 O O . ASN A 1 185 ? -1.388 -23 -14.578 1 93.69 185 ASN A O 1
ATOM 1478 N N . THR A 1 186 ? -3.344 -22.672 -15.586 1 89.88 186 THR A N 1
ATOM 1479 C CA . THR A 1 186 ? -3.795 -24.047 -15.508 1 89.88 186 THR A CA 1
ATOM 1480 C C . THR A 1 186 ? -3.988 -24.641 -16.906 1 89.88 186 THR A C 1
ATOM 1482 O O . THR A 1 186 ? -4.141 -23.906 -17.875 1 89.88 186 THR A O 1
ATOM 1485 N N . PRO A 1 187 ? -4.008 -25.938 -17 1 85.56 187 PRO A N 1
ATOM 1486 C CA . PRO A 1 187 ? -4.172 -26.594 -18.297 1 85.56 187 PRO A CA 1
ATOM 1487 C C . PRO A 1 187 ? -5.516 -26.281 -18.953 1 85.56 187 PRO A C 1
ATOM 1489 O O . PRO A 1 187 ? -5.613 -26.25 -20.188 1 85.56 187 PRO A O 1
ATOM 1492 N N . ASN A 1 188 ? -6.543 -25.984 -18.25 1 81.25 188 ASN A N 1
ATOM 1493 C CA . ASN A 1 188 ? -7.883 -25.766 -18.781 1 81.25 188 ASN A CA 1
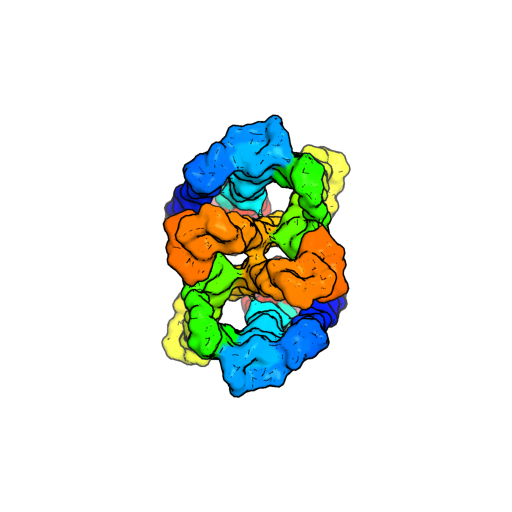ATOM 1494 C C . ASN A 1 188 ? -8.102 -24.312 -19.188 1 81.25 188 ASN A C 1
ATOM 1496 O O . ASN A 1 188 ? -9.156 -23.969 -19.719 1 81.25 188 ASN A O 1
ATOM 1500 N N . SER A 1 189 ? -7.078 -23.547 -19.031 1 86.25 189 SER A N 1
ATOM 1501 C CA . SER A 1 189 ? -7.219 -22.141 -19.406 1 86.25 189 SER A CA 1
ATOM 1502 C C . SER A 1 189 ? -6.953 -21.922 -20.891 1 86.25 189 SER A C 1
ATOM 1504 O O . SER A 1 189 ? -6.184 -22.656 -21.5 1 86.25 189 SER A O 1
ATOM 1506 N N . THR A 1 190 ? -7.684 -20.906 -21.453 1 87.94 190 THR A N 1
ATOM 1507 C CA . THR A 1 190 ? -7.539 -20.594 -22.875 1 87.94 190 THR A CA 1
ATOM 1508 C C . THR A 1 190 ? -6.145 -20.062 -23.172 1 87.94 190 THR A C 1
ATOM 1510 O O . THR A 1 190 ? -5.559 -20.359 -24.219 1 87.94 190 THR A O 1
ATOM 1513 N N . ALA A 1 191 ? -5.652 -19.203 -22.25 1 94.44 191 ALA A N 1
ATOM 1514 C CA . ALA A 1 191 ? -4.309 -18.641 -22.375 1 94.44 191 ALA A CA 1
ATOM 1515 C C . ALA A 1 191 ? -3.707 -18.344 -21 1 94.44 191 ALA A C 1
ATOM 1517 O O . ALA A 1 191 ? -4.418 -17.922 -20.078 1 94.44 191 ALA A O 1
ATOM 1518 N N . PRO A 1 192 ? -2.404 -18.547 -20.984 1 96.44 192 PRO A N 1
ATOM 1519 C CA . PRO A 1 192 ? -1.754 -18.25 -19.703 1 96.44 192 PRO A CA 1
ATOM 1520 C C . PRO A 1 192 ? -1.688 -16.766 -19.391 1 96.44 192 PRO A C 1
ATOM 1522 O O . PRO A 1 192 ? -1.853 -15.93 -20.297 1 96.44 192 PRO A O 1
ATOM 1525 N N . TYR A 1 193 ? -1.511 -16.484 -18.125 1 97.62 193 TYR A N 1
ATOM 1526 C CA . TYR A 1 193 ? -1.41 -15.102 -17.672 1 97.62 193 TYR A CA 1
ATOM 1527 C C . TYR A 1 193 ? -0.382 -14.328 -18.484 1 97.62 193 TYR A C 1
ATOM 1529 O O . TYR A 1 193 ? -0.609 -13.172 -18.844 1 97.62 193 TYR A O 1
ATOM 1537 N N . ALA A 1 194 ? 0.73 -14.938 -18.875 1 96.62 194 ALA A N 1
ATOM 1538 C CA . ALA A 1 194 ? 1.866 -14.328 -19.547 1 96.62 194 ALA A CA 1
ATOM 1539 C C . ALA A 1 194 ? 1.463 -13.812 -20.938 1 96.62 194 ALA A C 1
ATOM 1541 O O . ALA A 1 194 ? 2.127 -12.938 -21.5 1 96.62 194 ALA A O 1
ATOM 1542 N N . GLN A 1 195 ? 0.384 -14.305 -21.422 1 96.88 195 GLN A N 1
ATOM 1543 C CA . GLN A 1 195 ? -0.07 -13.898 -22.75 1 96.88 195 GLN A CA 1
ATOM 1544 C C . GLN A 1 195 ? -1.115 -12.797 -22.656 1 96.88 195 GLN A C 1
ATOM 1546 O O . GLN A 1 195 ? -1.647 -12.352 -23.688 1 96.88 195 GLN A O 1
ATOM 1551 N N . LEU A 1 196 ? -1.493 -12.406 -21.469 1 97.19 196 LEU A N 1
ATOM 1552 C CA . LEU A 1 196 ? -2.389 -11.289 -21.203 1 97.19 196 LEU A CA 1
ATOM 1553 C C . LEU A 1 196 ? -3.734 -11.492 -21.891 1 97.19 196 LEU A C 1
ATOM 1555 O O . LEU A 1 196 ? -4.184 -10.625 -22.656 1 97.19 196 LEU A O 1
ATOM 1559 N N . PRO A 1 197 ? -4.367 -12.586 -21.625 1 97.69 197 PRO A N 1
ATOM 1560 C CA . PRO A 1 197 ? -5.723 -12.734 -22.156 1 97.69 197 PRO A CA 1
ATOM 1561 C C . PRO A 1 197 ? -6.68 -11.664 -21.641 1 97.69 197 PRO A C 1
ATOM 1563 O O . PRO A 1 197 ? -6.32 -10.875 -20.766 1 97.69 197 PRO A O 1
ATOM 1566 N N . SER A 1 198 ? -7.863 -11.578 -22.172 1 97.62 198 SER A N 1
ATOM 1567 C CA . SER A 1 198 ? -8.82 -10.516 -21.875 1 97.62 198 SER A CA 1
ATOM 1568 C C . SER A 1 198 ? -9.102 -10.414 -20.375 1 97.62 198 SER A C 1
ATOM 1570 O O . SER A 1 198 ? -9.211 -9.32 -19.828 1 97.62 198 SER A O 1
ATOM 1572 N N . GLU A 1 199 ? -9.266 -11.516 -19.688 1 98.19 199 GLU A N 1
ATOM 1573 C CA . GLU A 1 199 ? -9.5 -11.492 -18.25 1 98.19 199 GLU A CA 1
ATOM 1574 C C . GLU A 1 199 ? -8.344 -10.82 -17.516 1 98.19 199 GLU A C 1
ATOM 1576 O O . GLU A 1 199 ? -8.562 -10.008 -16.609 1 98.19 199 GLU A O 1
ATOM 1581 N N . ALA A 1 200 ? -7.102 -11.18 -17.875 1 98.5 200 ALA A N 1
ATOM 1582 C CA . ALA A 1 200 ? -5.914 -10.609 -17.25 1 98.5 200 ALA A CA 1
ATOM 1583 C C . ALA A 1 200 ? -5.875 -9.094 -17.406 1 98.5 200 ALA A C 1
ATOM 1585 O O . ALA A 1 200 ? -5.652 -8.367 -16.438 1 98.5 200 ALA A O 1
ATOM 1586 N N . VAL A 1 201 ? -6.078 -8.625 -18.625 1 98.56 201 VAL A N 1
ATOM 1587 C CA . VAL A 1 201 ? -6.074 -7.191 -18.891 1 98.56 201 VAL A CA 1
ATOM 1588 C C . VAL A 1 201 ? -7.152 -6.512 -18.047 1 98.56 201 VAL A C 1
ATOM 1590 O O . VAL A 1 201 ? -6.891 -5.504 -17.391 1 98.56 201 VAL A O 1
ATOM 1593 N N . PHE A 1 202 ? -8.344 -7.098 -18.094 1 98.81 202 PHE A N 1
ATOM 1594 C CA . PHE A 1 202 ? -9.492 -6.547 -17.391 1 98.81 202 PHE A CA 1
ATOM 1595 C C . PHE A 1 202 ? -9.211 -6.422 -15.906 1 98.81 202 PHE A C 1
ATOM 1597 O O . PHE A 1 202 ? -9.477 -5.379 -15.305 1 98.81 202 PHE A O 1
ATOM 1604 N N . VAL A 1 203 ? -8.68 -7.441 -15.312 1 98.88 203 VAL A N 1
ATOM 1605 C CA . VAL A 1 203 ? -8.477 -7.48 -13.875 1 98.88 203 VAL A CA 1
ATOM 1606 C C . VAL A 1 203 ? -7.254 -6.641 -13.5 1 98.88 203 VAL A C 1
ATOM 1608 O O . VAL A 1 203 ? -7.23 -6 -12.445 1 98.88 203 VAL A O 1
ATOM 1611 N N . ASN A 1 204 ? -6.223 -6.602 -14.359 1 98.81 204 ASN A N 1
ATOM 1612 C CA . ASN A 1 204 ? -5.125 -5.664 -14.148 1 98.81 204 ASN A CA 1
ATOM 1613 C C . ASN A 1 204 ? -5.617 -4.223 -14.125 1 98.81 204 ASN A C 1
ATOM 1615 O O . ASN A 1 204 ? -5.145 -3.412 -13.328 1 98.81 204 ASN A O 1
ATOM 1619 N N . VAL A 1 205 ? -6.535 -3.914 -14.992 1 98.88 205 VAL A N 1
ATOM 1620 C CA . VAL A 1 205 ? -7.109 -2.574 -15.016 1 98.88 205 VAL A CA 1
ATOM 1621 C C . VAL A 1 205 ? -7.859 -2.312 -13.711 1 98.88 205 VAL A C 1
ATOM 1623 O O . VAL A 1 205 ? -7.812 -1.204 -13.172 1 98.88 205 VAL A O 1
ATOM 1626 N N . LEU A 1 206 ? -8.57 -3.334 -13.188 1 98.94 206 LEU A N 1
ATOM 1627 C CA . LEU A 1 206 ? -9.18 -3.197 -11.867 1 98.94 206 LEU A CA 1
ATOM 1628 C C . LEU A 1 206 ? -8.141 -2.787 -10.828 1 98.94 206 LEU A C 1
ATOM 1630 O O . LEU A 1 206 ? -8.383 -1.89 -10.023 1 98.94 206 LEU A O 1
ATOM 1634 N N . GLY A 1 207 ? -6.953 -3.496 -10.867 1 98.88 207 GLY A N 1
ATOM 1635 C CA . GLY A 1 207 ? -5.875 -3.113 -9.969 1 98.88 207 GLY A CA 1
ATOM 1636 C C . GLY A 1 207 ? -5.48 -1.655 -10.094 1 98.88 207 GLY A C 1
ATOM 1637 O O . GLY A 1 207 ? -5.258 -0.974 -9.094 1 98.88 207 GLY A O 1
ATOM 1638 N N . VAL A 1 208 ? -5.418 -1.165 -11.297 1 98.81 208 VAL A N 1
ATOM 1639 C CA . VAL A 1 208 ? -5.055 0.224 -11.562 1 98.81 208 VAL A CA 1
ATOM 1640 C C . VAL A 1 208 ? -6.152 1.151 -11.039 1 98.81 208 VAL A C 1
ATOM 1642 O O . VAL A 1 208 ? 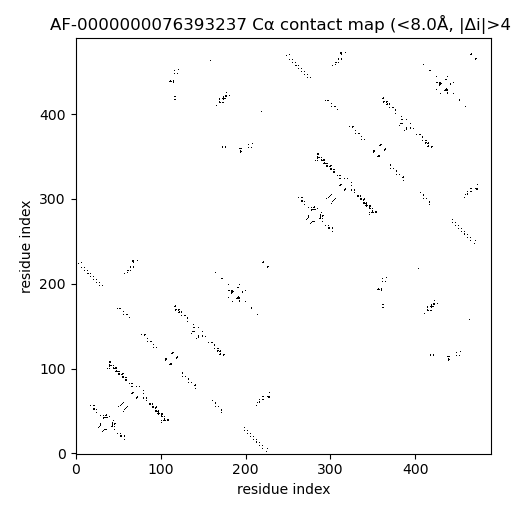-5.863 2.195 -10.453 1 98.81 208 VAL A O 1
ATOM 1645 N N . LEU A 1 209 ? -7.387 0.789 -11.227 1 98.88 209 LEU A N 1
ATOM 1646 C CA . LEU A 1 209 ? -8.516 1.575 -10.75 1 98.88 209 LEU A CA 1
ATOM 1647 C C . LEU A 1 209 ? -8.5 1.689 -9.227 1 98.88 209 LEU A C 1
ATOM 1649 O O . LEU A 1 209 ? -8.797 2.752 -8.68 1 98.88 209 LEU A O 1
ATOM 1653 N N . LEU A 1 210 ? -8.164 0.606 -8.586 1 98.94 210 LEU A N 1
ATOM 1654 C CA . LEU A 1 210 ? -8.078 0.618 -7.133 1 98.94 210 LEU A CA 1
ATOM 1655 C C . LEU A 1 210 ? -7.043 1.63 -6.656 1 98.94 210 LEU A C 1
ATOM 1657 O O . LEU A 1 210 ? -7.277 2.359 -5.691 1 98.94 210 LEU A O 1
ATOM 1661 N N . LEU A 1 211 ? -5.934 1.677 -7.34 1 98.81 211 LEU A N 1
ATOM 1662 C CA . LEU A 1 211 ? -4.891 2.641 -7 1 98.81 211 LEU A CA 1
ATOM 1663 C C . LEU A 1 211 ? -5.363 4.066 -7.266 1 98.81 211 LEU A C 1
ATOM 1665 O O . LEU A 1 211 ? -5.098 4.973 -6.473 1 98.81 211 LEU A O 1
ATOM 1669 N N . GLY A 1 212 ? -6.027 4.262 -8.398 1 98.62 212 GLY A N 1
ATOM 1670 C CA . GLY A 1 212 ? -6.566 5.574 -8.703 1 98.62 212 GLY A CA 1
ATOM 1671 C C . GLY A 1 212 ? -7.562 6.07 -7.676 1 98.62 212 GLY A C 1
ATOM 1672 O O . GLY A 1 212 ? -7.477 7.211 -7.219 1 98.62 212 GLY A O 1
ATOM 1673 N N . PHE A 1 213 ? -8.531 5.234 -7.312 1 98.88 213 PHE A N 1
ATOM 1674 C CA . PHE A 1 213 ? -9.523 5.578 -6.301 1 98.88 213 PHE A CA 1
ATOM 1675 C C . PHE A 1 213 ? -8.844 5.941 -4.98 1 98.88 213 PHE A C 1
ATOM 1677 O O . PHE A 1 213 ? -9.109 7.004 -4.418 1 98.88 213 PHE A O 1
ATOM 1684 N N . SER A 1 214 ? -7.945 5.055 -4.504 1 98.69 214 SER A N 1
ATOM 1685 C CA . SER A 1 214 ? -7.281 5.277 -3.225 1 98.69 214 SER A CA 1
ATOM 1686 C C . SER A 1 214 ? -6.41 6.527 -3.266 1 98.69 214 SER A C 1
ATOM 1688 O O . SER A 1 214 ? -6.277 7.234 -2.262 1 98.69 214 SER A O 1
ATOM 1690 N N . GLY A 1 215 ? -5.805 6.738 -4.445 1 98 215 GLY A N 1
ATOM 1691 C CA . GLY A 1 215 ? -5.016 7.949 -4.617 1 98 215 GLY A CA 1
ATOM 1692 C C . GLY A 1 215 ? -5.824 9.219 -4.449 1 98 215 GLY A C 1
ATOM 1693 O O . GLY A 1 215 ? -5.371 10.164 -3.803 1 98 215 GLY A O 1
ATOM 1694 N N . THR A 1 216 ? -7.023 9.273 -4.969 1 97.88 216 THR A N 1
ATOM 1695 C CA . THR A 1 216 ? -7.875 10.445 -4.844 1 97.88 216 THR A CA 1
ATOM 1696 C C . THR A 1 216 ? -8.32 10.641 -3.398 1 97.88 216 THR A C 1
ATOM 1698 O O . THR A 1 216 ? -8.344 11.766 -2.891 1 97.88 216 THR A O 1
ATOM 1701 N N . VAL A 1 217 ? -8.633 9.57 -2.758 1 98 217 VAL A N 1
ATOM 1702 C CA . VAL A 1 217 ? -9.086 9.633 -1.37 1 98 217 VAL A CA 1
ATOM 1703 C C . VAL A 1 217 ? -7.961 10.156 -0.484 1 98 217 VAL A C 1
ATOM 1705 O O . VAL A 1 217 ? -8.172 11.062 0.331 1 98 217 VAL A O 1
ATOM 1708 N N . THR A 1 218 ? -6.758 9.625 -0.71 1 97.31 218 THR A N 1
ATOM 1709 C CA . THR A 1 218 ? -5.641 10.031 0.136 1 97.31 218 THR A CA 1
ATOM 1710 C C . THR A 1 218 ? -5.23 11.469 -0.163 1 97.31 218 THR A C 1
ATOM 1712 O O . THR A 1 218 ? -4.801 12.195 0.733 1 97.31 218 THR A O 1
ATOM 1715 N N . TRP A 1 219 ? -5.41 11.875 -1.401 1 96.69 219 TRP A N 1
ATOM 1716 C CA . TRP A 1 219 ? -5.172 13.266 -1.747 1 96.69 219 TRP A CA 1
ATOM 1717 C C . TRP A 1 219 ? -6.105 14.188 -0.969 1 96.69 219 TRP A C 1
ATOM 1719 O O . TRP A 1 219 ? -5.668 15.203 -0.416 1 96.69 219 TRP A O 1
ATOM 1729 N N . MET A 1 220 ? -7.316 13.82 -0.9 1 96.25 220 MET A N 1
ATOM 1730 C CA . MET A 1 220 ? -8.32 14.625 -0.205 1 96.25 220 MET A CA 1
ATOM 1731 C C . MET A 1 220 ? -8.055 14.648 1.296 1 96.25 220 MET A C 1
ATOM 1733 O O . MET A 1 220 ? -8.305 15.648 1.963 1 96.25 220 MET A O 1
ATOM 1737 N N . LEU A 1 221 ? -7.512 13.57 1.842 1 95.25 221 LEU A N 1
ATOM 1738 C CA . LEU A 1 221 ? -7.152 13.516 3.256 1 95.25 221 LEU A CA 1
ATOM 1739 C C . LEU A 1 221 ? -5.902 14.344 3.531 1 95.25 221 LEU A C 1
ATOM 1741 O O . LEU A 1 221 ? -5.746 14.898 4.621 1 95.25 221 LEU A O 1
ATOM 1745 N N . TYR A 1 222 ? -5.066 14.414 2.488 1 93.75 222 TYR A N 1
ATOM 1746 C CA . TYR A 1 222 ? -3.777 15.086 2.621 1 93.75 222 TYR A CA 1
ATOM 1747 C C . TYR A 1 222 ? -3.947 16.594 2.656 1 93.75 222 TYR A C 1
ATOM 1749 O O . TYR A 1 222 ? -3.197 17.297 3.34 1 93.75 222 TYR A O 1
ATOM 1757 N N . LYS A 1 223 ? -4.953 17.141 2.004 1 91.94 223 LYS A N 1
ATOM 1758 C CA . LYS A 1 223 ? -5.168 18.578 1.904 1 91.94 223 LYS A CA 1
ATOM 1759 C C . LYS A 1 223 ? -5.727 19.141 3.207 1 91.94 223 LYS A C 1
ATOM 1761 O O . LYS A 1 223 ? -6.859 18.844 3.586 1 91.94 223 LYS A O 1
ATOM 1766 N N . ARG A 1 224 ? -5.016 20.031 3.75 1 86.75 224 ARG A N 1
ATOM 1767 C CA . ARG A 1 224 ? -5.387 20.609 5.035 1 86.75 224 ARG A CA 1
ATOM 1768 C C . ARG A 1 224 ? -6.574 21.562 4.883 1 86.75 224 ARG A C 1
ATOM 1770 O O . ARG A 1 224 ? -7.375 21.719 5.809 1 86.75 224 ARG A O 1
ATOM 1777 N N . GLU A 1 225 ? -6.695 22.125 3.754 1 87.38 225 GLU A N 1
ATOM 1778 C CA . GLU A 1 225 ? -7.754 23.094 3.502 1 87.38 225 GLU A CA 1
ATOM 1779 C C . GLU A 1 225 ? -9.133 22.438 3.576 1 87.38 225 GLU A C 1
ATOM 1781 O O . GLU A 1 225 ? -10.141 23.125 3.758 1 87.38 225 GLU A O 1
ATOM 1786 N N . TRP A 1 226 ? -9.086 21.125 3.463 1 87.75 226 TRP A N 1
ATOM 1787 C CA . TRP A 1 226 ? -10.367 20.438 3.426 1 87.75 226 TRP A CA 1
ATOM 1788 C C . TRP A 1 226 ? -10.68 19.797 4.773 1 87.75 226 TRP A C 1
ATOM 1790 O O . TRP A 1 226 ? -11.68 19.094 4.91 1 87.75 226 TRP A O 1
ATOM 1800 N N . ARG A 1 227 ? -9.828 20.078 5.742 1 86.25 227 ARG A N 1
ATOM 1801 C CA . ARG A 1 227 ? -10.078 19.578 7.09 1 86.25 227 ARG A CA 1
ATOM 1802 C C . ARG A 1 227 ? -11.219 20.344 7.758 1 86.25 227 ARG A C 1
ATOM 1804 O O . ARG A 1 227 ? -11.391 21.547 7.523 1 86.25 227 ARG A O 1
ATOM 1811 N N . ARG A 1 228 ? -11.898 19.625 8.602 1 79.81 228 ARG A N 1
ATOM 1812 C CA . ARG A 1 228 ? -12.938 20.266 9.391 1 79.81 228 ARG A CA 1
ATOM 1813 C C . ARG A 1 228 ? -12.344 21.266 10.375 1 79.81 228 ARG A C 1
ATOM 1815 O O . ARG A 1 228 ? -11.398 20.938 11.102 1 79.81 228 ARG A O 1
ATOM 1822 N N . LYS A 1 229 ? -12.859 22.391 10.312 1 73.81 229 LYS A N 1
ATOM 1823 C CA . LYS A 1 229 ? -12.352 23.469 11.164 1 73.81 229 LYS A CA 1
ATOM 1824 C C . LYS A 1 229 ? -12.844 23.297 12.602 1 73.81 229 LYS A C 1
ATOM 1826 O O . LYS A 1 229 ? -14 22.938 12.828 1 73.81 229 LYS A O 1
ATOM 1831 N N . THR A 1 230 ? -11.883 23.344 13.531 1 67.75 230 THR A N 1
ATOM 1832 C CA . THR A 1 230 ? -12.258 23.344 14.938 1 67.75 230 THR A CA 1
ATOM 1833 C C . THR A 1 230 ? -12.906 24.672 15.32 1 67.75 230 THR A C 1
ATOM 1835 O O . THR A 1 230 ? -12.664 25.703 14.688 1 67.75 230 THR A O 1
ATOM 1838 N N . PRO A 1 231 ? -13.812 24.609 16.281 1 59.66 231 PRO A N 1
ATOM 1839 C CA . PRO A 1 231 ? -14.453 25.844 16.734 1 59.66 231 PRO A CA 1
ATOM 1840 C C . PRO A 1 231 ? -13.453 26.969 17 1 59.66 231 PRO A C 1
ATOM 1842 O O . PRO A 1 231 ? -13.727 28.125 16.703 1 59.66 231 PRO A O 1
ATOM 1845 N N . GLN A 1 232 ? -12.328 26.516 17.531 1 55.03 232 GLN A N 1
ATOM 1846 C CA . GLN A 1 232 ? -11.336 27.547 17.828 1 55.03 232 GLN A CA 1
ATOM 1847 C C . GLN A 1 232 ? -10.812 28.188 16.531 1 55.03 232 GLN A C 1
ATOM 1849 O O . GLN A 1 232 ? -10.602 29.391 16.484 1 55.03 232 GLN A O 1
ATOM 1854 N N . GLU A 1 233 ? -10.703 27.422 15.586 1 58.41 233 GLU A N 1
ATOM 1855 C CA . GLU A 1 233 ? -10.211 27.922 14.305 1 58.41 233 GLU A CA 1
ATOM 1856 C C . GLU A 1 233 ? -11.281 28.734 13.578 1 58.41 233 GLU A C 1
ATOM 1858 O O . GLU A 1 233 ? -10.961 29.672 12.859 1 58.41 233 GLU A O 1
ATOM 1863 N N . THR A 1 234 ? -12.539 28.359 13.789 1 55.5 234 THR A N 1
ATOM 1864 C CA . THR A 1 234 ? -13.664 29.078 13.195 1 55.5 234 THR A CA 1
ATOM 1865 C C . THR A 1 234 ? -13.828 30.453 13.82 1 55.5 234 THR A C 1
ATOM 1867 O O . THR A 1 234 ? -14.188 31.422 13.141 1 55.5 234 THR A O 1
ATOM 1870 N N . GLU A 1 235 ? -13.562 30.562 15.078 1 49.38 235 GLU A N 1
ATOM 1871 C CA . GLU A 1 235 ? -13.656 31.844 15.773 1 49.38 235 GLU A CA 1
ATOM 1872 C C . GLU A 1 235 ? -12.547 32.812 15.328 1 49.38 235 GLU A C 1
ATOM 1874 O O . GLU A 1 235 ? -12.766 34 15.195 1 49.38 235 GLU A O 1
ATOM 1879 N N . THR A 1 236 ? -11.43 32.188 15.148 1 48.94 236 THR A N 1
ATOM 1880 C CA . THR A 1 236 ? -10.328 33.062 14.75 1 48.94 236 THR A CA 1
ATOM 1881 C C . THR A 1 236 ? -10.516 33.562 13.32 1 48.94 236 THR A C 1
ATOM 1883 O O . THR A 1 236 ? -9.961 34.594 12.93 1 48.94 236 THR A O 1
ATOM 1886 N N . LEU A 1 237 ? -11.195 32.781 12.648 1 47.53 237 LEU A N 1
ATOM 1887 C CA . LEU A 1 237 ? -11.469 33.188 11.273 1 47.53 237 LEU A CA 1
ATOM 1888 C C . LEU A 1 237 ? -12.641 34.188 11.227 1 47.53 237 LEU A C 1
ATOM 1890 O O . LEU A 1 237 ? -12.945 34.719 10.164 1 47.53 237 LEU A O 1
ATOM 1894 N N . GLN A 1 238 ? -13.398 34.312 12.281 1 43.44 238 GLN A N 1
ATOM 1895 C CA . GLN A 1 238 ? -14.406 35.375 12.305 1 43.44 238 GLN A CA 1
ATOM 1896 C C . GLN A 1 238 ? -13.758 36.75 12.203 1 43.44 238 GLN A C 1
ATOM 1898 O O . GLN A 1 238 ? -12.883 37.094 13.008 1 43.44 238 GLN A O 1
ATOM 1903 N N . PRO A 1 239 ? -13.727 37.375 11.125 1 43.47 239 PRO A N 1
ATOM 1904 C CA . PRO A 1 239 ? -13.102 38.656 10.82 1 43.47 239 PRO A CA 1
ATOM 1905 C C . PRO A 1 239 ? -13.258 39.688 11.945 1 43.47 239 PRO A C 1
ATOM 1907 O O . PRO A 1 239 ? -14.328 39.75 12.562 1 43.47 239 PRO A O 1
ATOM 1910 N N . LEU A 1 240 ? -12.164 40.344 12.523 1 43.47 240 LEU A N 1
ATOM 1911 C CA . LEU A 1 240 ? -12.023 41.781 12.867 1 43.47 240 LEU A CA 1
ATOM 1912 C C . LEU A 1 240 ? -12.844 42.656 11.93 1 43.47 240 LEU A C 1
ATOM 1914 O O . LEU A 1 240 ? -12.812 43.875 12.031 1 43.47 240 LEU A O 1
ATOM 1918 N N . LEU A 1 241 ? -13.461 42 11.039 1 44.75 241 LEU A N 1
ATOM 1919 C CA . LEU A 1 241 ? -14.211 42.812 10.094 1 44.75 241 LEU A CA 1
ATOM 1920 C C . LEU A 1 241 ? -15.414 43.469 10.781 1 44.75 241 LEU A C 1
ATOM 1922 O O . LEU A 1 241 ? -16.031 44.375 10.234 1 44.75 241 LEU A O 1
ATOM 1926 N N . ALA A 1 242 ? -15.898 42.906 11.898 1 48.44 242 ALA A N 1
ATOM 1927 C CA . ALA A 1 242 ? -17.078 43.562 12.445 1 48.44 242 ALA A CA 1
ATOM 1928 C C . ALA A 1 242 ? -16.734 44.938 13 1 48.44 242 ALA A C 1
ATOM 1930 O O . ALA A 1 242 ? -17.594 45.812 13.086 1 48.44 242 ALA A O 1
ATOM 1931 N N . ASP A 1 243 ? -15.469 45.094 13.477 1 38.97 243 ASP A N 1
ATOM 1932 C CA . ASP A 1 243 ? -15.305 46.375 14.148 1 38.97 243 ASP A CA 1
ATOM 1933 C C . ASP A 1 243 ? -15.094 47.5 13.133 1 38.97 243 ASP A C 1
ATOM 1935 O O . ASP A 1 243 ? -14.867 48.656 13.516 1 38.97 243 ASP A O 1
ATOM 1939 N N . GLU A 1 244 ? -14.742 47.031 11.867 1 37.66 244 GLU A N 1
ATOM 1940 C CA . GLU A 1 244 ? -14.5 48.219 11.047 1 37.66 244 GLU A CA 1
ATOM 1941 C C . GLU A 1 244 ? -15.812 48.781 10.5 1 37.66 244 GLU A C 1
ATOM 1943 O O . GLU A 1 244 ? -15.805 49.688 9.68 1 37.66 244 GLU A O 1
ATOM 1948 N N . ASN A 1 245 ? -17.047 48.094 10.844 1 34.09 245 ASN A N 1
ATOM 1949 C CA . ASN A 1 245 ? -18.109 49.062 10.633 1 34.09 245 ASN A CA 1
ATOM 1950 C C . ASN A 1 245 ? -18.375 49.875 11.883 1 34.09 245 ASN A C 1
ATOM 1952 O O . ASN A 1 245 ? -18.359 49.375 12.992 1 34.09 245 ASN A O 1
ATOM 1956 N N . MET B 1 1 ? 12.43 17.781 25.562 1 48.91 1 MET B N 1
ATOM 1957 C CA . MET B 1 1 ? 13.336 16.672 25.812 1 48.91 1 MET B CA 1
ATOM 1958 C C . MET B 1 1 ? 12.664 15.336 25.469 1 48.91 1 MET B C 1
ATOM 1960 O O . MET B 1 1 ? 13.266 14.492 24.812 1 48.91 1 MET B O 1
ATOM 1964 N N . LYS B 1 2 ? 11.352 15.086 25.859 1 57.09 2 LYS B N 1
ATOM 1965 C CA . LYS B 1 2 ? 10.625 13.836 25.641 1 57.09 2 LYS B CA 1
ATOM 1966 C C . LYS B 1 2 ? 10.359 13.594 24.156 1 57.09 2 LYS B C 1
ATOM 1968 O O . LYS B 1 2 ? 10.531 12.477 23.672 1 57.09 2 LYS B O 1
ATOM 1973 N N . SER B 1 3 ? 10.297 14.703 23.438 1 68.81 3 SER B N 1
ATOM 1974 C CA . SER B 1 3 ? 9.961 14.562 22.031 1 68.81 3 SER B CA 1
ATOM 1975 C C . SER B 1 3 ? 11.164 14.062 21.219 1 68.81 3 SER B C 1
ATOM 1977 O O . SER B 1 3 ? 11.023 13.18 20.375 1 68.81 3 SER B O 1
ATOM 1979 N N . SER B 1 4 ? 12.289 14.266 21.828 1 79.56 4 SER B N 1
ATOM 1980 C CA . SER B 1 4 ? 13.5 13.844 21.125 1 79.56 4 SER B CA 1
ATOM 1981 C C . SER B 1 4 ? 13.805 12.375 21.375 1 79.56 4 SER B C 1
ATOM 1983 O O . SER B 1 4 ? 14.195 11.641 20.469 1 79.56 4 SER B O 1
ATOM 1985 N N . SER B 1 5 ? 13.508 11.977 22.578 1 88.06 5 SER B N 1
ATOM 1986 C CA . SER B 1 5 ? 13.766 10.586 22.922 1 88.06 5 SER B CA 1
ATOM 1987 C C . SER B 1 5 ? 12.828 9.648 22.156 1 88.06 5 SER B C 1
ATOM 1989 O O . SER B 1 5 ? 13.25 8.578 21.703 1 88.06 5 SER B O 1
ATOM 1991 N N . GLN B 1 6 ? 11.602 10.039 22.047 1 91.81 6 GLN B N 1
ATOM 1992 C CA . GLN B 1 6 ? 10.633 9.234 21.312 1 91.81 6 GLN B CA 1
ATOM 1993 C C . GLN B 1 6 ? 11.008 9.133 19.828 1 91.81 6 GLN B C 1
ATOM 1995 O O . GLN B 1 6 ? 10.844 8.078 19.219 1 91.81 6 GLN B O 1
ATOM 2000 N N . PHE B 1 7 ? 11.508 10.211 19.359 1 93.56 7 PHE B N 1
ATOM 2001 C CA . PHE B 1 7 ? 11.945 10.203 17.969 1 93.56 7 PHE B CA 1
ATOM 2002 C C . PHE B 1 7 ? 13.07 9.203 17.766 1 93.56 7 PHE B C 1
ATOM 2004 O O . PHE B 1 7 ? 13.016 8.375 16.859 1 93.56 7 PHE B O 1
ATOM 2011 N N . TYR B 1 8 ? 14.062 9.266 18.656 1 94.31 8 TYR B N 1
ATOM 2012 C CA . TYR B 1 8 ? 15.234 8.414 18.5 1 94.31 8 TYR B CA 1
ATOM 2013 C C . TYR B 1 8 ? 14.867 6.945 18.688 1 94.31 8 TYR B C 1
ATOM 2015 O O . TYR B 1 8 ? 15.43 6.07 18.016 1 94.31 8 TYR B O 1
ATOM 2023 N N . LEU B 1 9 ? 14 6.707 19.562 1 95.88 9 LEU B N 1
ATOM 2024 C CA . LEU B 1 9 ? 13.547 5.336 19.766 1 95.88 9 LEU B CA 1
ATOM 2025 C C . LEU B 1 9 ? 12.859 4.801 18.516 1 95.88 9 LEU B C 1
ATOM 2027 O O . LEU B 1 9 ? 13.164 3.699 18.047 1 95.88 9 LEU B O 1
ATOM 2031 N N . THR B 1 10 ? 11.906 5.574 17.984 1 96.56 10 THR B N 1
ATOM 2032 C CA . THR B 1 10 ? 11.188 5.168 16.781 1 96.56 10 THR B CA 1
ATOM 2033 C C . THR B 1 10 ? 12.141 5.023 15.609 1 96.56 10 THR B C 1
ATOM 2035 O O . THR B 1 10 ? 12.047 4.07 14.836 1 96.56 10 THR B O 1
ATOM 2038 N N . TYR B 1 11 ? 13.047 5.945 15.516 1 96.5 11 TYR B N 1
ATOM 2039 C CA . TYR B 1 11 ? 13.984 5.902 14.398 1 96.5 11 TYR B CA 1
ATOM 2040 C C . TYR B 1 11 ? 14.914 4.699 14.516 1 96.5 11 TYR B C 1
ATOM 2042 O O . TYR B 1 11 ? 15.219 4.047 13.508 1 96.5 11 TYR B O 1
ATOM 2050 N N . THR B 1 12 ? 15.398 4.41 15.719 1 97.5 12 THR B N 1
ATOM 2051 C CA . THR B 1 12 ? 16.234 3.234 15.93 1 97.5 12 THR B CA 1
ATOM 2052 C C . THR B 1 12 ? 15.484 1.961 15.555 1 97.5 12 THR B C 1
ATOM 2054 O O . THR B 1 12 ? 16.047 1.072 14.906 1 97.5 12 THR B O 1
ATOM 2057 N N . CYS B 1 13 ? 14.25 1.858 15.953 1 98.06 13 CYS B N 1
ATOM 2058 C CA . CYS B 1 13 ? 13.414 0.726 15.562 1 98.06 13 CYS B CA 1
ATOM 2059 C C . CYS B 1 13 ? 13.305 0.632 14.047 1 98.06 13 CYS B C 1
ATOM 2061 O O . CYS B 1 13 ? 13.414 -0.456 13.477 1 98.06 13 CYS B O 1
ATOM 2063 N N . SER B 1 14 ? 13.086 1.77 13.414 1 98.12 14 SER B N 1
ATOM 2064 C CA . SER B 1 14 ? 12.992 1.801 11.953 1 98.12 14 SER B CA 1
ATOM 2065 C C . SER B 1 14 ? 14.281 1.312 11.305 1 98.12 14 SER B C 1
ATOM 2067 O O . SER B 1 14 ? 14.242 0.548 10.336 1 98.12 14 SER B O 1
ATOM 2069 N N . LEU B 1 15 ? 15.414 1.717 11.82 1 98.38 15 LEU B N 1
ATOM 2070 C CA . LEU B 1 15 ? 16.703 1.31 11.273 1 98.38 15 LEU B CA 1
ATOM 2071 C C . LEU B 1 15 ? 16.906 -0.196 11.414 1 98.38 15 LEU B C 1
ATOM 2073 O O . LEU B 1 15 ? 17.406 -0.85 10.492 1 98.38 15 LEU B O 1
ATOM 2077 N N . LEU B 1 16 ? 16.484 -0.677 12.531 1 98.75 16 LEU B N 1
ATOM 2078 C CA . LEU B 1 16 ? 16.609 -2.109 12.773 1 98.75 16 LEU B CA 1
ATOM 2079 C C . LEU B 1 16 ? 15.719 -2.902 11.828 1 98.75 16 LEU B C 1
ATOM 2081 O O . LEU B 1 16 ? 16.141 -3.896 11.242 1 98.75 16 LEU B O 1
ATOM 2085 N N . LEU B 1 17 ? 14.508 -2.477 11.703 1 98.88 17 LEU B N 1
ATOM 2086 C CA . LEU B 1 17 ? 13.586 -3.135 10.773 1 98.88 17 LEU B CA 1
ATOM 2087 C C . LEU B 1 17 ? 14.109 -3.059 9.344 1 98.88 17 LEU B C 1
ATOM 2089 O O . LEU B 1 17 ? 14.039 -4.039 8.602 1 98.88 17 LEU B O 1
ATOM 2093 N N . GLY B 1 18 ? 14.602 -1.895 8.977 1 98.88 18 GLY B N 1
ATOM 2094 C CA . GLY B 1 18 ? 15.188 -1.744 7.648 1 98.88 18 GLY B CA 1
ATOM 2095 C C . GLY B 1 18 ? 16.359 -2.672 7.402 1 98.88 18 GLY B C 1
ATOM 2096 O O . GLY B 1 18 ? 16.469 -3.287 6.34 1 98.88 18 GLY B O 1
ATOM 2097 N N . LEU B 1 19 ? 17.234 -2.746 8.367 1 98.88 19 LEU B N 1
ATOM 2098 C CA . LEU B 1 19 ? 18.375 -3.641 8.266 1 98.88 19 LEU B CA 1
ATOM 2099 C C . LEU B 1 19 ? 17.922 -5.09 8.109 1 98.88 19 LEU B C 1
ATOM 2101 O O . LEU B 1 19 ? 18.5 -5.844 7.324 1 98.88 19 LEU B O 1
ATOM 2105 N N . LEU B 1 20 ? 16.938 -5.445 8.867 1 98.94 20 LEU B N 1
ATOM 2106 C CA . LEU B 1 20 ? 16.406 -6.801 8.766 1 98.94 20 LEU B CA 1
ATOM 2107 C C . LEU B 1 20 ? 15.82 -7.051 7.383 1 98.94 20 LEU B C 1
ATOM 2109 O O . LEU B 1 20 ? 15.984 -8.133 6.816 1 98.94 20 LEU B O 1
ATOM 2113 N N . CYS B 1 21 ? 15.094 -6.094 6.82 1 98.94 21 CYS B N 1
ATOM 2114 C CA . CYS B 1 21 ? 14.539 -6.242 5.48 1 98.94 21 CYS B CA 1
ATOM 2115 C C . CYS B 1 21 ? 15.641 -6.531 4.465 1 98.94 21 CYS B C 1
ATOM 2117 O O . CYS B 1 21 ? 15.516 -7.461 3.666 1 98.94 21 CYS B O 1
ATOM 2119 N N . VAL B 1 22 ? 16.719 -5.746 4.527 1 98.94 22 VAL B N 1
ATOM 2120 C CA . VAL B 1 22 ? 17.797 -5.883 3.564 1 98.94 22 VAL B CA 1
ATOM 2121 C C . VAL B 1 22 ? 18.5 -7.227 3.762 1 98.94 22 VAL B C 1
ATOM 2123 O O . VAL B 1 22 ? 18.781 -7.941 2.793 1 98.94 22 VAL B O 1
ATOM 2126 N N . THR B 1 23 ? 18.734 -7.586 5.012 1 98.94 23 THR B N 1
ATOM 2127 C CA . THR B 1 23 ? 19.406 -8.852 5.301 1 98.94 23 THR B CA 1
ATOM 2128 C C . THR B 1 23 ? 18.547 -10.031 4.863 1 98.94 23 THR B C 1
ATOM 2130 O O . THR B 1 23 ? 19.047 -10.992 4.285 1 98.94 23 THR B O 1
ATOM 2133 N N . PHE B 1 24 ? 17.25 -10 5.133 1 98.94 24 PHE B N 1
ATOM 2134 C CA . PHE B 1 24 ? 16.344 -11.094 4.793 1 98.94 24 PHE B CA 1
ATOM 2135 C C . PHE B 1 24 ? 16.266 -11.281 3.285 1 98.94 24 PHE B C 1
ATOM 2137 O O . PHE B 1 24 ? 16.297 -12.414 2.793 1 98.94 24 PHE B O 1
ATOM 2144 N N . VAL B 1 25 ? 16.141 -10.211 2.527 1 98.94 25 VAL B N 1
ATOM 2145 C CA . VAL B 1 25 ? 15.969 -10.359 1.085 1 98.94 25 VAL B CA 1
ATOM 2146 C C . VAL B 1 25 ? 17.266 -10.859 0.466 1 98.94 25 VAL B C 1
ATOM 2148 O O . VAL B 1 25 ? 17.25 -11.656 -0.481 1 98.94 25 VAL B O 1
ATOM 2151 N N . ILE B 1 26 ? 18.391 -10.359 0.971 1 98.94 26 ILE B N 1
ATOM 2152 C CA . ILE B 1 26 ? 19.688 -10.859 0.489 1 98.94 26 ILE B CA 1
ATOM 2153 C C . ILE B 1 26 ? 19.812 -12.344 0.812 1 98.94 26 ILE B C 1
ATOM 2155 O O . ILE B 1 26 ? 20.172 -13.148 -0.053 1 98.94 26 ILE B O 1
ATOM 2159 N N . TYR B 1 27 ? 19.516 -12.711 2.061 1 98.88 27 TYR B N 1
ATOM 2160 C CA . TYR B 1 27 ? 19.609 -14.102 2.486 1 98.88 27 TYR B CA 1
ATOM 2161 C C . TYR B 1 27 ? 18.672 -14.984 1.682 1 98.88 27 TYR B C 1
ATOM 2163 O O . TYR B 1 27 ? 19.031 -16.094 1.272 1 98.88 27 TYR B O 1
ATOM 2171 N N . TRP B 1 28 ? 17.438 -14.57 1.453 1 98.88 28 TRP B N 1
ATOM 2172 C CA . TRP B 1 28 ? 16.469 -15.297 0.637 1 98.88 28 TRP B CA 1
ATOM 2173 C C . TRP B 1 28 ? 17.062 -15.656 -0.72 1 98.88 28 TRP B C 1
ATOM 2175 O O . TRP B 1 28 ? 17.094 -16.828 -1.101 1 98.88 28 TRP B O 1
ATOM 2185 N N . ASN B 1 29 ? 17.641 -14.703 -1.371 1 98.81 29 ASN B N 1
ATOM 2186 C CA . ASN B 1 29 ? 18.094 -14.898 -2.744 1 98.81 29 ASN B CA 1
ATOM 2187 C C . ASN B 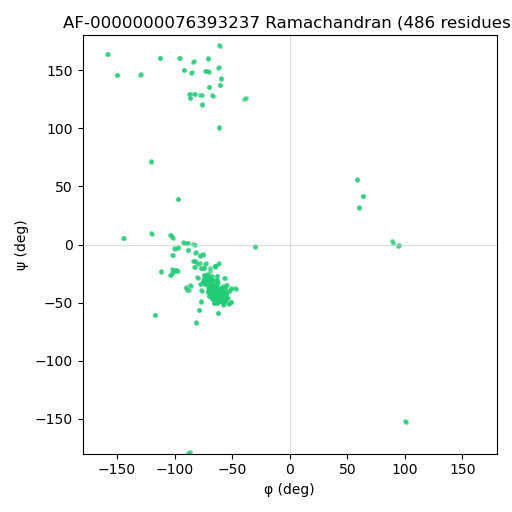1 29 ? 19.422 -15.648 -2.793 1 98.81 29 ASN B C 1
ATOM 2189 O O . ASN B 1 29 ? 19.703 -16.375 -3.752 1 98.81 29 ASN B O 1
ATOM 2193 N N . LYS B 1 30 ? 20.219 -15.492 -1.745 1 98.62 30 LYS B N 1
ATOM 2194 C CA . LYS B 1 30 ? 21.484 -16.219 -1.682 1 98.62 30 LYS B CA 1
ATOM 2195 C C . LYS B 1 30 ? 21.266 -17.688 -1.295 1 98.62 30 LYS B C 1
ATOM 2197 O O . LYS B 1 30 ? 21.719 -18.594 -1.991 1 98.62 30 LYS B O 1
ATOM 2202 N N . GLN B 1 31 ? 20.5 -17.984 -0.264 1 98.19 31 GLN B N 1
ATOM 2203 C CA . GLN B 1 31 ? 20.391 -19.312 0.337 1 98.19 31 GLN B CA 1
ATOM 2204 C C . GLN B 1 31 ? 19.297 -20.125 -0.339 1 98.19 31 GLN B C 1
ATOM 2206 O O . GLN B 1 31 ? 19.484 -21.328 -0.578 1 98.19 31 GLN B O 1
ATOM 2211 N N . TYR B 1 32 ? 18.219 -19.516 -0.667 1 97.69 32 TYR B N 1
ATOM 2212 C CA . TYR B 1 32 ? 17.094 -20.281 -1.191 1 97.69 32 TYR B CA 1
ATOM 2213 C C . TYR B 1 32 ? 17.078 -20.25 -2.715 1 97.69 32 TYR B C 1
ATOM 2215 O O . TYR B 1 32 ? 16.516 -21.141 -3.354 1 97.69 32 TYR B O 1
ATOM 2223 N N . ARG B 1 33 ? 17.719 -19.234 -3.336 1 97.5 33 ARG B N 1
ATOM 2224 C CA . ARG B 1 33 ? 17.547 -19.062 -4.773 1 97.5 33 ARG B CA 1
ATOM 2225 C C . ARG B 1 33 ? 18.875 -19.172 -5.504 1 97.5 33 ARG B C 1
ATOM 2227 O O . ARG B 1 33 ? 18.984 -18.766 -6.664 1 97.5 33 ARG B O 1
ATOM 2234 N N . GLY B 1 34 ? 19.922 -19.578 -4.836 1 97.75 34 GLY B N 1
ATOM 2235 C CA . GLY B 1 34 ? 21.141 -20.016 -5.496 1 97.75 34 GLY B CA 1
ATOM 2236 C C . GLY B 1 34 ? 22.172 -18.922 -5.645 1 97.75 34 GLY B C 1
ATOM 2237 O O . GLY B 1 34 ? 23.203 -19.109 -6.305 1 97.75 34 GLY B O 1
ATOM 2238 N N . GLY B 1 35 ? 21.844 -17.719 -5.191 1 98.62 35 GLY B N 1
ATOM 2239 C CA . GLY B 1 35 ? 22.844 -16.672 -5.172 1 98.62 35 GLY B CA 1
ATOM 2240 C C . GLY B 1 35 ? 22.719 -15.695 -6.328 1 98.62 35 GLY B C 1
ATOM 2241 O O . GLY B 1 35 ? 21.609 -15.422 -6.801 1 98.62 35 GLY B O 1
ATOM 2242 N N . PHE B 1 36 ? 23.859 -15.086 -6.715 1 98.81 36 PHE B N 1
ATOM 2243 C CA . PHE B 1 36 ? 23.812 -13.945 -7.625 1 98.81 36 PHE B CA 1
ATOM 2244 C C . PHE B 1 36 ? 24.781 -14.148 -8.789 1 98.81 36 PHE B C 1
ATOM 2246 O O . PHE B 1 36 ? 25.844 -14.75 -8.625 1 98.81 36 PHE B O 1
ATOM 2253 N N . ALA B 1 37 ? 24.406 -13.664 -9.906 1 98.75 37 ALA B N 1
ATOM 2254 C CA . ALA B 1 37 ? 25.203 -13.57 -11.125 1 98.75 37 ALA B CA 1
ATOM 2255 C C . ALA B 1 37 ? 24.672 -12.492 -12.062 1 98.75 37 ALA B C 1
ATOM 2257 O O . ALA B 1 37 ? 23.578 -11.961 -11.836 1 98.75 37 ALA B O 1
ATOM 2258 N N . TRP B 1 38 ? 25.438 -12.109 -12.992 1 98.5 38 TRP B N 1
ATOM 2259 C CA . TRP B 1 38 ? 25.016 -11.164 -14.023 1 98.5 38 TRP B CA 1
ATOM 2260 C C . TRP B 1 38 ? 25.141 -11.789 -15.414 1 98.5 38 TRP B C 1
ATOM 2262 O O . TRP B 1 38 ? 26.031 -11.438 -16.172 1 98.5 38 TRP B O 1
ATOM 2272 N N . ASP B 1 39 ? 24.234 -12.742 -15.719 1 98.38 39 ASP B N 1
ATOM 2273 C CA . ASP B 1 39 ? 24.406 -13.57 -16.906 1 98.38 39 ASP B CA 1
ATOM 2274 C C . ASP B 1 39 ? 23.062 -13.906 -17.547 1 98.38 39 ASP B C 1
ATOM 2276 O O . ASP B 1 39 ? 22.984 -14.773 -18.422 1 98.38 39 ASP B O 1
ATOM 2280 N N . GLY B 1 40 ? 22.031 -13.367 -17.062 1 98.06 40 GLY B N 1
ATOM 2281 C CA . GLY B 1 40 ? 20.703 -13.57 -17.641 1 98.06 40 GLY B CA 1
ATOM 2282 C C . GLY B 1 40 ? 19.984 -14.773 -17.047 1 98.06 40 GLY B C 1
ATOM 2283 O O . GLY B 1 40 ? 18.859 -15.062 -17.438 1 98.06 40 GLY B O 1
ATOM 2284 N N . SER B 1 41 ? 20.625 -15.438 -16.094 1 98.12 41 SER B N 1
ATOM 2285 C CA . SER B 1 41 ? 20.016 -16.594 -15.445 1 98.12 41 SER B CA 1
ATOM 2286 C C . SER B 1 41 ? 19.141 -16.188 -14.273 1 98.12 41 SER B C 1
ATOM 2288 O O . SER B 1 41 ? 18.953 -15 -14.016 1 98.12 41 SER B O 1
ATOM 2290 N N . GLY B 1 42 ? 18.562 -17.203 -13.602 1 97.94 42 GLY B N 1
ATOM 2291 C CA . GLY B 1 42 ? 17.797 -16.953 -12.391 1 97.94 42 GLY B CA 1
ATOM 2292 C C . GLY B 1 42 ? 18.609 -16.234 -11.32 1 97.94 42 GLY B C 1
ATOM 2293 O O . GLY B 1 42 ? 18.047 -15.492 -10.508 1 97.94 42 GLY B O 1
ATOM 2294 N N . LYS B 1 43 ? 19.875 -16.453 -11.344 1 98.75 43 LYS B N 1
ATOM 2295 C CA . LYS B 1 43 ? 20.75 -15.781 -10.383 1 98.75 43 LYS B CA 1
ATOM 2296 C C . LYS B 1 43 ? 20.844 -14.289 -10.672 1 98.75 43 LYS B C 1
ATOM 2298 O O . LYS B 1 43 ? 21.062 -13.484 -9.766 1 98.75 43 LYS B O 1
ATOM 2303 N N . MET B 1 44 ? 20.703 -13.891 -11.93 1 98.81 44 MET B N 1
ATOM 2304 C CA . MET B 1 44 ? 20.625 -12.477 -12.273 1 98.81 44 MET B CA 1
ATOM 2305 C C . MET B 1 44 ? 19.297 -11.875 -11.805 1 98.81 44 MET B C 1
ATOM 2307 O O . MET B 1 44 ? 19.266 -10.742 -11.305 1 98.81 44 MET B O 1
ATOM 2311 N N . PHE B 1 45 ? 18.219 -12.625 -11.961 1 98.81 45 PHE B N 1
ATOM 2312 C CA . PHE B 1 45 ? 16.922 -12.172 -11.461 1 98.81 45 PHE B CA 1
ATOM 2313 C C . PHE B 1 45 ? 17 -11.836 -9.977 1 98.81 45 PHE B C 1
ATOM 2315 O O . PHE B 1 45 ? 16.359 -10.891 -9.508 1 98.81 45 PHE B O 1
ATOM 2322 N N . ASN B 1 46 ? 17.781 -12.539 -9.227 1 98.88 46 ASN B N 1
ATOM 2323 C CA . ASN B 1 46 ? 17.859 -12.43 -7.773 1 98.88 46 ASN B CA 1
ATOM 2324 C C . ASN B 1 46 ? 18.312 -11.031 -7.34 1 98.88 46 ASN B C 1
ATOM 2326 O O . ASN B 1 46 ? 18.094 -10.641 -6.191 1 98.88 46 ASN B O 1
ATOM 2330 N N . TRP B 1 47 ? 18.859 -10.273 -8.242 1 98.88 47 TRP B N 1
ATOM 2331 C CA . TRP B 1 47 ? 19.234 -8.891 -7.945 1 98.88 47 TRP B CA 1
ATOM 2332 C C . TRP B 1 47 ? 18 -8 -7.883 1 98.88 47 TRP B C 1
ATOM 2334 O O . TRP B 1 47 ? 17.984 -6.98 -7.188 1 98.88 47 TRP B O 1
ATOM 2344 N N . HIS B 1 48 ? 16.969 -8.406 -8.586 1 98.94 48 HIS B N 1
ATOM 2345 C CA . HIS B 1 48 ? 15.789 -7.562 -8.711 1 98.94 48 HIS B CA 1
ATOM 2346 C C . HIS B 1 48 ? 15.141 -7.316 -7.352 1 98.94 48 HIS B C 1
ATOM 2348 O O . HIS B 1 48 ? 15.031 -6.172 -6.91 1 98.94 48 HIS B O 1
ATOM 2354 N N . PRO B 1 49 ? 14.711 -8.375 -6.602 1 98.94 49 PRO B N 1
ATOM 2355 C CA . PRO B 1 49 ? 14.102 -8.086 -5.305 1 98.94 49 PRO B CA 1
ATOM 2356 C C . PRO B 1 49 ? 15.062 -7.41 -4.332 1 98.94 49 PRO B C 1
ATOM 2358 O O . PRO B 1 49 ? 14.648 -6.582 -3.52 1 98.94 49 PRO B O 1
ATOM 2361 N N . VAL B 1 50 ? 16.344 -7.727 -4.406 1 98.94 50 VAL B N 1
ATOM 2362 C CA . VAL B 1 50 ? 17.312 -7.145 -3.492 1 98.94 50 VAL B CA 1
ATOM 2363 C C . VAL B 1 50 ? 17.453 -5.645 -3.76 1 98.94 50 VAL B C 1
ATOM 2365 O O . VAL B 1 50 ? 17.391 -4.836 -2.83 1 98.94 50 VAL B O 1
ATOM 2368 N N . CYS B 1 51 ? 17.578 -5.281 -5.023 1 98.94 51 CYS B N 1
ATOM 2369 C CA . CYS B 1 51 ? 17.719 -3.875 -5.391 1 98.94 51 CYS B CA 1
ATOM 2370 C C . CYS B 1 51 ? 16.438 -3.105 -5.07 1 98.94 51 CYS B C 1
ATOM 2372 O O . CYS B 1 51 ? 16.5 -1.98 -4.57 1 98.94 51 CYS B O 1
ATOM 2374 N N . MET B 1 52 ? 15.312 -3.705 -5.344 1 98.94 52 MET B N 1
ATOM 2375 C CA . MET B 1 52 ? 14.047 -2.994 -5.16 1 98.94 52 MET B CA 1
ATOM 2376 C C . MET B 1 52 ? 13.75 -2.793 -3.678 1 98.94 52 MET B C 1
ATOM 2378 O O . MET B 1 52 ? 13.367 -1.699 -3.262 1 98.94 52 MET B O 1
ATOM 2382 N N . VAL B 1 53 ? 13.922 -3.783 -2.844 1 98.94 53 VAL B N 1
ATOM 2383 C CA . VAL B 1 53 ? 13.672 -3.682 -1.41 1 98.94 53 VAL B CA 1
ATOM 2384 C C . VAL B 1 53 ? 14.68 -2.727 -0.776 1 98.94 53 VAL B C 1
ATOM 2386 O O . VAL B 1 53 ? 14.305 -1.835 -0.011 1 98.94 53 VAL B O 1
ATOM 2389 N N . THR B 1 54 ? 15.945 -2.881 -1.095 1 98.94 54 THR B N 1
ATOM 2390 C CA . THR B 1 54 ? 16.984 -2.035 -0.523 1 98.94 54 THR B CA 1
ATOM 2391 C C . THR B 1 54 ? 16.828 -0.588 -0.979 1 98.94 54 THR B C 1
ATOM 2393 O O . THR B 1 54 ? 16.984 0.341 -0.185 1 98.94 54 THR B O 1
ATOM 2396 N N . GLY B 1 55 ? 16.516 -0.438 -2.219 1 98.88 55 GLY B N 1
ATOM 2397 C CA . GLY B 1 55 ? 16.391 0.893 -2.793 1 98.88 55 GLY B CA 1
ATOM 2398 C C . GLY B 1 55 ? 15.047 1.547 -2.516 1 98.88 55 GLY B C 1
ATOM 2399 O O . GLY B 1 55 ? 14.945 2.418 -1.65 1 98.88 55 GLY B O 1
ATOM 2400 N N . LEU B 1 56 ? 13.969 1.045 -3.062 1 98.88 56 LEU B N 1
ATOM 2401 C CA . LEU B 1 56 ? 12.672 1.716 -3.16 1 98.88 56 LEU B CA 1
ATOM 2402 C C . LEU B 1 56 ? 11.898 1.586 -1.854 1 98.88 56 LEU B C 1
ATOM 2404 O O . LEU B 1 56 ? 10.82 2.168 -1.71 1 98.88 56 LEU B O 1
ATOM 2408 N N . VAL B 1 57 ? 12.422 0.791 -0.892 1 98.88 57 VAL B N 1
ATOM 2409 C CA . VAL B 1 57 ? 11.727 0.712 0.39 1 98.88 57 VAL B CA 1
ATOM 2410 C C . VAL B 1 57 ? 12.633 1.244 1.499 1 98.88 57 VAL B C 1
ATOM 2412 O O . VAL B 1 57 ? 12.383 2.318 2.051 1 98.88 57 VAL B O 1
ATOM 2415 N N . VAL B 1 58 ? 13.773 0.61 1.678 1 98.94 58 VAL B N 1
ATOM 2416 C CA . VAL B 1 58 ? 14.555 0.891 2.879 1 98.94 58 VAL B CA 1
ATOM 2417 C C . VAL B 1 58 ? 15.32 2.201 2.701 1 98.94 58 VAL B C 1
ATOM 2419 O O . VAL B 1 58 ? 15.203 3.111 3.525 1 98.94 58 VAL B O 1
ATOM 2422 N N . LEU B 1 59 ? 16.141 2.299 1.646 1 98.88 59 LEU B N 1
ATOM 2423 C CA . LEU B 1 59 ? 16.891 3.529 1.418 1 98.88 59 LEU B CA 1
ATOM 2424 C C . LEU B 1 59 ? 15.953 4.707 1.183 1 98.88 59 LEU B C 1
ATOM 2426 O O . LEU B 1 59 ? 16.188 5.805 1.69 1 98.88 59 LEU B O 1
ATOM 2430 N N . TYR B 1 60 ? 14.969 4.449 0.387 1 98.88 60 TYR B N 1
ATOM 2431 C CA . TYR B 1 60 ? 13.977 5.484 0.112 1 98.88 60 TYR B CA 1
ATOM 2432 C C . TYR B 1 60 ? 13.336 5.98 1.401 1 98.88 60 TYR B C 1
ATOM 2434 O O . TYR B 1 60 ? 13.188 7.191 1.604 1 98.88 60 TYR B O 1
ATOM 2442 N N . GLY B 1 61 ? 12.867 5.035 2.301 1 98.5 61 GLY B N 1
ATOM 2443 C CA . GLY B 1 61 ? 12.312 5.414 3.588 1 98.5 61 GLY B CA 1
ATOM 2444 C C . GLY B 1 61 ? 13.227 6.312 4.398 1 98.5 61 GLY B C 1
ATOM 2445 O O . GLY B 1 61 ? 12.773 7.293 4.992 1 98.5 61 GLY B O 1
ATOM 2446 N N . ASN B 1 62 ? 14.484 6.027 4.363 1 98.12 62 ASN B N 1
ATOM 2447 C CA . ASN B 1 62 ? 15.445 6.848 5.09 1 98.12 62 ASN B CA 1
ATOM 2448 C C . ASN B 1 62 ? 15.672 8.195 4.402 1 98.12 62 ASN B C 1
ATOM 2450 O O . ASN B 1 62 ? 15.891 9.203 5.066 1 98.12 62 ASN B O 1
ATOM 2454 N N . ALA B 1 63 ? 15.617 8.188 3.084 1 98.19 63 ALA B N 1
ATOM 2455 C CA . ALA B 1 63 ? 15.789 9.43 2.332 1 98.19 63 ALA B CA 1
ATOM 2456 C C . ALA B 1 63 ? 14.672 10.422 2.646 1 98.19 63 ALA B C 1
ATOM 2458 O O . ALA B 1 63 ? 14.914 11.625 2.752 1 98.19 63 ALA B O 1
ATOM 2459 N N . VAL B 1 64 ? 13.461 9.906 2.799 1 96.88 64 VAL B N 1
ATOM 2460 C CA . VAL B 1 64 ? 12.328 10.797 3.037 1 96.88 64 VAL B CA 1
ATOM 2461 C C . VAL B 1 64 ? 12.375 11.312 4.473 1 96.88 64 VAL B C 1
ATOM 2463 O O . VAL B 1 64 ? 11.82 12.375 4.773 1 96.88 64 VAL B O 1
ATOM 2466 N N . LEU B 1 65 ? 13.078 10.641 5.359 1 96.56 65 LEU B N 1
ATOM 2467 C CA . LEU B 1 65 ? 13.133 11.016 6.766 1 96.56 65 LEU B CA 1
ATOM 2468 C C . LEU B 1 65 ? 14.258 12.016 7.016 1 96.56 65 LEU B C 1
ATOM 2470 O O . LEU B 1 65 ? 14.406 12.523 8.133 1 96.56 65 LEU B O 1
ATOM 2474 N N . VAL B 1 66 ? 15.047 12.328 6.031 1 94.81 66 VAL B N 1
ATOM 2475 C CA . VAL B 1 66 ? 16.188 13.219 6.188 1 94.81 66 VAL B CA 1
ATOM 2476 C C . VAL B 1 66 ? 15.734 14.555 6.758 1 94.81 66 VAL B C 1
ATOM 2478 O O . VAL B 1 66 ? 16.406 15.141 7.605 1 94.81 66 VAL B O 1
ATOM 2481 N N . TYR B 1 67 ? 14.586 15.047 6.371 1 91.56 67 TYR B N 1
ATOM 2482 C CA . TYR B 1 67 ? 14.078 16.344 6.781 1 91.56 67 TYR B CA 1
ATOM 2483 C C . TYR B 1 67 ? 13.516 16.297 8.195 1 91.56 67 TYR B C 1
ATOM 2485 O O . TYR B 1 67 ? 13.219 17.328 8.789 1 91.56 67 TYR B O 1
ATOM 2493 N N . ARG B 1 68 ? 13.406 15.039 8.734 1 91.44 68 ARG B N 1
ATOM 2494 C CA . ARG B 1 68 ? 12.82 14.883 10.062 1 91.44 68 ARG B CA 1
ATOM 2495 C C . ARG B 1 68 ? 13.906 14.664 11.117 1 91.44 68 ARG B C 1
ATOM 2497 O O . ARG B 1 68 ? 13.633 14.727 12.32 1 91.44 68 ARG B O 1
ATOM 2504 N N . LEU B 1 69 ? 15.117 14.469 10.695 1 90.56 69 LEU B N 1
ATOM 2505 C CA . LEU B 1 69 ? 16.188 14.164 11.633 1 90.56 69 LEU B CA 1
ATOM 2506 C C . LEU B 1 69 ? 16.531 15.391 12.477 1 90.56 69 LEU B C 1
ATOM 2508 O O . LEU B 1 69 ? 16.656 16.5 11.938 1 90.56 69 LEU B O 1
ATOM 2512 N N . PRO B 1 70 ? 16.703 15.211 13.758 1 85 70 PRO B N 1
ATOM 2513 C CA . PRO B 1 70 ? 16.922 16.328 14.664 1 85 70 PRO B CA 1
ATOM 2514 C C . PRO B 1 70 ? 18.172 17.141 14.297 1 85 70 PRO B C 1
ATOM 2516 O O . PRO B 1 70 ? 18.156 18.375 14.391 1 85 70 PRO B O 1
ATOM 2519 N N . PHE B 1 71 ? 19.234 16.516 13.883 1 81.19 71 PHE B N 1
ATOM 2520 C CA . PHE B 1 71 ? 20.469 17.25 13.609 1 81.19 71 PHE B CA 1
ATOM 2521 C C . PHE B 1 71 ? 20.344 18.062 12.32 1 81.19 71 PHE B C 1
ATOM 2523 O O . PHE B 1 71 ? 21.125 18.969 12.078 1 81.19 71 PHE B O 1
ATOM 2530 N N . THR B 1 72 ? 19.359 17.766 11.508 1 83.62 72 THR B N 1
ATOM 2531 C CA . THR B 1 72 ? 19.156 18.516 10.266 1 83.62 72 THR B CA 1
ATOM 2532 C C . THR B 1 72 ? 18.359 19.781 10.516 1 83.62 72 THR B C 1
ATOM 2534 O O . THR B 1 72 ? 18.328 20.688 9.672 1 83.62 72 THR B O 1
ATOM 2537 N N . GLN B 1 73 ? 17.766 19.844 11.641 1 80.88 73 GLN B N 1
ATOM 2538 C CA . GLN B 1 73 ? 16.984 21.031 11.977 1 80.88 73 GLN B CA 1
ATOM 2539 C C . GLN B 1 73 ? 17.859 22.266 12.062 1 80.88 73 GLN B C 1
ATOM 2541 O O . GLN B 1 73 ? 17.422 23.375 11.758 1 80.88 73 GLN B O 1
ATOM 2546 N N . SER B 1 74 ? 19.125 22.047 12.453 1 80.88 74 SER B N 1
ATOM 2547 C CA . SER B 1 74 ? 20.062 23.172 12.617 1 80.88 74 SER B CA 1
ATOM 2548 C C . SER B 1 74 ? 20.984 23.297 11.414 1 80.88 74 SER B C 1
ATOM 2550 O O . SER B 1 74 ? 21.75 24.266 11.32 1 80.88 74 SER B O 1
ATOM 2552 N N . SER B 1 75 ? 20.844 22.391 10.5 1 83.06 75 SER B N 1
ATOM 2553 C CA . SER B 1 75 ? 21.75 22.375 9.352 1 83.06 75 SER B CA 1
ATOM 2554 C C . SER B 1 75 ? 21.266 23.344 8.266 1 83.06 75 SER B C 1
ATOM 2556 O O . SER B 1 75 ? 20.094 23.719 8.234 1 83.06 75 SER B O 1
ATOM 2558 N N . HIS B 1 76 ? 22.234 23.703 7.492 1 87.62 76 HIS B N 1
ATOM 2559 C CA . HIS B 1 76 ? 21.875 24.516 6.344 1 87.62 76 HIS B CA 1
ATOM 2560 C C . HIS B 1 76 ? 20.906 23.781 5.426 1 87.62 76 HIS B C 1
ATOM 2562 O O . HIS B 1 76 ? 21.078 22.594 5.148 1 87.62 76 HIS B O 1
ATOM 2568 N N . LYS B 1 77 ? 19.969 24.469 4.984 1 87.94 77 LYS B N 1
ATOM 2569 C CA . LYS B 1 77 ? 18.906 23.906 4.168 1 87.94 77 LYS B CA 1
ATOM 2570 C C . LYS B 1 77 ? 19.469 23.25 2.91 1 87.94 77 LYS B C 1
ATOM 2572 O O . LYS B 1 77 ? 18.984 22.203 2.477 1 87.94 77 LYS B O 1
ATOM 2577 N N . LEU B 1 78 ? 20.469 23.812 2.398 1 91.12 78 LEU B N 1
ATOM 2578 C CA . LEU B 1 78 ? 21.062 23.297 1.174 1 91.12 78 LEU B CA 1
ATOM 2579 C C . LEU B 1 78 ? 21.688 21.922 1.416 1 91.12 78 LEU B C 1
ATOM 2581 O O . LEU B 1 78 ? 21.594 21.031 0.564 1 91.12 78 LEU B O 1
ATOM 2585 N N . LEU B 1 79 ? 22.344 21.781 2.492 1 92.62 79 LEU B N 1
ATOM 2586 C CA . LEU B 1 79 ? 22.969 20.5 2.818 1 92.62 79 LEU B CA 1
ATOM 2587 C C . LEU B 1 79 ? 21.938 19.406 2.965 1 92.62 79 LEU B C 1
ATOM 2589 O O . LEU B 1 79 ? 22.156 18.266 2.543 1 92.62 79 LEU B O 1
ATOM 2593 N N . VAL B 1 80 ? 20.828 19.703 3.543 1 94.5 80 VAL B N 1
ATOM 2594 C CA . VAL B 1 80 ? 19.75 18.734 3.74 1 94.5 80 VAL B CA 1
ATOM 2595 C C . VAL B 1 80 ? 19.156 18.359 2.389 1 94.5 80 VAL B C 1
ATOM 2597 O O . VAL B 1 80 ? 18.922 17.172 2.121 1 94.5 80 VAL B O 1
ATOM 2600 N N . LYS B 1 81 ? 18.969 19.359 1.538 1 95.44 81 LYS B N 1
ATOM 2601 C CA . LYS B 1 81 ? 18.453 19.109 0.193 1 95.44 81 LYS B CA 1
ATOM 2602 C C . LYS B 1 81 ? 19.406 18.203 -0.599 1 95.44 81 LYS B C 1
ATOM 2604 O O . LYS B 1 81 ? 18.969 17.312 -1.313 1 95.44 81 LYS B O 1
ATOM 2609 N N . LEU B 1 82 ? 20.672 18.484 -0.456 1 96 82 LEU B N 1
ATOM 2610 C CA . LEU B 1 82 ? 21.672 17.719 -1.186 1 96 82 LEU B CA 1
ATOM 2611 C C . LEU B 1 82 ? 21.703 16.266 -0.691 1 96 82 LEU B C 1
ATOM 2613 O O . LEU B 1 82 ? 21.797 15.336 -1.491 1 96 82 LEU B O 1
ATOM 2617 N N . ALA B 1 83 ? 21.656 16.094 0.592 1 96.44 83 ALA B N 1
ATOM 2618 C CA . ALA B 1 83 ? 21.625 14.75 1.158 1 96.44 83 ALA B CA 1
ATOM 2619 C C . ALA B 1 83 ? 20.391 13.992 0.669 1 96.44 83 ALA B C 1
ATOM 2621 O O . ALA B 1 83 ? 20.5 12.844 0.239 1 96.44 83 ALA B O 1
ATOM 2622 N N . HIS B 1 84 ? 19.234 14.648 0.77 1 97.75 84 HIS B N 1
ATOM 2623 C CA . HIS B 1 84 ? 17.984 14.078 0.291 1 97.75 84 HIS B CA 1
ATOM 2624 C C . HIS B 1 84 ? 18.078 13.703 -1.184 1 97.75 84 HIS B C 1
ATOM 2626 O O . HIS B 1 84 ? 17.734 12.578 -1.563 1 97.75 84 HIS B O 1
ATOM 2632 N N . ALA B 1 85 ? 18.578 14.562 -1.99 1 97.94 85 ALA B N 1
ATOM 2633 C CA . ALA B 1 85 ? 18.672 14.344 -3.432 1 97.94 85 ALA B CA 1
ATOM 2634 C C . ALA B 1 85 ? 19.641 13.211 -3.746 1 97.94 85 ALA B C 1
ATOM 2636 O O . ALA B 1 85 ? 19.375 12.375 -4.613 1 97.94 85 ALA B O 1
ATOM 2637 N N . THR B 1 86 ? 20.75 13.195 -3.086 1 98.12 86 THR B N 1
ATOM 2638 C CA . THR B 1 86 ? 21.781 12.203 -3.352 1 98.12 86 THR B CA 1
ATOM 2639 C C . THR B 1 86 ? 21.312 10.812 -2.938 1 98.12 86 THR B C 1
ATOM 2641 O O . THR B 1 86 ? 21.516 9.836 -3.668 1 98.12 86 THR B O 1
ATOM 2644 N N . LEU B 1 87 ? 20.734 10.711 -1.769 1 98.5 87 LEU B N 1
ATOM 2645 C CA . LEU B 1 87 ? 20.188 9.43 -1.339 1 98.5 87 LEU B CA 1
ATOM 2646 C C . LEU B 1 87 ? 19.156 8.914 -2.34 1 98.5 87 LEU B C 1
ATOM 2648 O O . LEU B 1 87 ? 19.156 7.727 -2.684 1 98.5 87 LEU B O 1
ATOM 2652 N N . ASN B 1 88 ? 18.328 9.805 -2.824 1 98.75 88 ASN B N 1
ATOM 2653 C CA . ASN B 1 88 ? 17.297 9.383 -3.766 1 98.75 88 ASN B CA 1
ATOM 2654 C C . ASN B 1 88 ? 17.891 9.047 -5.133 1 98.75 88 ASN B C 1
ATOM 2656 O O . ASN B 1 88 ? 17.328 8.234 -5.867 1 98.75 88 ASN B O 1
ATOM 2660 N N . LEU B 1 89 ? 18.984 9.648 -5.457 1 98.56 89 LEU B N 1
ATOM 2661 C CA . LEU B 1 89 ? 19.688 9.25 -6.68 1 98.56 89 LEU B CA 1
ATOM 2662 C C . LEU B 1 89 ? 20.203 7.82 -6.562 1 98.56 89 LEU B C 1
ATOM 2664 O O . LEU B 1 89 ? 20.172 7.062 -7.531 1 98.56 89 LEU B O 1
ATOM 2668 N N . LEU B 1 90 ? 20.703 7.504 -5.387 1 98.81 90 LEU B N 1
ATOM 2669 C CA . LEU B 1 90 ? 21.141 6.133 -5.133 1 98.81 90 LEU B CA 1
ATOM 2670 C C . LEU B 1 90 ? 19.969 5.164 -5.234 1 98.81 90 LEU B C 1
ATOM 2672 O O . LEU B 1 90 ? 20.094 4.078 -5.801 1 98.81 90 LEU B O 1
ATOM 2676 N N . VAL B 1 91 ? 18.844 5.574 -4.672 1 98.88 91 VAL B N 1
ATOM 2677 C CA . VAL B 1 91 ? 17.625 4.766 -4.773 1 98.88 91 VAL B CA 1
ATOM 2678 C C . VAL B 1 91 ? 17.297 4.523 -6.246 1 98.88 91 VAL B C 1
ATOM 2680 O O . VAL B 1 91 ? 17.016 3.391 -6.645 1 98.88 91 VAL B O 1
ATOM 2683 N N . LEU B 1 92 ? 17.328 5.562 -7.012 1 98.75 92 LEU B N 1
ATOM 2684 C CA . LEU B 1 92 ? 17.016 5.465 -8.438 1 98.75 92 LEU B CA 1
ATOM 2685 C C . LEU B 1 92 ? 17.984 4.527 -9.141 1 98.75 92 LEU B C 1
ATOM 2687 O O . LEU B 1 92 ? 17.578 3.723 -9.984 1 98.75 92 LEU B O 1
ATOM 2691 N N . SER B 1 93 ? 19.219 4.633 -8.82 1 98.81 93 SER B N 1
ATOM 2692 C CA . SER B 1 93 ? 20.234 3.777 -9.422 1 98.81 93 SER B CA 1
ATOM 2693 C C . SER B 1 93 ? 19.984 2.307 -9.117 1 98.81 93 SER B C 1
ATOM 2695 O O . SER B 1 93 ? 20.078 1.452 -9.992 1 98.81 93 SER B O 1
ATOM 2697 N N . LEU B 1 94 ? 19.656 1.996 -7.914 1 98.94 94 LEU B N 1
ATOM 2698 C CA . LEU B 1 94 ? 19.344 0.625 -7.531 1 98.94 94 LEU B CA 1
ATOM 2699 C C . LEU B 1 94 ? 18.078 0.14 -8.242 1 98.94 94 LEU B C 1
ATOM 2701 O O . LEU B 1 94 ? 18.016 -1.003 -8.703 1 98.94 94 LEU B O 1
ATOM 2705 N N . ALA B 1 95 ? 17.062 1.001 -8.305 1 98.88 95 ALA B N 1
ATOM 2706 C CA . ALA B 1 95 ? 15.828 0.639 -8.984 1 98.88 95 ALA B CA 1
ATOM 2707 C C . ALA B 1 95 ? 16.078 0.294 -10.445 1 98.88 95 ALA B C 1
ATOM 2709 O O . ALA B 1 95 ? 15.555 -0.699 -10.953 1 98.88 95 ALA B O 1
ATOM 2710 N N . VAL B 1 96 ? 16.875 1.107 -11.086 1 98.75 96 VAL B N 1
ATOM 2711 C CA . VAL B 1 96 ? 17.203 0.87 -12.492 1 98.75 96 VAL B CA 1
ATOM 2712 C C . VAL B 1 96 ? 17.984 -0.435 -12.625 1 98.75 96 VAL B C 1
ATOM 2714 O O . VAL B 1 96 ? 17.703 -1.246 -13.508 1 98.75 96 VAL B O 1
ATOM 2717 N N . THR B 1 97 ? 18.953 -0.634 -11.781 1 98.88 97 THR B N 1
ATOM 2718 C CA . THR B 1 97 ? 19.719 -1.873 -11.789 1 98.88 97 THR B CA 1
ATOM 2719 C C . THR B 1 97 ? 18.812 -3.08 -11.617 1 98.88 97 THR B C 1
ATOM 2721 O O . THR B 1 97 ? 18.953 -4.078 -12.32 1 98.88 97 THR B O 1
ATOM 2724 N N . GLY B 1 98 ? 17.875 -3.02 -10.695 1 98.88 98 GLY B N 1
ATOM 2725 C CA . GLY B 1 98 ? 16.906 -4.09 -10.5 1 98.88 98 GLY B CA 1
ATOM 2726 C C . GLY B 1 98 ? 16.047 -4.34 -11.727 1 98.88 98 GLY B C 1
ATOM 2727 O O . GLY B 1 98 ? 15.727 -5.492 -12.047 1 98.88 98 GLY B O 1
ATOM 2728 N N . LEU B 1 99 ? 15.672 -3.277 -12.391 1 98.88 99 LEU B N 1
ATOM 2729 C CA . LEU B 1 99 ? 14.867 -3.424 -13.602 1 98.88 99 LEU B CA 1
ATOM 2730 C C . LEU B 1 99 ? 15.672 -4.086 -14.711 1 98.88 99 LEU B C 1
ATOM 2732 O O . LEU B 1 99 ? 15.156 -4.941 -15.43 1 98.88 99 LEU B O 1
ATOM 2736 N N . VAL B 1 100 ? 16.891 -3.613 -14.875 1 98.81 100 VAL B N 1
ATOM 2737 C CA . VAL B 1 100 ? 17.75 -4.23 -15.883 1 98.81 100 VAL B CA 1
ATOM 2738 C C . VAL B 1 100 ? 17.859 -5.73 -15.617 1 98.81 100 VAL B C 1
ATOM 2740 O O . VAL B 1 100 ? 17.781 -6.539 -16.547 1 98.81 100 VAL B O 1
ATOM 2743 N N . ALA B 1 101 ? 18.047 -6.137 -14.398 1 98.88 101 ALA B N 1
ATOM 2744 C CA . ALA B 1 101 ? 18.203 -7.539 -14.031 1 98.88 101 ALA B CA 1
ATOM 2745 C C . ALA B 1 101 ? 16.969 -8.344 -14.43 1 98.88 101 ALA B C 1
ATOM 2747 O O . ALA B 1 101 ? 17.078 -9.414 -15.039 1 98.88 101 ALA B O 1
ATOM 2748 N N . VAL B 1 102 ? 15.797 -7.812 -14.141 1 98.75 102 VAL B N 1
ATOM 2749 C CA . VAL B 1 102 ? 14.594 -8.602 -14.391 1 98.75 102 VAL B CA 1
ATOM 2750 C C . VAL B 1 102 ? 14.281 -8.609 -15.883 1 98.75 102 VAL B C 1
ATOM 2752 O O . VAL B 1 102 ? 13.859 -9.633 -16.422 1 98.75 102 VAL B O 1
ATOM 2755 N N . PHE B 1 103 ? 14.438 -7.504 -16.594 1 98.75 103 PHE B N 1
ATOM 2756 C CA . PHE B 1 103 ? 14.164 -7.465 -18.016 1 98.75 103 PHE B CA 1
ATOM 2757 C C . PHE B 1 103 ? 15.141 -8.352 -18.781 1 98.75 103 PHE B C 1
ATOM 2759 O O . PHE B 1 103 ? 14.75 -9.039 -19.734 1 98.75 103 PHE B O 1
ATOM 2766 N N . GLU B 1 104 ? 16.406 -8.32 -18.422 1 98.75 104 GLU B N 1
ATOM 2767 C CA . GLU B 1 104 ? 17.375 -9.18 -19.078 1 98.75 104 GLU B CA 1
ATOM 2768 C C . GLU B 1 104 ? 17.078 -10.656 -18.812 1 98.75 104 GLU B C 1
ATOM 2770 O O . GLU B 1 104 ? 17.172 -11.484 -19.719 1 98.75 104 GLU B O 1
ATOM 2775 N N . PHE B 1 105 ? 16.797 -11.023 -17.609 1 98.75 105 PHE B N 1
ATOM 2776 C CA . PHE B 1 105 ? 16.391 -12.391 -17.266 1 98.75 105 PHE B CA 1
ATOM 2777 C C . PHE B 1 105 ? 15.227 -12.836 -18.141 1 98.75 105 PHE B C 1
ATOM 2779 O O . PHE B 1 105 ? 15.258 -13.93 -18.719 1 98.75 105 PHE B O 1
ATOM 2786 N N . HIS B 1 106 ? 14.148 -11.969 -18.203 1 98.5 106 HIS B N 1
ATOM 2787 C CA . HIS B 1 106 ? 12.969 -12.289 -19 1 98.5 106 HIS B CA 1
ATOM 2788 C C . HIS B 1 106 ? 13.328 -12.477 -20.469 1 98.5 106 HIS B C 1
ATOM 2790 O O . HIS B 1 106 ? 12.93 -13.469 -21.078 1 98.5 106 HIS B O 1
ATOM 2796 N N . ASN B 1 107 ? 14.062 -11.562 -20.969 1 98.44 107 ASN B N 1
ATOM 2797 C CA . ASN B 1 107 ? 14.414 -11.578 -22.391 1 98.44 107 ASN B CA 1
ATOM 2798 C C . ASN B 1 107 ? 15.266 -12.797 -22.75 1 98.44 107 ASN B C 1
ATOM 2800 O O . ASN B 1 107 ? 15 -13.469 -23.75 1 98.44 107 ASN B O 1
ATOM 2804 N N . LYS B 1 108 ? 16.203 -13.117 -21.984 1 98.31 108 LYS B N 1
ATOM 2805 C CA . LYS B 1 108 ? 17.094 -14.242 -22.234 1 98.31 108 LYS B CA 1
ATOM 2806 C C . LYS B 1 108 ? 16.344 -15.57 -22.125 1 98.31 108 LYS B C 1
ATOM 2808 O O . LYS B 1 108 ? 16.672 -16.531 -22.812 1 98.31 108 LYS B O 1
ATOM 2813 N N . ASN B 1 109 ? 15.344 -15.586 -21.312 1 97.69 109 ASN B N 1
ATOM 2814 C CA . ASN B 1 109 ? 14.609 -16.828 -21.094 1 97.69 109 ASN B CA 1
ATOM 2815 C C . ASN B 1 109 ? 13.266 -16.828 -21.828 1 97.69 109 ASN B C 1
ATOM 2817 O O . ASN B 1 109 ? 12.398 -17.641 -21.531 1 97.69 109 ASN B O 1
ATOM 2821 N N . GLN B 1 110 ? 13.016 -15.797 -22.703 1 97.5 110 GLN B N 1
ATOM 2822 C CA . GLN B 1 110 ? 11.844 -15.688 -23.562 1 97.5 110 GLN B CA 1
ATOM 2823 C C . GLN B 1 110 ? 10.562 -15.641 -22.734 1 97.5 110 GLN B C 1
ATOM 2825 O O . GLN B 1 110 ? 9.578 -16.297 -23.078 1 97.5 110 GLN B O 1
ATOM 2830 N N . ILE B 1 111 ? 10.617 -15.094 -21.562 1 96.5 111 ILE B N 1
ATOM 2831 C CA . ILE B 1 111 ? 9.461 -14.797 -20.734 1 96.5 111 ILE B CA 1
ATOM 2832 C C . ILE B 1 111 ? 8.898 -13.43 -21.094 1 96.5 111 ILE B C 1
ATOM 2834 O O . ILE B 1 111 ? 9.633 -12.438 -21.141 1 96.5 111 ILE B O 1
ATOM 2838 N N . PRO B 1 112 ? 7.609 -13.352 -21.406 1 97.5 112 PRO B N 1
ATOM 2839 C CA . PRO B 1 112 ? 7.043 -12.039 -21.734 1 97.5 112 PRO B CA 1
ATOM 2840 C C . PRO B 1 112 ? 7.184 -11.039 -20.578 1 97.5 112 PRO B C 1
ATOM 2842 O O . PRO B 1 112 ? 7.043 -11.414 -19.406 1 97.5 112 PRO B O 1
ATOM 2845 N N . ASN B 1 113 ? 7.434 -9.797 -20.938 1 98 113 ASN B N 1
ATOM 2846 C CA . ASN B 1 113 ? 7.539 -8.719 -19.953 1 98 113 ASN B CA 1
ATOM 2847 C C . ASN B 1 113 ? 6.195 -8.031 -19.734 1 98 113 ASN B C 1
ATOM 2849 O O . ASN B 1 113 ? 5.348 -8.016 -20.625 1 98 113 ASN B O 1
ATOM 2853 N N . LEU B 1 114 ? 5.941 -7.477 -18.469 1 98 114 LEU B N 1
ATOM 2854 C CA . LEU B 1 114 ? 4.914 -6.5 -18.125 1 98 114 LEU B CA 1
ATOM 2855 C C . LEU B 1 114 ? 3.521 -7.082 -18.344 1 98 114 LEU B C 1
ATOM 2857 O O . LEU B 1 114 ? 2.625 -6.398 -18.844 1 98 114 LEU B O 1
ATOM 2861 N N . TYR B 1 115 ? 3.309 -8.312 -17.969 1 97.5 115 TYR B N 1
ATOM 2862 C CA . TYR B 1 115 ? 1.987 -8.898 -18.141 1 97.5 115 TYR B CA 1
ATOM 2863 C C . TYR B 1 115 ? 1.216 -8.922 -16.828 1 97.5 115 TYR B C 1
ATOM 2865 O O . TYR B 1 115 ? -0.016 -8.961 -16.828 1 97.5 115 TYR B O 1
ATOM 2873 N N . SER B 1 116 ? 1.941 -8.906 -15.719 1 98.31 116 SER B N 1
ATOM 2874 C CA . SER B 1 116 ? 1.283 -9.109 -14.438 1 98.31 116 SER B CA 1
ATOM 2875 C C . SER B 1 116 ? 0.958 -7.777 -13.766 1 98.31 116 SER B C 1
ATOM 2877 O O . SER B 1 116 ? 1.552 -6.746 -14.102 1 98.31 116 SER B O 1
ATOM 2879 N N . ILE B 1 117 ? 0.031 -7.777 -12.82 1 98.69 117 ILE B N 1
ATOM 2880 C CA . ILE B 1 117 ? -0.304 -6.57 -12.07 1 98.69 117 ILE B CA 1
ATOM 2881 C C . ILE B 1 117 ? 0.911 -6.102 -11.273 1 98.69 117 ILE B C 1
ATOM 2883 O O . ILE B 1 117 ? 1.127 -4.898 -11.109 1 98.69 117 ILE B O 1
ATOM 2887 N N . HIS B 1 118 ? 1.76 -7.02 -10.828 1 98.75 118 HIS B N 1
ATOM 2888 C CA . HIS B 1 118 ? 3.012 -6.656 -10.172 1 98.75 118 HIS B CA 1
ATOM 2889 C C . HIS B 1 118 ? 3.877 -5.789 -11.078 1 98.75 118 HIS B C 1
ATOM 2891 O O . HIS B 1 118 ? 4.355 -4.73 -10.656 1 98.75 118 HIS B O 1
ATOM 2897 N N . SER B 1 119 ? 4.031 -6.242 -12.281 1 98.75 119 SER B N 1
ATOM 2898 C CA . SER B 1 119 ? 4.93 -5.516 -13.172 1 98.75 119 SER B CA 1
ATOM 2899 C C . SER B 1 119 ? 4.34 -4.168 -13.57 1 98.75 119 SER B C 1
ATOM 2901 O O . SER B 1 119 ? 5.078 -3.197 -13.766 1 98.75 119 SER B O 1
ATOM 2903 N N . TRP B 1 120 ? 2.967 -4.074 -13.688 1 98.75 120 TRP B N 1
ATOM 2904 C CA . TRP B 1 120 ? 2.33 -2.793 -13.977 1 98.75 120 TRP B CA 1
ATOM 2905 C C . TRP B 1 120 ? 2.572 -1.797 -12.852 1 98.75 120 TRP B C 1
ATOM 2907 O O . TRP B 1 120 ? 2.967 -0.655 -13.094 1 98.75 120 TRP B O 1
ATOM 2917 N N . VAL B 1 121 ? 2.334 -2.254 -11.672 1 98.81 121 VAL B N 1
ATOM 2918 C CA . VAL B 1 121 ? 2.521 -1.383 -10.516 1 98.81 121 VAL B CA 1
ATOM 2919 C C . VAL B 1 121 ? 4.004 -1.055 -10.352 1 98.81 121 VAL B C 1
ATOM 2921 O O . VAL B 1 121 ? 4.371 0.108 -10.172 1 98.81 121 VAL B O 1
ATOM 2924 N N . GLY B 1 122 ? 4.836 -2.072 -10.461 1 98.75 122 GLY B N 1
ATOM 2925 C CA . GLY B 1 122 ? 6.266 -1.882 -10.281 1 98.75 122 GLY B CA 1
ATOM 2926 C C . GLY B 1 122 ? 6.855 -0.864 -11.242 1 98.75 122 GLY B C 1
ATOM 2927 O O . GLY B 1 122 ? 7.582 0.039 -10.82 1 98.75 122 GLY B O 1
ATOM 2928 N N . LEU B 1 123 ? 6.543 -1.014 -12.477 1 98.75 123 LEU B N 1
ATOM 2929 C CA . LEU B 1 123 ? 7.09 -0.076 -13.445 1 98.75 123 LEU B CA 1
ATOM 2930 C C . LEU B 1 123 ? 6.555 1.331 -13.211 1 98.75 123 LEU B C 1
ATOM 2932 O O . LEU B 1 123 ? 7.289 2.312 -13.344 1 98.75 123 LEU B O 1
ATOM 2936 N N . SER B 1 124 ? 5.289 1.432 -12.883 1 98.56 124 SER B N 1
ATOM 2937 C CA . SER B 1 124 ? 4.703 2.734 -12.594 1 98.56 124 SER B CA 1
ATOM 2938 C C . SER B 1 124 ? 5.426 3.42 -11.438 1 98.56 124 SER B C 1
ATOM 2940 O O . SER B 1 124 ? 5.637 4.637 -11.461 1 98.56 124 SER B O 1
ATOM 2942 N N . VAL B 1 125 ? 5.766 2.66 -10.43 1 98.81 125 VAL B N 1
ATOM 2943 C CA . VAL B 1 125 ? 6.484 3.205 -9.281 1 98.81 125 VAL B CA 1
ATOM 2944 C C . VAL B 1 125 ? 7.812 3.803 -9.734 1 98.81 125 VAL B C 1
ATOM 2946 O O . VAL B 1 125 ? 8.156 4.926 -9.359 1 98.81 125 VAL B O 1
ATOM 2949 N N . VAL B 1 126 ? 8.555 3.102 -10.57 1 98.81 126 VAL B N 1
ATOM 2950 C CA . VAL B 1 126 ? 9.875 3.559 -10.992 1 98.81 126 VAL B CA 1
ATOM 2951 C C . VAL B 1 126 ? 9.734 4.801 -11.875 1 98.81 126 VAL B C 1
ATOM 2953 O O . VAL B 1 126 ? 10.508 5.75 -11.742 1 98.81 126 VAL B O 1
ATOM 2956 N N . ILE B 1 127 ? 8.758 4.797 -12.695 1 98.69 127 ILE B N 1
ATOM 2957 C CA . ILE B 1 127 ? 8.516 5.949 -13.562 1 98.69 127 ILE B CA 1
ATOM 2958 C C . ILE B 1 127 ? 8.148 7.164 -12.711 1 98.69 127 ILE B C 1
ATOM 2960 O O . ILE B 1 127 ? 8.703 8.25 -12.891 1 98.69 127 ILE B O 1
ATOM 2964 N N . LEU B 1 128 ? 7.215 6.969 -11.828 1 98.56 128 LEU B N 1
ATOM 2965 C CA . LEU B 1 128 ? 6.812 8.039 -10.93 1 98.56 128 LEU B CA 1
ATOM 2966 C C . LEU B 1 128 ? 8 8.547 -10.109 1 98.56 128 LEU B C 1
ATOM 2968 O O . LEU B 1 128 ? 8.148 9.75 -9.906 1 98.56 128 LEU B O 1
ATOM 2972 N N . PHE B 1 129 ? 8.812 7.637 -9.664 1 98.81 129 PHE B N 1
ATOM 2973 C CA . PHE B 1 129 ? 9.992 7.996 -8.883 1 98.81 129 PHE B CA 1
ATOM 2974 C C . PHE B 1 129 ? 10.953 8.836 -9.711 1 98.81 129 PHE B C 1
ATOM 2976 O O . PHE B 1 129 ? 11.523 9.805 -9.211 1 98.81 129 PHE B O 1
ATOM 2983 N N . CYS B 1 130 ? 11.148 8.461 -10.938 1 98.56 130 CYS B N 1
ATOM 2984 C CA . CYS B 1 130 ? 12.008 9.219 -11.836 1 98.56 130 CYS B CA 1
ATOM 2985 C C . CYS B 1 130 ? 11.516 10.648 -11.984 1 98.56 130 CYS B C 1
ATOM 2987 O O . CYS B 1 130 ? 12.305 11.594 -11.875 1 98.56 130 CYS B O 1
ATOM 2989 N N . PHE B 1 131 ? 10.258 10.828 -12.203 1 98.38 131 PHE B N 1
ATOM 2990 C CA . PHE B 1 131 ? 9.68 12.164 -12.312 1 98.38 131 PHE B CA 1
ATOM 2991 C C . PHE B 1 131 ? 9.789 12.914 -10.992 1 98.38 131 PHE B C 1
ATOM 2993 O O . PHE B 1 131 ? 10.062 14.117 -10.977 1 98.38 131 PHE B O 1
ATOM 3000 N N . GLN B 1 132 ? 9.516 12.219 -9.898 1 98.06 132 GLN B N 1
ATOM 3001 C CA . GLN B 1 132 ? 9.633 12.805 -8.57 1 98.06 132 GLN B CA 1
ATOM 3002 C C . GLN B 1 132 ? 11.039 13.352 -8.336 1 98.06 132 GLN B C 1
ATOM 3004 O O . GLN B 1 132 ? 11.203 14.461 -7.824 1 98.06 132 GLN B O 1
ATOM 3009 N N . TRP B 1 133 ? 12.039 12.547 -8.672 1 98.12 133 TRP B N 1
ATOM 3010 C CA . TRP B 1 133 ? 13.422 12.953 -8.453 1 98.12 133 TRP B CA 1
ATOM 3011 C C . TRP B 1 133 ? 13.789 14.133 -9.352 1 98.12 133 TRP B C 1
ATOM 3013 O O . TRP B 1 133 ? 14.375 15.117 -8.891 1 98.12 133 TRP B O 1
ATOM 3023 N N . LEU B 1 134 ? 13.414 14.086 -10.633 1 97.56 134 LEU B N 1
ATOM 3024 C CA . LEU B 1 134 ? 13.773 15.109 -11.609 1 97.56 134 LEU B CA 1
ATOM 3025 C C . LEU B 1 134 ? 13.109 16.438 -11.273 1 97.56 134 LEU B C 1
ATOM 3027 O O . LEU B 1 134 ? 13.766 17.469 -11.227 1 97.56 134 LEU B O 1
ATOM 3031 N N . LEU B 1 135 ? 11.805 16.438 -11.047 1 97.19 135 LEU B N 1
ATOM 3032 C CA . LEU B 1 135 ? 11.07 17.656 -10.75 1 97.19 135 LEU B CA 1
ATOM 3033 C C . LEU B 1 135 ? 11.492 18.234 -9.406 1 97.19 135 LEU B C 1
ATOM 3035 O O . LEU B 1 135 ? 11.508 19.453 -9.219 1 97.19 135 LEU B O 1
ATOM 3039 N N . GLY B 1 136 ? 11.781 17.297 -8.484 1 96.88 136 GLY B N 1
ATOM 3040 C CA . GLY B 1 136 ? 12.344 17.781 -7.227 1 96.88 136 GLY B CA 1
ATOM 3041 C C . GLY B 1 136 ? 13.672 18.5 -7.398 1 96.88 136 GLY B C 1
ATOM 3042 O O . GLY B 1 136 ? 13.883 19.562 -6.84 1 96.88 136 GLY B O 1
ATOM 3043 N N . PHE B 1 137 ? 14.531 17.938 -8.188 1 96.38 137 PHE B N 1
ATOM 3044 C CA . PHE B 1 137 ? 15.836 18.531 -8.461 1 96.38 137 PHE B CA 1
ATOM 3045 C C . PHE B 1 137 ? 15.695 19.875 -9.141 1 96.38 137 PHE B C 1
ATOM 3047 O O . PHE B 1 137 ? 16.312 20.859 -8.711 1 96.38 137 PHE B O 1
ATOM 3054 N N . LEU B 1 138 ? 14.852 20.016 -10.086 1 94.94 138 LEU B N 1
ATOM 3055 C CA . LEU B 1 138 ? 14.664 21.234 -10.852 1 94.94 138 LEU B CA 1
ATOM 3056 C C . LEU B 1 138 ? 13.992 22.312 -10 1 94.94 138 LEU B C 1
ATOM 3058 O O . LEU B 1 138 ? 14.297 23.5 -10.141 1 94.94 138 LEU B O 1
ATOM 3062 N N . SER B 1 139 ? 13.211 21.938 -9.094 1 95.12 139 SER B N 1
ATOM 3063 C CA . SER B 1 139 ? 12.406 22.891 -8.344 1 95.12 139 SER B CA 1
ATOM 3064 C C . SER B 1 139 ? 13.148 23.391 -7.102 1 95.12 139 SER B C 1
ATOM 3066 O O . SER B 1 139 ? 13.086 24.562 -6.762 1 95.12 139 SER B O 1
ATOM 3068 N N . PHE B 1 140 ? 13.859 22.5 -6.508 1 94.44 140 PHE B N 1
ATOM 3069 C CA . PHE B 1 140 ? 14.32 22.844 -5.168 1 94.44 140 PHE B CA 1
ATOM 3070 C C . PHE B 1 140 ? 15.828 23.031 -5.141 1 94.44 140 PHE B C 1
ATOM 3072 O O . PHE B 1 140 ? 16.359 23.688 -4.25 1 94.44 140 PHE B O 1
ATOM 3079 N N . LEU B 1 141 ? 16.562 22.469 -6.051 1 92.5 141 LEU B N 1
ATOM 3080 C CA . LEU B 1 141 ? 18.016 22.578 -6.02 1 92.5 141 LEU B CA 1
ATOM 3081 C C . LEU B 1 141 ? 18.5 23.578 -7.062 1 92.5 141 LEU B C 1
ATOM 3083 O O . LEU B 1 141 ? 19.547 24.219 -6.871 1 92.5 141 LEU B O 1
ATOM 3087 N N . LEU B 1 142 ? 17.734 23.75 -8.078 1 88.94 142 LEU B N 1
ATOM 3088 C CA . LEU B 1 142 ? 18.125 24.734 -9.078 1 88.94 142 LEU B CA 1
ATOM 3089 C C . LEU B 1 142 ? 17.703 26.141 -8.648 1 88.94 142 LEU B C 1
ATOM 3091 O O . LEU B 1 142 ? 16.547 26.375 -8.312 1 88.94 142 LEU B O 1
ATOM 3095 N N . PRO B 1 143 ? 18.547 27.125 -8.656 1 85.69 143 PRO B N 1
ATOM 3096 C CA . PRO B 1 143 ? 18.281 28.469 -8.133 1 85.69 143 PRO B CA 1
ATOM 3097 C C . PRO B 1 143 ? 17.391 29.297 -9.047 1 85.69 143 PRO B C 1
ATOM 3099 O O . PRO B 1 143 ? 16.797 30.281 -8.602 1 85.69 143 PRO B O 1
ATOM 3102 N N . CYS B 1 144 ? 17.078 28.859 -10.227 1 89 144 CYS B N 1
ATOM 3103 C CA . CYS B 1 144 ? 16.375 29.703 -11.172 1 89 144 CYS B CA 1
ATOM 3104 C C . CYS B 1 144 ? 14.867 29.516 -11.062 1 89 144 CYS B C 1
ATOM 3106 O O . CYS B 1 144 ? 14.094 30.25 -11.68 1 89 144 CYS B O 1
ATOM 3108 N N . THR B 1 145 ? 14.469 28.672 -10.156 1 89.88 145 THR B N 1
ATOM 3109 C CA . THR B 1 145 ? 13.039 28.406 -10.062 1 89.88 145 THR B CA 1
ATOM 3110 C C . THR B 1 145 ? 12.367 29.422 -9.141 1 89.88 145 THR B C 1
ATOM 3112 O O . THR B 1 145 ? 12.844 29.672 -8.023 1 89.88 145 THR B O 1
ATOM 3115 N N . PRO B 1 146 ? 11.312 30 -9.656 1 92.12 146 PRO B N 1
ATOM 3116 C CA . PRO B 1 146 ? 10.633 31.031 -8.852 1 92.12 146 PRO B CA 1
ATOM 3117 C C . PRO B 1 146 ? 10.086 30.469 -7.535 1 92.12 146 PRO B C 1
ATOM 3119 O O . PRO B 1 146 ? 9.664 29.312 -7.48 1 92.12 146 PRO B O 1
ATOM 3122 N N . LEU B 1 147 ? 9.977 31.281 -6.547 1 89.62 147 LEU B N 1
ATOM 3123 C CA . LEU B 1 147 ? 9.578 30.906 -5.195 1 89.62 147 LEU B CA 1
ATOM 3124 C C . LEU B 1 147 ? 8.125 30.422 -5.168 1 89.62 147 LEU B C 1
ATOM 3126 O O . LEU B 1 147 ? 7.793 29.484 -4.438 1 89.62 147 LEU B O 1
ATOM 3130 N N . TRP B 1 148 ? 7.383 31.125 -5.965 1 89.62 148 TRP B N 1
ATOM 3131 C CA . TRP B 1 148 ? 5.973 30.75 -5.957 1 89.62 148 TRP B CA 1
ATOM 3132 C C . TRP B 1 148 ? 5.789 29.328 -6.473 1 89.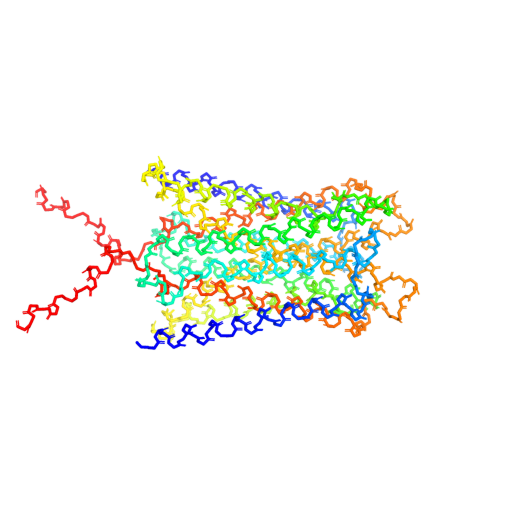62 148 TRP B C 1
ATOM 3134 O O . TRP B 1 148 ? 4.922 28.594 -5.984 1 89.62 148 TRP B O 1
ATOM 3144 N N . PHE B 1 149 ? 6.543 28.922 -7.41 1 92.06 149 PHE B N 1
ATOM 3145 C CA . PHE B 1 149 ? 6.469 27.578 -7.957 1 92.06 149 PHE B CA 1
ATOM 3146 C C . PHE B 1 149 ? 6.961 26.547 -6.941 1 92.06 149 PHE B C 1
ATOM 3148 O O . PHE B 1 149 ? 6.348 25.484 -6.773 1 92.06 149 PHE B O 1
ATOM 3155 N N . ARG B 1 150 ? 7.996 26.859 -6.273 1 92.38 150 ARG B N 1
ATOM 3156 C CA . ARG B 1 150 ? 8.531 25.984 -5.23 1 92.38 150 ARG B CA 1
ATOM 3157 C C . ARG B 1 150 ? 7.496 25.734 -4.141 1 92.38 150 ARG B C 1
ATOM 3159 O O . ARG B 1 150 ? 7.289 24.594 -3.725 1 92.38 150 ARG B O 1
ATOM 3166 N N . ALA B 1 151 ? 6.836 26.766 -3.766 1 90.38 151 ALA B N 1
ATOM 3167 C CA . ALA B 1 151 ? 5.832 26.672 -2.707 1 90.38 151 ALA B CA 1
ATOM 3168 C C . ALA B 1 151 ? 4.641 25.828 -3.148 1 90.38 151 ALA B C 1
ATOM 3170 O O . ALA B 1 151 ? 4.141 25 -2.385 1 90.38 151 ALA B O 1
ATOM 3171 N N . ALA B 1 152 ? 4.285 26.047 -4.363 1 90.75 152 ALA B N 1
ATOM 3172 C CA . ALA B 1 152 ? 3.135 25.328 -4.902 1 90.75 152 ALA B CA 1
ATOM 3173 C C . ALA B 1 152 ? 3.459 23.859 -5.105 1 90.75 152 ALA B C 1
ATOM 3175 O O . ALA B 1 152 ? 2.615 22.984 -4.859 1 90.75 152 ALA B O 1
ATOM 3176 N N . TYR B 1 153 ? 4.691 23.562 -5.504 1 95.62 153 TYR B N 1
ATOM 3177 C CA . TYR B 1 153 ? 5.062 22.203 -5.871 1 95.62 153 TYR B CA 1
ATOM 3178 C C . TYR B 1 153 ? 5.422 21.391 -4.637 1 95.62 153 TYR B C 1
ATOM 3180 O O . TYR B 1 153 ? 5.434 20.156 -4.684 1 95.62 153 TYR B O 1
ATOM 3188 N N . LEU B 1 154 ? 5.723 22.016 -3.561 1 94.94 154 LEU B N 1
ATOM 3189 C CA . LEU B 1 154 ? 6.176 21.312 -2.359 1 94.94 154 LEU B CA 1
ATOM 3190 C C . LEU B 1 154 ? 5.121 20.328 -1.875 1 94.94 154 LEU B C 1
ATOM 3192 O O . LEU B 1 154 ? 5.434 19.156 -1.617 1 94.94 154 LEU B O 1
ATOM 3196 N N . ASP B 1 155 ? 3.891 20.719 -1.854 1 93.31 155 ASP B N 1
ATOM 3197 C CA . ASP B 1 155 ? 2.814 19.859 -1.383 1 93.31 155 ASP B CA 1
ATOM 3198 C C . ASP B 1 155 ? 2.631 18.656 -2.309 1 93.31 155 ASP B C 1
ATOM 3200 O O . ASP B 1 155 ? 2.414 17.531 -1.846 1 93.31 155 ASP B O 1
ATOM 3204 N N . ILE B 1 156 ? 2.689 18.938 -3.574 1 96.31 156 ILE B N 1
ATOM 3205 C CA . ILE B 1 156 ? 2.551 17.875 -4.57 1 96.31 156 ILE B CA 1
ATOM 3206 C C . ILE B 1 156 ? 3.715 16.891 -4.445 1 96.31 156 ILE B C 1
ATOM 3208 O O . ILE B 1 156 ? 3.516 15.672 -4.453 1 96.31 156 ILE B O 1
ATOM 3212 N N . HIS B 1 157 ? 4.906 17.453 -4.297 1 97.75 157 HIS B N 1
ATOM 3213 C CA . HIS B 1 157 ? 6.117 16.656 -4.172 1 97.75 157 HIS B CA 1
ATOM 3214 C C . HIS B 1 157 ? 6.051 15.75 -2.945 1 97.75 157 HIS B C 1
ATOM 3216 O O . HIS B 1 157 ? 6.344 14.555 -3.037 1 97.75 157 HIS B O 1
ATOM 3222 N N . VAL B 1 158 ? 5.625 16.328 -1.838 1 96.19 158 VAL B N 1
ATOM 3223 C CA . VAL B 1 158 ? 5.559 15.562 -0.596 1 96.19 158 VAL B CA 1
ATOM 3224 C C . VAL B 1 158 ? 4.488 14.477 -0.708 1 96.19 158 VAL B C 1
ATOM 3226 O O . VAL B 1 158 ? 4.711 13.328 -0.32 1 96.19 158 VAL B O 1
ATOM 3229 N N . PHE B 1 159 ? 3.369 14.836 -1.267 1 96.75 159 PHE B N 1
ATOM 3230 C CA . PHE B 1 159 ? 2.275 13.883 -1.417 1 96.75 159 PHE B CA 1
ATOM 3231 C C . PHE B 1 159 ? 2.705 12.695 -2.27 1 96.75 159 PHE B C 1
ATOM 3233 O O . PHE B 1 159 ? 2.5 11.539 -1.887 1 96.75 159 PHE B O 1
ATOM 3240 N N . PHE B 1 160 ? 3.291 12.883 -3.373 1 97.88 160 PHE B N 1
ATOM 3241 C CA . PHE B 1 160 ? 3.68 11.805 -4.27 1 97.88 160 PHE B CA 1
ATOM 3242 C C . PHE B 1 160 ? 4.844 11.008 -3.686 1 97.88 160 PHE B C 1
ATOM 3244 O O . PHE B 1 160 ? 5.004 9.82 -3.98 1 97.88 160 PHE B O 1
ATOM 3251 N N . GLY B 1 161 ? 5.676 11.695 -2.889 1 97.69 161 GLY B N 1
ATOM 3252 C CA . GLY B 1 161 ? 6.664 10.93 -2.139 1 97.69 161 GLY B CA 1
ATOM 3253 C C . GLY B 1 161 ? 6.047 9.859 -1.26 1 97.69 161 GLY B C 1
ATOM 3254 O O . GLY B 1 161 ? 6.512 8.719 -1.239 1 97.69 161 GLY B O 1
ATOM 3255 N N . ILE B 1 162 ? 4.988 10.219 -0.586 1 96.88 162 ILE B N 1
ATOM 3256 C CA . ILE B 1 162 ? 4.293 9.273 0.283 1 96.88 162 ILE B CA 1
ATOM 3257 C C . ILE B 1 162 ? 3.623 8.188 -0.56 1 96.88 162 ILE B C 1
ATOM 3259 O O . ILE B 1 162 ? 3.672 7.008 -0.215 1 96.88 162 ILE B O 1
ATOM 3263 N N . CYS B 1 163 ? 3.029 8.578 -1.654 1 97.75 163 CYS B N 1
ATOM 3264 C CA . CYS B 1 163 ? 2.365 7.629 -2.541 1 97.75 163 CYS B CA 1
ATOM 3265 C C . CYS B 1 163 ? 3.348 6.582 -3.055 1 97.75 163 CYS B C 1
ATOM 3267 O O . CYS B 1 163 ? 3.016 5.398 -3.131 1 97.75 163 CYS B O 1
ATOM 3269 N N . ILE B 1 164 ? 4.512 7.051 -3.414 1 98.56 164 ILE B N 1
ATOM 3270 C CA . ILE B 1 164 ? 5.52 6.145 -3.949 1 98.56 164 ILE B CA 1
ATOM 3271 C C . ILE B 1 164 ? 5.875 5.09 -2.9 1 98.56 164 ILE B C 1
ATOM 3273 O O . ILE B 1 164 ? 6.078 3.92 -3.229 1 98.56 164 ILE B O 1
ATOM 3277 N N . MET B 1 165 ? 5.957 5.457 -1.646 1 98.06 165 MET B N 1
ATOM 3278 C CA . MET B 1 165 ? 6.227 4.5 -0.576 1 98.06 165 MET B CA 1
ATOM 3279 C C . MET B 1 165 ? 5.145 3.428 -0.52 1 98.06 165 MET B C 1
ATOM 3281 O O . MET B 1 165 ? 5.445 2.234 -0.473 1 98.06 165 MET B O 1
ATOM 3285 N N . GLY B 1 166 ? 3.9 3.836 -0.568 1 98.31 166 GLY B N 1
ATOM 3286 C CA . GLY B 1 166 ? 2.795 2.893 -0.547 1 98.31 166 GLY B CA 1
ATOM 3287 C C . GLY B 1 166 ? 2.762 1.984 -1.763 1 98.31 166 GLY B C 1
ATOM 3288 O O . GLY B 1 166 ? 2.562 0.774 -1.635 1 98.31 166 GLY B O 1
ATOM 3289 N N . LEU B 1 167 ? 2.949 2.578 -2.906 1 98.81 167 LEU B N 1
ATOM 3290 C CA . LEU B 1 167 ? 2.932 1.814 -4.148 1 98.81 167 LEU B CA 1
ATOM 3291 C C . LEU B 1 167 ? 4.074 0.806 -4.184 1 98.81 167 LEU B C 1
ATOM 3293 O O . LEU B 1 167 ? 3.93 -0.286 -4.738 1 98.81 167 LEU B O 1
ATOM 3297 N N . SER B 1 168 ? 5.215 1.185 -3.65 1 98.88 168 SER B N 1
ATOM 3298 C CA . SER B 1 168 ? 6.336 0.257 -3.566 1 98.88 168 SER B CA 1
ATOM 3299 C C . SER B 1 168 ? 5.984 -0.966 -2.727 1 98.88 168 SER B C 1
ATOM 3301 O O . SER B 1 168 ? 6.391 -2.084 -3.047 1 98.88 168 SER B O 1
ATOM 3303 N N . LEU B 1 169 ? 5.234 -0.787 -1.666 1 98.88 169 LEU B N 1
ATOM 3304 C CA . LEU B 1 169 ? 4.797 -1.91 -0.844 1 98.88 169 LEU B CA 1
ATOM 3305 C C . LEU B 1 169 ? 3.855 -2.82 -1.623 1 98.88 169 LEU B C 1
ATOM 3307 O O . LEU B 1 169 ? 3.959 -4.047 -1.536 1 98.88 169 LEU B O 1
ATOM 3311 N N . VAL B 1 170 ? 2.963 -2.205 -2.369 1 98.88 170 VAL B N 1
ATOM 3312 C CA . VAL B 1 170 ? 2.053 -2.979 -3.209 1 98.88 170 VAL B CA 1
ATOM 3313 C C . VAL B 1 170 ? 2.852 -3.836 -4.188 1 98.88 170 VAL B C 1
ATOM 3315 O O . VAL B 1 170 ? 2.584 -5.031 -4.336 1 98.88 170 VAL B O 1
ATOM 3318 N N . ALA B 1 171 ? 3.838 -3.217 -4.766 1 98.88 171 ALA B N 1
ATOM 3319 C CA . ALA B 1 171 ? 4.676 -3.934 -5.723 1 98.88 171 ALA B CA 1
ATOM 3320 C C . ALA B 1 171 ? 5.473 -5.039 -5.039 1 98.88 171 ALA B C 1
ATOM 3322 O O . ALA B 1 171 ? 5.535 -6.168 -5.535 1 98.88 171 ALA B O 1
ATOM 3323 N N . CYS B 1 172 ? 6.07 -4.758 -3.912 1 98.94 172 CYS B N 1
ATOM 3324 C CA . CYS B 1 172 ? 6.895 -5.734 -3.209 1 98.94 172 CYS B CA 1
ATOM 3325 C C . CYS B 1 172 ? 6.074 -6.957 -2.812 1 98.94 172 CYS B C 1
ATOM 3327 O O . CYS B 1 172 ? 6.5 -8.094 -3.018 1 98.94 172 CYS B O 1
ATOM 3329 N N . HIS B 1 173 ? 4.914 -6.738 -2.273 1 98.88 173 HIS B N 1
ATOM 3330 C CA . HIS B 1 173 ? 4.113 -7.855 -1.777 1 98.88 173 HIS B CA 1
ATOM 3331 C C . HIS B 1 173 ? 3.551 -8.688 -2.926 1 98.88 173 HIS B C 1
ATOM 3333 O O . HIS B 1 173 ? 3.492 -9.914 -2.84 1 98.88 173 HIS B O 1
ATOM 3339 N N . SER B 1 174 ? 3.09 -7.996 -4.004 1 98.81 174 SER B N 1
ATOM 3340 C CA . SER B 1 174 ? 2.629 -8.766 -5.156 1 98.81 174 SER B CA 1
ATOM 3341 C C . SER B 1 174 ? 3.777 -9.531 -5.809 1 98.81 174 SER B C 1
ATOM 3343 O O . SER B 1 174 ? 3.592 -10.648 -6.289 1 98.81 174 SER B O 1
ATOM 3345 N N . GLY B 1 175 ? 4.98 -8.953 -5.812 1 98.75 175 GLY B N 1
ATOM 3346 C CA . GLY B 1 175 ? 6.148 -9.641 -6.348 1 98.75 175 GLY B CA 1
ATOM 3347 C C . GLY B 1 175 ? 6.57 -10.836 -5.516 1 98.75 175 GLY B C 1
ATOM 3348 O O . GLY B 1 175 ? 6.875 -11.898 -6.062 1 98.75 175 GLY B O 1
ATOM 3349 N N . ILE B 1 176 ? 6.617 -10.664 -4.219 1 98.75 176 ILE B N 1
ATOM 3350 C CA . ILE B 1 176 ? 6.934 -11.75 -3.301 1 98.75 176 ILE B CA 1
ATOM 3351 C C . ILE B 1 176 ? 5.934 -12.891 -3.492 1 98.75 176 ILE B C 1
ATOM 3353 O O . ILE B 1 176 ? 6.328 -14.055 -3.617 1 98.75 176 ILE B O 1
ATOM 3357 N N . ASN B 1 177 ? 4.703 -12.516 -3.512 1 98.44 177 ASN B N 1
ATOM 3358 C CA . ASN B 1 177 ? 3.635 -13.484 -3.701 1 98.44 177 ASN B CA 1
ATOM 3359 C C . ASN B 1 177 ? 3.805 -14.258 -5.008 1 98.44 177 ASN B C 1
ATOM 3361 O O . ASN B 1 177 ? 3.725 -15.492 -5.02 1 98.44 177 ASN B O 1
ATOM 3365 N N . GLU B 1 178 ? 4.043 -13.555 -6.055 1 97.94 178 GLU B N 1
ATOM 3366 C CA . GLU B 1 178 ? 4.23 -14.125 -7.387 1 97.94 178 GLU B CA 1
ATOM 3367 C C . GLU B 1 178 ? 5.43 -15.07 -7.414 1 97.94 178 GLU B C 1
ATOM 3369 O O . GLU B 1 178 ? 5.332 -16.188 -7.91 1 97.94 178 GLU B O 1
ATOM 3374 N N . LYS B 1 179 ? 6.543 -14.648 -6.879 1 98.12 179 LYS B N 1
ATOM 3375 C CA . LYS B 1 179 ? 7.758 -15.453 -6.891 1 98.12 179 LYS B CA 1
ATOM 3376 C C . LYS B 1 179 ? 7.574 -16.75 -6.094 1 98.12 179 LYS B C 1
ATOM 3378 O O . LYS B 1 179 ? 7.969 -17.828 -6.547 1 98.12 179 LYS B O 1
ATOM 3383 N N . LEU B 1 180 ? 6.953 -16.641 -4.977 1 98.38 180 LEU B N 1
ATOM 3384 C CA . LEU B 1 180 ? 6.754 -17.828 -4.145 1 98.38 180 LEU B CA 1
ATOM 3385 C C . LEU B 1 180 ? 5.828 -18.828 -4.836 1 98.38 180 LEU B C 1
ATOM 3387 O O . LEU B 1 180 ? 6.055 -20.031 -4.773 1 98.38 180 LEU B O 1
ATOM 3391 N N . ILE B 1 181 ? 4.816 -18.328 -5.516 1 97.81 181 ILE B N 1
ATOM 3392 C CA . ILE B 1 181 ? 3.906 -19.219 -6.238 1 97.81 181 ILE B CA 1
ATOM 3393 C C . ILE B 1 181 ? 4.656 -19.906 -7.371 1 97.81 181 ILE B C 1
ATOM 3395 O O . ILE B 1 181 ? 4.516 -21.125 -7.559 1 97.81 181 ILE B O 1
ATOM 3399 N N . PHE B 1 182 ? 5.492 -19.188 -8.055 1 96.81 182 PHE B N 1
ATOM 3400 C CA . PHE B 1 182 ? 6.172 -19.719 -9.227 1 96.81 182 PHE B CA 1
ATOM 3401 C C . PHE B 1 182 ? 7.254 -20.703 -8.828 1 96.81 182 PHE B C 1
ATOM 3403 O O . PHE B 1 182 ? 7.5 -21.688 -9.531 1 96.81 182 PHE B O 1
ATOM 3410 N N . VAL B 1 183 ? 7.891 -20.531 -7.691 1 96.44 183 VAL B N 1
ATOM 3411 C CA . VAL B 1 183 ? 9.062 -21.344 -7.402 1 96.44 183 VAL B CA 1
ATOM 3412 C C . VAL B 1 183 ? 8.672 -22.516 -6.496 1 96.44 183 VAL B C 1
ATOM 3414 O O . VAL B 1 183 ? 9.32 -23.562 -6.516 1 96.44 183 VAL B O 1
ATOM 3417 N N . LEU B 1 184 ? 7.551 -22.359 -5.762 1 97.06 184 LEU B N 1
ATOM 3418 C CA . LEU B 1 184 ? 7.223 -23.391 -4.797 1 97.06 184 LEU B CA 1
ATOM 3419 C C . LEU B 1 184 ? 6.133 -24.312 -5.336 1 97.06 184 LEU B C 1
ATOM 3421 O O . LEU B 1 184 ? 5.961 -25.438 -4.852 1 97.06 184 LEU B O 1
ATOM 3425 N N . ASN B 1 185 ? 5.34 -23.828 -6.316 1 93.81 185 ASN B N 1
ATOM 3426 C CA . ASN B 1 185 ? 4.27 -24.656 -6.871 1 93.81 185 ASN B CA 1
ATOM 3427 C C . ASN B 1 185 ? 4.707 -25.344 -8.156 1 93.81 185 ASN B C 1
ATOM 3429 O O . ASN B 1 185 ? 3.98 -25.344 -9.148 1 93.81 185 ASN B O 1
ATOM 3433 N N . THR B 1 186 ? 5.93 -25.797 -8.18 1 89.94 186 THR B N 1
ATOM 3434 C CA . THR B 1 186 ? 6.484 -26.547 -9.305 1 89.94 186 THR B CA 1
ATOM 3435 C C . THR B 1 186 ? 6.77 -28 -8.898 1 89.94 186 THR B C 1
ATOM 3437 O O . THR B 1 186 ? 6.902 -28.297 -7.707 1 89.94 186 THR B O 1
ATOM 3440 N N . PRO B 1 187 ? 6.898 -28.875 -9.859 1 85.5 187 PRO B N 1
ATOM 3441 C CA . PRO B 1 187 ? 7.156 -30.297 -9.562 1 85.5 187 PRO B CA 1
ATOM 3442 C C . PRO B 1 187 ? 8.492 -30.516 -8.859 1 85.5 187 PRO B C 1
ATOM 3444 O O . PRO B 1 187 ? 8.633 -31.453 -8.078 1 85.5 187 PRO B O 1
ATOM 3447 N N . ASN B 1 188 ? 9.461 -29.703 -9.016 1 81.38 188 ASN B N 1
ATOM 3448 C CA . ASN B 1 188 ? 10.805 -29.906 -8.469 1 81.38 188 ASN B CA 1
ATOM 3449 C C . ASN B 1 188 ? 10.922 -29.312 -7.066 1 81.38 188 ASN B C 1
ATOM 3451 O O . ASN B 1 188 ? 11.969 -29.438 -6.426 1 81.38 188 ASN B O 1
ATOM 3455 N N . SER B 1 189 ? 9.852 -28.781 -6.594 1 86.25 189 SER B N 1
ATOM 3456 C CA . SER B 1 189 ? 9.906 -28.203 -5.262 1 86.25 189 SER B CA 1
ATOM 3457 C C . SER B 1 189 ? 9.672 -29.25 -4.184 1 86.25 189 SER B C 1
ATOM 3459 O O . SER B 1 189 ? 8.984 -30.25 -4.422 1 86.25 189 SER B O 1
ATOM 3461 N N . THR B 1 190 ? 10.336 -29.016 -2.996 1 87.94 190 THR B N 1
ATOM 3462 C CA . THR B 1 190 ? 10.211 -29.953 -1.887 1 87.94 190 THR B CA 1
ATOM 3463 C C . THR B 1 190 ? 8.789 -29.953 -1.333 1 87.94 190 THR B C 1
ATOM 3465 O O . THR B 1 190 ? 8.266 -31 -0.95 1 87.94 190 THR B O 1
ATOM 3468 N N . ALA B 1 191 ? 8.211 -28.75 -1.248 1 94.44 191 ALA B N 1
ATOM 3469 C CA . ALA B 1 191 ? 6.828 -28.594 -0.787 1 94.44 191 ALA B CA 1
ATOM 3470 C C . ALA B 1 191 ? 6.164 -27.391 -1.427 1 94.44 191 ALA B C 1
ATOM 3472 O O . ALA B 1 191 ? 6.809 -26.359 -1.638 1 94.44 191 ALA B O 1
ATOM 3473 N N . PRO B 1 192 ? 4.879 -27.594 -1.653 1 96.5 192 PRO B N 1
ATOM 3474 C CA . PRO B 1 192 ? 4.168 -26.453 -2.246 1 96.5 192 PRO B CA 1
ATOM 3475 C C . PRO B 1 192 ? 3.973 -25.297 -1.265 1 96.5 192 PRO B C 1
ATOM 3477 O O . PRO B 1 192 ? 4.109 -25.484 -0.052 1 96.5 192 PRO B O 1
ATOM 3480 N N . TYR B 1 193 ? 3.732 -24.156 -1.832 1 97.62 193 TYR B N 1
ATOM 3481 C CA . TYR B 1 193 ? 3.508 -22.953 -1.037 1 97.62 193 TYR B CA 1
ATOM 3482 C C . TYR B 1 193 ? 2.455 -23.203 0.037 1 97.62 193 TYR B C 1
ATOM 3484 O O . TYR B 1 193 ? 2.609 -22.75 1.178 1 97.62 193 TYR B O 1
ATOM 3492 N N . ALA B 1 194 ? 1.399 -23.969 -0.246 1 96.62 194 ALA B N 1
ATOM 3493 C CA . ALA B 1 194 ? 0.247 -24.203 0.616 1 96.62 194 ALA B CA 1
ATOM 3494 C C . ALA B 1 194 ? 0.662 -24.953 1.887 1 96.62 194 ALA B C 1
ATOM 3496 O O . ALA B 1 194 ? -0.044 -24.906 2.896 1 96.62 194 ALA B O 1
ATOM 3497 N N . GLN B 1 195 ? 1.783 -25.547 1.835 1 96.94 195 GLN B N 1
ATOM 3498 C CA . GLN B 1 195 ? 2.256 -26.312 2.988 1 96.94 195 GLN B CA 1
ATOM 3499 C C . GLN B 1 195 ? 3.211 -25.484 3.84 1 96.94 195 GLN B C 1
ATOM 3501 O O . GLN B 1 195 ? 3.746 -25.969 4.84 1 96.94 195 GLN B O 1
ATOM 3506 N N . LEU B 1 196 ? 3.52 -24.281 3.428 1 97.19 196 LEU B N 1
ATOM 3507 C CA . LEU B 1 196 ? 4.316 -23.312 4.172 1 97.19 196 LEU B CA 1
ATOM 3508 C C . LEU B 1 196 ? 5.699 -23.875 4.492 1 97.19 196 LEU B C 1
ATOM 3510 O O . LEU B 1 196 ? 6.105 -23.906 5.652 1 97.19 196 LEU B O 1
ATOM 3514 N N . PRO B 1 197 ? 6.41 -24.281 3.494 1 97.69 197 PRO B N 1
ATOM 3515 C CA . PRO B 1 197 ? 7.793 -24.688 3.758 1 97.69 197 PRO B CA 1
ATOM 3516 C C . PRO B 1 197 ? 8.641 -23.547 4.32 1 97.69 197 PRO B C 1
ATOM 3518 O O . PRO B 1 197 ? 8.188 -22.406 4.375 1 97.69 197 PRO B O 1
ATOM 3521 N N . SER B 1 198 ? 9.836 -23.812 4.754 1 97.62 198 SER B N 1
ATOM 3522 C CA . SER B 1 198 ? 10.688 -22.844 5.449 1 97.62 198 SER B CA 1
ATOM 3523 C C . SER B 1 198 ? 10.906 -21.594 4.613 1 97.62 198 SER B C 1
ATOM 3525 O O . SER B 1 198 ? 10.906 -20.484 5.141 1 97.62 198 SER B O 1
ATOM 3527 N N . GLU B 1 199 ? 11.133 -21.719 3.332 1 98.19 199 GLU B N 1
ATOM 3528 C CA . GLU B 1 199 ? 11.305 -20.562 2.471 1 98.19 199 GLU B CA 1
ATOM 3529 C C . GLU B 1 199 ? 10.07 -19.656 2.498 1 98.19 199 GLU B C 1
ATOM 3531 O O . GLU B 1 199 ? 10.195 -18.438 2.582 1 98.19 199 GLU B O 1
ATOM 3536 N N . ALA B 1 200 ? 8.875 -20.266 2.389 1 98.5 200 ALA B N 1
ATOM 3537 C CA . ALA B 1 200 ? 7.629 -19.516 2.398 1 98.5 200 ALA B CA 1
ATOM 3538 C C . ALA B 1 200 ? 7.477 -18.719 3.691 1 98.5 200 ALA B C 1
ATOM 3540 O O . ALA B 1 200 ? 7.156 -17.516 3.66 1 98.5 200 ALA B O 1
ATOM 3541 N N . VAL B 1 201 ? 7.691 -19.375 4.816 1 98.56 201 VAL B N 1
ATOM 3542 C CA . VAL B 1 201 ? 7.586 -18.688 6.105 1 98.56 201 VAL B CA 1
ATOM 3543 C C . VAL B 1 201 ? 8.578 -17.531 6.16 1 98.56 201 VAL B C 1
ATOM 3545 O O . VAL B 1 201 ? 8.211 -16.406 6.531 1 98.56 201 VAL B O 1
ATOM 3548 N N . PHE B 1 202 ? 9.812 -17.828 5.777 1 98.81 202 PHE B N 1
ATOM 3549 C CA . PHE B 1 202 ? 10.891 -16.844 5.82 1 98.81 202 PHE B CA 1
ATOM 3550 C C . PHE B 1 202 ? 10.539 -15.625 4.984 1 98.81 202 PHE B C 1
ATOM 3552 O O . PHE B 1 202 ? 10.695 -14.492 5.438 1 98.81 202 PHE B O 1
ATOM 3559 N N . VAL B 1 203 ? 10.062 -15.836 3.801 1 98.88 203 VAL B N 1
ATOM 3560 C CA . VAL B 1 203 ? 9.805 -14.742 2.869 1 98.88 203 VAL B CA 1
ATOM 3561 C C . VAL B 1 203 ? 8.508 -14.031 3.252 1 98.88 203 VAL B C 1
ATOM 3563 O O . VAL B 1 203 ? 8.398 -12.812 3.107 1 98.88 203 VAL B O 1
ATOM 3566 N N . ASN B 1 204 ? 7.512 -14.758 3.775 1 98.81 204 ASN B N 1
ATOM 3567 C CA . ASN B 1 204 ? 6.336 -14.102 4.34 1 98.81 204 ASN B CA 1
ATOM 3568 C C . ASN B 1 204 ? 6.719 -13.156 5.477 1 98.81 204 ASN B C 1
ATOM 3570 O O . ASN B 1 204 ? 6.152 -12.062 5.594 1 98.81 204 ASN B O 1
ATOM 3574 N N . VAL B 1 205 ? 7.641 -13.57 6.285 1 98.88 205 VAL B N 1
ATOM 3575 C CA . VAL B 1 205 ? 8.109 -12.719 7.371 1 98.88 205 VAL B CA 1
ATOM 3576 C C . VAL B 1 205 ? 8.789 -11.477 6.797 1 98.88 205 VAL B C 1
ATOM 3578 O O . VAL B 1 205 ? 8.633 -10.375 7.332 1 98.88 205 VAL B O 1
ATOM 3581 N N . LEU B 1 206 ? 9.555 -11.641 5.699 1 98.94 206 LEU B N 1
ATOM 3582 C CA . LEU B 1 206 ? 10.102 -10.477 5.016 1 98.94 206 LEU B CA 1
ATOM 3583 C C . LEU B 1 206 ? 8.992 -9.492 4.652 1 98.94 206 LEU B C 1
ATOM 3585 O O . LEU B 1 206 ? 9.133 -8.281 4.867 1 98.94 206 LEU B O 1
ATOM 3589 N N . GLY B 1 207 ? 7.863 -10.047 4.078 1 98.88 207 GLY B N 1
ATOM 3590 C CA . GLY B 1 207 ? 6.727 -9.188 3.779 1 98.88 207 GLY B CA 1
ATOM 3591 C C . GLY B 1 207 ? 6.223 -8.422 4.988 1 98.88 207 GLY B C 1
ATOM 3592 O O . GLY B 1 207 ? 5.91 -7.234 4.895 1 98.88 207 GLY B O 1
ATOM 3593 N N . VAL B 1 208 ? 6.172 -9.07 6.113 1 98.81 208 VAL B N 1
ATOM 3594 C CA . VAL B 1 208 ? 5.711 -8.453 7.348 1 98.81 208 VAL B CA 1
ATOM 3595 C C . VAL B 1 208 ? 6.711 -7.391 7.801 1 98.81 208 VAL B C 1
ATOM 3597 O O . VAL B 1 208 ? 6.32 -6.309 8.25 1 98.81 208 VAL B O 1
ATOM 3600 N N . LEU B 1 209 ? 7.969 -7.668 7.68 1 98.88 209 LEU B N 1
ATOM 3601 C CA . LEU B 1 209 ? 9.016 -6.719 8.047 1 98.88 209 LEU B CA 1
ATOM 3602 C C . LEU B 1 209 ? 8.93 -5.457 7.195 1 98.88 209 LEU B C 1
ATOM 3604 O O . LEU B 1 209 ? 9.117 -4.348 7.699 1 98.88 209 LEU B O 1
ATOM 3608 N N . LEU B 1 210 ? 8.664 -5.641 5.934 1 98.94 210 LEU B N 1
ATOM 3609 C CA . LEU B 1 210 ? 8.516 -4.5 5.039 1 98.94 210 LEU B CA 1
ATOM 3610 C C . LEU B 1 210 ? 7.387 -3.586 5.504 1 98.94 210 LEU B C 1
ATOM 3612 O O . LEU B 1 210 ? 7.523 -2.361 5.488 1 98.94 210 LEU B O 1
ATOM 3616 N N . LEU B 1 211 ? 6.309 -4.18 5.922 1 98.81 211 LEU B N 1
ATOM 3617 C CA . LEU B 1 211 ? 5.184 -3.406 6.43 1 98.81 211 LEU B CA 1
ATOM 3618 C C . LEU B 1 211 ? 5.551 -2.703 7.73 1 98.81 211 LEU B C 1
ATOM 3620 O O . LEU B 1 211 ? 5.188 -1.543 7.941 1 98.81 211 LEU B O 1
ATOM 3624 N N . GLY B 1 212 ? 6.242 -3.414 8.602 1 98.69 212 GLY B N 1
ATOM 3625 C CA . GLY B 1 212 ? 6.688 -2.809 9.852 1 98.69 212 GLY B CA 1
ATOM 3626 C C . GLY B 1 212 ? 7.605 -1.619 9.641 1 98.69 212 GLY B C 1
ATOM 3627 O O . GLY B 1 212 ? 7.414 -0.566 10.25 1 98.69 212 GLY B O 1
ATOM 3628 N N . PHE B 1 213 ? 8.609 -1.775 8.797 1 98.88 213 PHE B N 1
ATOM 3629 C CA . PHE B 1 213 ? 9.539 -0.692 8.477 1 98.88 213 PHE B CA 1
ATOM 3630 C C . PHE B 1 213 ? 8.789 0.513 7.922 1 98.88 213 PHE B C 1
ATOM 3632 O O . PHE B 1 213 ? 8.945 1.63 8.414 1 98.88 213 PHE B O 1
ATOM 3639 N N . SER B 1 214 ? 7.941 0.278 6.891 1 98.69 214 SER B N 1
ATOM 3640 C CA . SER B 1 214 ? 7.211 1.368 6.254 1 98.69 214 SER B CA 1
ATOM 3641 C C . SER B 1 214 ? 6.242 2.031 7.227 1 98.69 214 SER B C 1
ATOM 3643 O O . SER B 1 214 ? 6.016 3.242 7.156 1 98.69 214 SER B O 1
ATOM 3645 N N . GLY B 1 215 ? 5.676 1.194 8.102 1 98 215 GLY B N 1
ATOM 3646 C CA . GLY B 1 215 ? 4.801 1.736 9.125 1 98 215 GLY B CA 1
ATOM 3647 C C . GLY B 1 215 ? 5.5 2.713 10.055 1 98 215 GLY B C 1
ATOM 3648 O O . GLY B 1 215 ? 4.953 3.768 10.383 1 98 215 GLY B O 1
ATOM 3649 N N . THR B 1 216 ? 6.707 2.428 10.453 1 97.88 216 THR B N 1
ATOM 3650 C CA . THR B 1 216 ? 7.461 3.316 11.336 1 97.88 216 THR B CA 1
ATOM 3651 C C . THR B 1 216 ? 7.84 4.602 10.609 1 97.88 216 THR B C 1
ATOM 3653 O O . THR B 1 216 ? 7.75 5.691 11.18 1 97.88 216 THR B O 1
ATOM 3656 N N . VAL B 1 217 ? 8.211 4.469 9.391 1 98 217 VAL B N 1
ATOM 3657 C CA . VAL B 1 217 ? 8.602 5.633 8.602 1 98 217 VAL B CA 1
ATOM 3658 C C . VAL B 1 217 ? 7.406 6.562 8.422 1 98 217 VAL B C 1
ATOM 3660 O O . VAL B 1 217 ? 7.516 7.773 8.641 1 98 217 VAL B O 1
ATOM 3663 N N . THR B 1 218 ? 6.254 5.965 8.102 1 97.31 218 THR B N 1
ATOM 3664 C CA . THR B 1 218 ? 5.082 6.793 7.852 1 97.31 218 THR B CA 1
ATOM 3665 C C . THR B 1 218 ? 4.57 7.41 9.156 1 97.31 218 THR B C 1
ATOM 3667 O O . THR B 1 218 ? 4.051 8.531 9.156 1 97.31 218 THR B O 1
ATOM 3670 N N . TRP B 1 219 ? 4.766 6.703 10.234 1 96.75 219 TRP B N 1
ATOM 3671 C CA . TRP B 1 219 ? 4.434 7.27 11.539 1 96.75 219 TRP B CA 1
ATOM 3672 C C . TRP B 1 219 ? 5.262 8.523 11.82 1 96.75 219 TRP B C 1
ATOM 3674 O O . TRP B 1 219 ? 4.727 9.539 12.258 1 96.75 219 TRP B O 1
ATOM 3684 N N . MET B 1 220 ? 6.488 8.438 11.531 1 96.31 220 MET B N 1
ATOM 3685 C CA . MET B 1 220 ? 7.395 9.555 11.773 1 96.31 220 MET B CA 1
ATOM 3686 C C . MET B 1 220 ? 7.074 10.727 10.852 1 96.31 220 MET B C 1
ATOM 3688 O O . MET B 1 220 ? 7.227 11.891 11.234 1 96.31 220 MET B O 1
ATOM 3692 N N . LEU B 1 221 ? 6.594 10.453 9.648 1 95.25 221 LEU B N 1
ATOM 3693 C CA . LEU B 1 221 ? 6.188 11.5 8.719 1 95.25 221 LEU B CA 1
ATOM 3694 C C . LEU B 1 221 ? 4.867 12.125 9.148 1 95.25 221 LEU B C 1
ATOM 3696 O O . LEU B 1 221 ? 4.629 13.312 8.906 1 95.25 221 LEU B O 1
ATOM 3700 N N . TYR B 1 222 ? 4.07 11.289 9.812 1 93.75 222 TYR B N 1
ATOM 3701 C CA . TYR B 1 222 ? 2.73 11.703 10.211 1 93.75 222 TYR B CA 1
ATOM 3702 C C . TYR B 1 222 ? 2.783 12.672 11.383 1 93.75 222 TYR B C 1
ATOM 3704 O O . TYR B 1 222 ? 1.953 13.578 11.484 1 93.75 222 TYR B O 1
ATOM 3712 N N . LYS B 1 223 ? 3.771 12.578 12.242 1 92 223 LYS B N 1
ATOM 3713 C CA . LYS B 1 223 ? 3.877 13.398 13.445 1 92 223 LYS B CA 1
ATOM 3714 C C . LYS B 1 223 ? 4.34 14.812 13.109 1 92 223 LYS B C 1
ATOM 3716 O O . LYS B 1 223 ? 5.48 15.016 12.688 1 92 223 LYS B O 1
ATOM 3721 N N . ARG B 1 224 ? 3.553 15.734 13.43 1 86.81 224 ARG B N 1
ATOM 3722 C CA . ARG B 1 224 ? 3.826 17.125 13.117 1 86.81 224 ARG B CA 1
ATOM 3723 C C . ARG B 1 224 ? 4.938 17.688 14 1 86.81 224 ARG B C 1
ATOM 3725 O O . ARG B 1 224 ? 5.688 18.578 13.578 1 86.81 224 ARG B O 1
ATOM 3732 N N . GLU B 1 225 ? 5.047 17.156 15.133 1 87.44 225 GLU B N 1
ATOM 3733 C CA . GLU B 1 225 ? 6.035 17.625 16.094 1 87.44 225 GLU B CA 1
ATOM 3734 C C . GLU B 1 225 ? 7.457 17.391 15.586 1 87.44 225 GLU B C 1
ATOM 3736 O O . GLU B 1 225 ? 8.398 18.031 16.047 1 87.44 225 GLU B O 1
ATOM 3741 N N . TRP B 1 226 ? 7.52 16.5 14.641 1 87.88 226 TRP B N 1
ATOM 3742 C CA . TRP B 1 226 ? 8.852 16.141 14.172 1 87.88 226 TRP B CA 1
ATOM 3743 C C . TRP B 1 226 ? 9.172 16.828 12.852 1 87.88 226 TRP B C 1
ATOM 3745 O O . TRP B 1 226 ? 10.219 16.578 12.25 1 87.88 226 TRP B O 1
ATOM 3755 N N . ARG B 1 227 ? 8.273 17.688 12.422 1 86.44 227 ARG B N 1
ATOM 3756 C CA . ARG B 1 227 ? 8.508 18.453 11.203 1 86.44 227 ARG B CA 1
ATOM 3757 C C . ARG B 1 227 ? 9.562 19.531 11.43 1 86.44 227 ARG B C 1
ATOM 3759 O O . ARG B 1 227 ? 9.656 20.094 12.523 1 86.44 227 ARG B O 1
ATOM 3766 N N . ARG B 1 228 ? 10.266 19.797 10.359 1 79.88 228 ARG B N 1
ATOM 3767 C CA . ARG B 1 228 ? 11.227 20.891 10.422 1 79.88 228 ARG B CA 1
ATOM 3768 C C . ARG B 1 228 ? 10.516 22.234 10.555 1 79.88 228 ARG B C 1
ATOM 3770 O O . ARG B 1 228 ? 9.578 22.531 9.805 1 79.88 228 ARG B O 1
ATOM 3777 N N . LYS B 1 229 ? 10.938 22.938 11.484 1 74.38 229 LYS B N 1
ATOM 3778 C CA . LYS B 1 229 ? 10.312 24.234 11.766 1 74.38 229 LYS B CA 1
ATOM 3779 C C . LYS B 1 229 ? 10.781 25.297 10.781 1 74.38 229 LYS B C 1
ATOM 3781 O O . LYS B 1 229 ? 11.961 25.344 10.422 1 74.38 229 LYS B O 1
ATOM 3786 N N . THR B 1 230 ? 9.797 25.969 10.188 1 67.88 230 THR B N 1
ATOM 3787 C CA . THR B 1 230 ? 10.125 27.109 9.328 1 67.88 230 THR B CA 1
ATOM 3788 C C . THR B 1 230 ? 10.633 28.281 10.156 1 67.88 230 THR B C 1
ATOM 3790 O O . THR B 1 230 ? 10.32 28.391 11.336 1 67.88 230 THR B O 1
ATOM 3793 N N . PRO B 1 231 ? 11.523 29.062 9.555 1 59.66 231 PRO B N 1
ATOM 3794 C CA . PRO B 1 231 ? 12.031 30.234 10.273 1 59.66 231 PRO B CA 1
ATOM 3795 C C . PRO B 1 231 ? 10.922 31.047 10.938 1 59.66 231 PRO B C 1
ATOM 3797 O O . PRO B 1 231 ? 11.109 31.547 12.047 1 59.66 231 PRO B O 1
ATOM 3800 N N . GLN B 1 232 ? 9.828 31.109 10.203 1 55.5 232 GLN B N 1
ATOM 3801 C CA . GLN B 1 232 ? 8.742 31.891 10.781 1 55.5 232 GLN B CA 1
ATOM 3802 C C . GLN B 1 232 ? 8.203 31.234 12.047 1 55.5 232 GLN B C 1
ATOM 3804 O O . GLN B 1 232 ? 7.891 31.922 13.023 1 55.5 232 GLN B O 1
ATOM 3809 N N . GLU B 1 233 ? 8.188 30 12.047 1 58.62 233 GLU B N 1
ATOM 3810 C CA . GLU B 1 233 ? 7.688 29.266 13.211 1 58.62 233 GLU B CA 1
ATOM 3811 C C . GLU B 1 233 ? 8.703 29.297 14.352 1 58.62 233 GLU B C 1
ATOM 3813 O O . GLU B 1 233 ? 8.32 29.297 15.523 1 58.62 233 GLU B O 1
ATOM 3818 N N . THR B 1 234 ? 10 29.328 14.016 1 55.44 234 THR B N 1
ATOM 3819 C CA . THR B 1 234 ? 11.078 29.391 14.992 1 55.44 234 THR B CA 1
ATOM 3820 C C . THR B 1 234 ? 11.094 30.75 15.695 1 55.44 234 THR B C 1
ATOM 3822 O O . THR B 1 234 ? 11.375 30.844 16.891 1 55.44 234 THR B O 1
ATOM 3825 N N . GLU B 1 235 ? 10.766 31.781 14.977 1 49.19 235 GLU B N 1
ATOM 3826 C CA . GLU B 1 235 ? 10.719 33.125 15.547 1 49.19 235 GLU B CA 1
ATOM 3827 C C . GLU B 1 235 ? 9.539 33.281 16.516 1 49.19 235 GLU B C 1
ATOM 3829 O O . GLU B 1 235 ? 9.656 33.938 17.547 1 49.19 235 GLU B O 1
ATOM 3834 N N . THR B 1 236 ? 8.492 32.656 16.094 1 49.12 236 THR B N 1
ATOM 3835 C CA . THR B 1 236 ? 7.332 32.781 16.969 1 49.12 236 THR B CA 1
ATOM 3836 C C . THR B 1 236 ? 7.523 31.984 18.25 1 49.12 236 THR B C 1
ATOM 3838 O O . THR B 1 236 ? 6.891 32.281 19.266 1 49.12 236 THR B O 1
ATOM 3841 N N . LEU B 1 237 ? 8.305 31.047 18.109 1 48.16 237 LEU B N 1
ATOM 3842 C CA . LEU B 1 237 ? 8.594 30.25 19.297 1 48.16 237 LEU B CA 1
ATOM 3843 C C . LEU B 1 237 ? 9.672 30.906 20.156 1 48.16 237 LEU B C 1
ATOM 3845 O O . LEU B 1 237 ? 9.953 30.453 21.266 1 48.16 237 LEU B O 1
ATOM 3849 N N . GLN B 1 238 ? 10.383 31.875 19.641 1 43.81 238 GLN B N 1
ATOM 3850 C CA . GLN B 1 238 ? 11.281 32.625 20.5 1 43.81 238 GLN B CA 1
ATOM 3851 C C . GLN B 1 238 ? 10.508 33.344 21.609 1 43.81 238 GLN B C 1
ATOM 3853 O O . GLN B 1 238 ? 9.57 34.094 21.328 1 43.81 238 GLN B O 1
ATOM 3858 N N . PRO B 1 239 ? 10.461 32.906 22.766 1 42.94 239 PRO B N 1
ATOM 3859 C CA . PRO B 1 239 ? 9.719 33.406 23.938 1 42.94 239 PRO B CA 1
ATOM 3860 C C . PRO B 1 239 ? 9.688 34.938 24.016 1 42.94 239 PRO B C 1
ATOM 3862 O O . PRO B 1 239 ? 10.688 35.594 23.734 1 42.94 239 PRO B O 1
ATOM 3865 N N . LEU B 1 240 ? 8.477 35.656 24.125 1 42.94 240 LEU B N 1
ATOM 3866 C CA . LEU B 1 240 ? 8.109 36.719 25.062 1 42.94 240 LEU B CA 1
ATOM 3867 C C . LEU B 1 240 ? 8.852 36.531 26.391 1 42.94 240 LEU B C 1
ATOM 3869 O O . LEU B 1 240 ? 8.648 37.312 27.328 1 42.94 240 LEU B O 1
ATOM 3873 N N . LEU B 1 241 ? 9.594 35.5 26.438 1 45.03 241 LEU B N 1
ATOM 3874 C CA . LEU B 1 241 ? 10.312 35.281 27.688 1 45.03 241 LEU B CA 1
ATOM 3875 C C . LEU B 1 241 ? 11.398 36.344 27.859 1 45.03 241 LEU B C 1
ATOM 3877 O O . LEU B 1 241 ? 11.93 36.5 28.969 1 45.03 241 LEU B O 1
ATOM 3881 N N . ALA B 1 242 ? 11.836 37 26.812 1 48.88 242 ALA B N 1
ATOM 3882 C CA . ALA B 1 242 ? 12.891 37.969 27.078 1 48.88 242 ALA B CA 1
ATOM 3883 C C . ALA B 1 242 ? 12.344 39.156 27.859 1 48.88 242 ALA B C 1
ATOM 3885 O O . ALA B 1 242 ? 13.086 39.844 28.562 1 48.88 242 ALA B O 1
ATOM 3886 N N . ASP B 1 243 ? 11.023 39.5 27.609 1 39.94 243 ASP B N 1
ATOM 3887 C CA . ASP B 1 243 ? 10.633 40.75 28.266 1 39.94 243 ASP B CA 1
ATOM 3888 C C . ASP B 1 243 ? 10.359 40.531 29.75 1 39.94 243 ASP B C 1
ATOM 3890 O O . ASP B 1 243 ? 9.961 41.469 30.453 1 39.94 243 ASP B O 1
ATOM 3894 N N . GLU B 1 244 ? 10.188 39.188 30.094 1 38.34 244 GLU B N 1
ATOM 3895 C CA . GLU B 1 244 ? 9.875 39.156 31.516 1 38.34 244 GLU B CA 1
ATOM 3896 C C . GLU B 1 244 ? 11.148 39.188 32.375 1 38.34 244 GLU B C 1
ATOM 3898 O O . GLU B 1 244 ? 11.094 39 33.594 1 38.34 244 GLU B O 1
ATOM 3903 N N . ASN B 1 245 ? 12.422 39.25 31.656 1 34.69 245 ASN B N 1
ATOM 3904 C CA . ASN B 1 245 ? 13.406 39.75 32.594 1 34.69 245 ASN B CA 1
ATOM 3905 C C . ASN B 1 245 ? 13.484 41.281 32.562 1 34.69 245 ASN B C 1
ATOM 3907 O O . ASN B 1 245 ? 13.453 41.875 31.5 1 34.69 245 ASN B O 1
#

Sequence (490 aa):
MKSSSQFYLTYTCSLLLGLLCVTFVIYWNKQYRGGFAWDGSGKMFNWHPVCMVTGLVVLYGNAVLVYRLPFTQSSHKLLVKLAHATLNLLVLSLAVTGLVAVFEFHNKNQIPNLYSIHSWVGLSVVILFCFQWLLGFLSFLLPCTPLWFRAAYLDIHVFFGICIMGLSLVACHSGINEKLIFVLNTPNSTAPYAQLPSEAVFVNVLGVLLLGFSGTVTWMLYKREWRRKTPQETETLQPLLADENMKSSSQFYLTYTCSLLLGLLCVTFVIYWNKQYRGGFAWDGSGKMFNWHPVCMVTGLVVLYGNAVLVYRLPFTQSSHKLLVKLAHATLNLLVLSLAVTGLVAVFEFHNKNQIPNLYSIHSWVGLSVVILFCFQWLLGFLSFLLPCTPLWFRAAYLDIHVFFGICIMGLSLVACHSGINEKLIFVLNTPNSTAPYAQLPSEAVFVNVLGVLLLGFSGTVTWMLYKREWRRKTPQETETLQPLLADEN

Secondary structure (DSSP, 8-state):
-HHHHHHHHHHHHHHHHHHHHHHHHHHIIIIIS----SSSSHHHHTHHHHHHIIIIIIIHHHHHTGGG-GGGSSS-HHHHHHHHHHHHHHHHHHHHHHHHHHHHHHHHTTPPSS-SHHHHHHHHHHHHHHHHHHHHIIIIISTTS-HHHHHHHHHHHHHHHHHHHHHHHHHHHHHHHHHHHHHHSSTTSSS-GGG--HHHHHHHHHHHHHHHHHHHHHHHHH-GGGSPPPHHHHHHTS-GGGGG-/-HHHHHHHHHHHHHHHHHHHHHHHHHHIIIIIS----SSSSHHHHTHHHHHHIIIIIIIHHHHHGGGG-GGGSSS-HHHHHHHHHHHHHHHHHHHHHHHHHHHHHHHHTTPPSS-SHHHHHHHHHHHHHHHHHHHHIIIIISTTS-HHHHHHHHHHHHHHHHHHHHHHHHHHHHHHHHHHHHHHSSTTSSS-GGG--HHHHHHHHHHHHHHHHHHHHHHHHH-GGGSPPPHHHHHHTS-GGGGG-

pLDDT: mean 92.51, std 13.31, range [34.09, 98.94]

Nearest PDB structures (foldseek):
  5zle-assembly1_A  TM=9.819E-01  e=2.650E-16  Homo sapiens
  4o79-assembly1_A  TM=9.421E-01  e=5.890E-12  Arabidopsis thaliana
  9dm1-assembly1_S  TM=2.955E-01  e=7.102E+00  Mycolicibacterium smegmatis MC2 155
  5zle-assembly1_A  TM=9.819E-01  e=3.769E-16  Homo sapiens
  4o79-assembly1_A  TM=9.422E-01  e=6.154E-12  Arabidopsis thaliana

InterPro domains:
  IPR006593 Cytochrome b561/ferric reductase, trans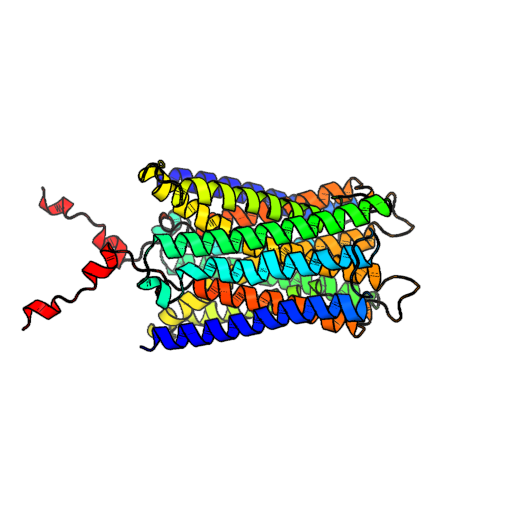membrane domain [PF03188] (47-182)
  IPR006593 Cytochrome b561/ferric reductase, transmembrane domain [PS50939] (13-222)
  IPR006593 Cytochrome b561/ferric reductase, transmembrane domain [SM00665] (47-176)
  IPR043205 Cytochrome b561/Cytochrome b reductase 1-like [PTHR10106] (6-229)

Organism: Callorhinchus milii (NCBI:txid7868)

Foldseek 3Di:
DVVQVVVVVLVVVLLVLLVVLLVLLQCLCVPVVPAADDDLASNLLSLQLNLLSNQLFNLLLVLLCLQLDPVCLPPDPLVSLVSSLVSLVSSLVSNVSSVVSNVSNCVVVVNDADPDPLRVLSVVLSVLSVCLSVVSCCAPVPPVHDPVVNVVCVVVSSVVSLVSNVSSLVNSVVVLVVVLQVPQVDPPHPHHLVVPPPSNVSSVVSNVSSVVSSVSSVVSVPDPVSGRDDPVRVVVPPDVVVVVD/DVVQVVLVVLVVVLLVLLVCLLVLLQCLCVPVVPAADDDLASRLLSLQLNLLSNQLFNLLLVLLCLQLDPVCLPPDPLVSLVSSLVSLVSSLVSNVSSVVSNVSNCVVVVNDADPDPLRVLSVVLSVLSVVLSVVSCCQPVPPVHDPVVNVVCVVVSSVSSLVSNVSSLVNSVVVLVVVLQVPQVDPPHPHHLVVPPPSNVSSVVSNVSSVVSSVSSVVSVPDPVSGRDDPVRVVVPPDVVVVVD